Protein 1W4V (pdb70)

Foldseek 3Di:
DQALEDEQDDDVSCCVCPQVNQAKEKEWEAEPPDVQCVVAVVLLSVVSRVVNPNYGYYYYDCVNVVVVCVVVVPDDPGKIFIDDNRDTDDIDHGHDDNVRSNVVVVVNSD/DQALEDEQDDDVSCCVPPLVDPAKEKEWEDEPPDPQCVVAVVLLSVVRRVVNPNYGYYYYHCVNCVPVCVVVVPDDPGKIFIGDNRDGDDIDHTHDDNVRSVVVVVVRSD/DEEEQDDDVSCCVPPQVNQAKEKEWEDEPPDPQCVVAVVLLVVLCVVCVVNYYYYYYDCVVCVPVCVVVVPPDPGKIFIDDNRDTDDIDHTDDDSVVVNVVVVVSRD/DQQEDEQDADVSCVVPALPDPAKEKEWEAEPPDPQSVVAVVLLSVLSVVVVPNYGYYYYDCVVYVPVCVVVVPDDPGKIFTDDNNDGPDIDHGDDGNVRSNVVVVVRSD/DPQLEDEQDDDVSCCPCPLVPQAKEKEWEDAPVDVLCVVAVVLLSVVRRVVVPNYGYYYYDCVNVVVVCVVVPPPDPGKIFIDDNRDTPDIDHGHDDSVRSNVVVVVSSD/DQEDEDDDDVSCCPCALVPQAKEKEWEDEPPDDLCVVAVVLLCVLCVVVVSSYGYYYYHCVVCVPVCVVVVPDDPGKIFIDDNPDGPDIDHGHDDNVVSNVVVVVSSD

Sequence (654 aa):
HGSTTFNIQDGPDFQDRVVNSETPVVVDFHAQWCGPCKILGPRLEKMVAKQHGKVVMAKVDIDDHTDLAIEYEVSAVPTVLAMKNGDVVDKFVGIKDEDQLEAFLKKLIGHGSTTFNIQDGPDFQDRVVNSETPVVVDFHAQWCGPCKILGPRLEKMVAKQHGKVVMAKVDIDDHTDLAIEYEVSAVPTVLAMKNGDVVDKFVGIKDEDQLEAFLKKLIGTTFNIQDGPDFQDRVVNSETPVVVDFHAQWCGPCKILGPRLEKMVAKQHGKVVMAKVDIDDHTDLAIEYEVSAVPTVLAMKNGDVVDKFVGIKDEDQLEAFLKKLIGGSTTFNIQDGPDFQDRVVNSETPVVVDFHAQWCGPCKILGPRLEKMVAKQHGKVVMAKVDIDDHTDLAIEYEVSAVPTVLAMKNGDVVDKFVGIKDEDQLEAFLKKLIGHGSTTFNIQDGPDFQDRVVNSETPVVVDFHAQWCGPCKILGPRLEKMVAKQHGKVVMAKVDIDDHTDLAIEYEVSAVPTVLAMKNGDVVDKFVGIKDEDQLEAFLKKLIGSTTFNIQDGPDFQDRVVNSETPVVVDFHAQWCGPCKILGPRLEKMVAKQHGKVVMAKVDIDDHTDLAIEYEVSAVPTVLAMKNGDVVDKFVGIKDEDQLEAFLKKLIG

Nearest PDB structures (foldseek):
  1w89-assembly2_C  TM=1.006E+00  e=5.349E-22  Homo sapiens
  2i4a-assembly1_A  TM=9.696E-01  e=5.768E-13  Acetobacter aceti
  5hr3-assembly2_B  TM=9.336E-01  e=1.378E-11  Escherichia coli
  7ool-assembly2_B  TM=9.421E-01  e=1.688E-11  Candidatus Photodesmus anomalopis
  1fb6-assembly2_B  TM=9.420E-01  e=2.366E-11  Spinacia oleracea

Organism: Homo sapiens (NCBI:txid9606)

Solvent-accessible surface area: 29359 Å² total; per-residue (Å²): 165,84,61,28,24,18,79,5,126,66,30,103,23,5,98,74,40,2,37,96,19,168,40,15,1,0,0,3,0,42,1,95,12,0,9,34,8,79,9,0,8,79,25,0,48,135,26,0,44,124,47,161,28,118,0,20,0,0,36,0,20,0,18,104,24,28,94,8,0,82,110,40,104,2,74,38,14,3,2,0,4,1,1,68,113,23,59,58,3,44,101,20,72,21,18,61,12,87,97,83,0,76,41,26,6,96,66,5,48,36,204,84,62,29,22,19,85,7,126,70,33,104,27,7,91,94,38,3,42,91,20,175,39,16,1,0,0,4,0,33,4,108,21,2,14,33,12,97,7,0,11,76,28,0,45,136,33,0,44,134,62,166,29,134,0,20,0,0,38,0,21,0,12,108,11,22,77,8,0,84,102,23,68,2,60,38,17,4,3,0,4,0,1,66,120,22,60,50,2,47,95,19,77,21,11,52,17,90,110,73,0,78,45,18,8,98,68,8,48,33,101,46,28,76,6,119,71,28,101,24,6,90,90,89,2,39,98,20,174,42,14,1,0,0,4,0,43,5,115,10,1,8,35,13,80,6,0,15,81,19,0,62,97,8,0,54,104,13,162,43,120,0,23,0,0,39,0,45,0,31,102,7,27,81,8,0,101,109,35,146,3,70,35,12,4,4,0,1,0,1,74,121,19,92,61,84,41,108,16,96,24,16,51,14,42,118,77,0,49,62,12,0,119,152,8,39,108,140,82,30,26,30,94,10,137,60,33,103,25,0,86,98,87,2,28,118,15,171,22,16,1,0,0,2,0,35,3,117,13,1,28,56,9,146,82,0,4,81,74,0,61,97,7,0,44,127,25,155,35,113,0,22,0,0,43,0,23,0,20,108,23,16,117,10,0,94,103,22,73,4,54,39,14,4,3,0,1,0,0,74,120,20,52,32,2,30,101,22,80,19,82,65,70,78,113,86,0,80,56,19,0,70,69,5,41,26,198,78,68,28,36,17,84,7,119,66,34,102,21,7,92,90,65,2,34,98,16,143,18,20,1,0,0,3,0,37,3,91,11,1,33,52,10,161,87,0,8,70,66,0,52,147,20,0,44,146,56,162,36,139,0,21,0,0,26,0,19,0,19,106,22,22,94,10,0,77,114,37,99,3,74,30,11,0,3,0,2,0,0,86,121,24,63,53,5,40,99,18,70,20,83,65,87,109,121,84,0,49,40,24,1,114,57,6,45,34,148,27,42,29,72,7,119,72,30,101,21,6,91,91,88,1,33,89,20,181,37,24,2,0,0,3,0,44,4,106,24,2,13,34,13,104,8,0,9,82,22,0,51,107,5,0,52,95,21,167,29,124,0,20,0,0,43,0,34,0,13,105,9,27,80,8,0,89,109,34,148,2,50,39,15,4,4,0,3,0,1,86,109,9,97,60,80,37,111,18,81,21,10,51,17,47,116,76,0,62,62,23,0,135,148,7,34,106

GO terms:
  GO:0005739 mitochondrion (C, IDA)
  GO:0005739 mitochondrion (C, HTP)
  GO:0016671 oxidoreductase activity, acting on a sulfur group of donors, disulfide as acceptor (F, EXP)
  GO:0005759 mitochondrial matrix (C, TAS)
  GO:0000098 sulfur amino acid catabolic process (P, TAS)
  GO:0005515 protein binding (F, IPI)

Structure (mmCIF, N/CA/C/O backbone):
data_1W4V
#
_entry.id   1W4V
#
_cell.length_a   49.060
_cell.length_b   49.140
_cell.length_c   78.710
_cell.angle_alpha   87.75
_cell.angle_beta   82.77
_cell.angle_gamma   79.20
#
_symmetry.space_group_name_H-M   'P 1'
#
loop_
_entity.id
_entity.type
_entity.pdbx_description
1 polymer 'THIOREDOXIN, MITOCHONDRIAL'
2 water water
#
loop_
_atom_site.group_PDB
_atom_site.id
_atom_site.type_symbol
_atom_site.label_atom_id
_atom_site.label_alt_id
_atom_site.label_comp_id
_atom_site.label_asym_id
_atom_site.label_entity_id
_atom_site.label_seq_id
_atom_site.pdbx_PDB_ins_code
_atom_site.Cartn_x
_atom_site.Cartn_y
_atom_site.Cartn_z
_atom_site.occupancy
_atom_site.B_iso_or_equiv
_atom_site.auth_seq_id
_atom_site.auth_comp_id
_atom_site.auth_asym_id
_atom_site.auth_atom_id
_atom_site.pdbx_PDB_model_num
ATOM 1 N N . HIS A 1 10 ? 54.680 5.645 61.070 1.00 23.23 -2 HIS A N 1
ATOM 2 C CA . HIS A 1 10 ? 53.304 6.211 61.187 1.00 23.13 -2 HIS A CA 1
ATOM 3 C C . HIS A 1 10 ? 53.225 7.453 62.069 1.00 20.21 -2 HIS A C 1
ATOM 4 O O . HIS A 1 10 ? 52.133 7.819 62.505 1.00 16.90 -2 HIS A O 1
ATOM 11 N N . GLY A 1 11 ? 54.362 8.116 62.276 1.00 15.77 -1 GLY A N 1
ATOM 12 C CA . GLY A 1 11 ? 54.444 9.362 63.025 1.00 10.61 -1 GLY A CA 1
ATOM 13 C C . GLY A 1 11 ? 53.790 10.634 62.504 1.00 8.39 -1 GLY A C 1
ATOM 14 O O . GLY A 1 11 ? 53.492 11.554 63.268 1.00 9.18 -1 GLY A O 1
ATOM 15 N N . SER A 1 12 ? 53.626 10.757 61.191 1.00 7.25 0 SER A N 1
ATOM 16 C CA . SER A 1 12 ? 53.121 11.986 60.588 1.00 6.19 0 SER A CA 1
ATOM 17 C C . SER A 1 12 ? 51.592 12.040 60.572 1.00 10.32 0 SER A C 1
ATOM 18 O O . SER A 1 12 ? 50.961 11.054 60.194 1.00 10.22 0 SER A O 1
ATOM 21 N N . THR A 1 13 ? 51.010 13.207 60.832 1.00 7.92 1 THR A N 1
ATOM 22 C CA . THR A 1 13 ? 49.569 13.408 60.800 1.00 6.87 1 THR A CA 1
ATOM 23 C C . THR A 1 13 ? 49.143 13.659 59.355 1.00 5.88 1 THR A C 1
ATOM 24 O O . THR A 1 13 ? 47.947 13.681 59.108 1.00 7.58 1 THR A O 1
ATOM 28 N N . THR A 1 14 ? 50.090 13.850 58.449 1.00 6.21 2 THR A N 1
ATOM 29 C CA . THR A 1 14 ? 49.868 14.016 57.024 1.00 7.64 2 THR A CA 1
ATOM 30 C C . THR A 1 14 ? 50.714 13.037 56.207 1.00 8.36 2 THR A C 1
ATOM 31 O O . THR A 1 14 ? 51.895 12.786 56.513 1.00 9.40 2 THR A O 1
ATOM 35 N N . PHE A 1 15 ? 50.075 12.366 55.246 1.00 6.57 3 PHE A N 1
ATOM 36 C CA . PHE A 1 15 ? 50.687 11.190 54.621 1.00 8.53 3 PHE A CA 1
ATOM 37 C C . PHE A 1 15 ? 49.999 10.914 53.275 1.00 10.30 3 PHE A C 1
ATOM 38 O O . PHE A 1 15 ? 48.758 11.110 53.158 1.00 7.46 3 PHE A O 1
ATOM 46 N N . ASN A 1 16 ? 50.822 10.453 52.325 1.00 10.38 4 ASN A N 1
ATOM 47 C CA . ASN A 1 16 ? 50.332 9.793 51.112 1.00 7.66 4 ASN A CA 1
ATOM 48 C C . ASN A 1 16 ? 49.844 8.377 51.432 1.00 5.49 4 ASN A C 1
ATOM 49 O O . ASN A 1 16 ? 50.602 7.556 51.987 1.00 9.48 4 ASN A O 1
ATOM 54 N N . ILE A 1 17 ? 48.621 8.047 51.035 1.00 6.27 5 ILE A N 1
ATOM 55 C CA . ILE A 1 17 ? 48.098 6.686 50.996 1.00 7.61 5 ILE A CA 1
ATOM 56 C C . ILE A 1 17 ? 48.909 5.878 49.996 1.00 9.20 5 ILE A C 1
ATOM 57 O O . ILE A 1 17 ? 48.996 6.274 48.843 1.00 10.16 5 ILE A O 1
ATOM 62 N N . GLN A 1 18 ? 49.341 4.687 50.372 1.00 11.62 6 GLN A N 1
ATOM 63 C CA . GLN A 1 18 ? 50.227 3.843 49.564 1.00 12.76 6 GLN A CA 1
ATOM 64 C C . GLN A 1 18 ? 49.503 2.781 48.727 1.00 15.39 6 GLN A C 1
ATOM 65 O O . GLN A 1 18 ? 50.049 2.275 47.741 1.00 11.10 6 GLN A O 1
ATOM 71 N N . ASP A 1 19 ? 48.330 2.367 49.207 1.00 13.13 7 ASP A N 1
ATOM 72 C CA . ASP A 1 19 ? 47.541 1.246 48.682 1.00 14.05 7 ASP A CA 1
ATOM 73 C C . ASP A 1 19 ? 46.241 0.998 49.440 1.00 11.44 7 ASP A C 1
ATOM 74 O O . ASP A 1 19 ? 45.977 1.677 50.421 1.00 11.73 7 ASP A O 1
ATOM 79 N N . GLY A 1 20 ? 45.437 0.030 49.007 1.00 13.82 8 GLY A N 1
ATOM 80 C CA . GLY A 1 20 ? 44.178 -0.327 49.635 1.00 14.92 8 GLY A CA 1
ATOM 81 C C . GLY A 1 20 ? 44.259 -0.620 51.118 1.00 13.76 8 GLY A C 1
ATOM 82 O O . GLY A 1 20 ? 43.598 0.020 51.928 1.00 13.54 8 GLY A O 1
ATOM 83 N N . PRO A 1 21 ? 45.097 -1.563 51.518 1.00 13.34 9 PRO A N 1
ATOM 84 C CA . PRO A 1 21 ? 45.438 -1.747 52.929 1.00 12.94 9 PRO A CA 1
ATOM 85 C C . PRO A 1 21 ? 45.731 -0.554 53.844 1.00 10.38 9 PRO A C 1
ATOM 86 O O . PRO A 1 21 ? 45.316 -0.434 55.020 1.00 9.69 9 PRO A O 1
ATOM 90 N N . ASP A 1 22 ? 46.524 0.305 53.211 1.00 10.71 10 ASP A N 1
ATOM 91 C CA . ASP A 1 22 ? 46.954 1.510 53.881 1.00 11.54 10 ASP A CA 1
ATOM 92 C C . ASP A 1 22 ? 45.765 2.418 54.158 1.00 8.51 10 ASP A C 1
ATOM 93 O O . ASP A 1 22 ? 45.608 2.873 55.295 1.00 9.50 10 ASP A O 1
ATOM 98 N N . PHE A 1 23 ? 44.897 2.496 53.166 1.00 9.84 11 PHE A N 1
ATOM 99 C CA . PHE A 1 23 ? 43.675 3.261 53.299 1.00 11.19 11 PHE A CA 1
ATOM 100 C C . PHE A 1 23 ? 42.810 2.662 54.394 1.00 9.88 11 PHE A C 1
ATOM 101 O O . PHE A 1 23 ? 42.194 3.392 55.195 1.00 11.24 11 PHE A O 1
ATOM 109 N N . GLN A 1 24 ? 42.777 1.328 54.454 1.00 11.43 12 GLN A N 1
ATOM 110 C CA . GLN A 1 24 ? 41.799 0.745 55.359 1.00 10.74 12 GLN A CA 1
ATOM 111 C C . GLN A 1 24 ? 42.295 0.954 56.784 1.00 9.66 12 GLN A C 1
ATOM 112 O O . GLN A 1 24 ? 41.526 1.235 57.693 1.00 12.79 12 GLN A O 1
ATOM 118 N N . ASP A 1 25 ? 43.595 0.875 57.016 1.00 10.13 13 ASP A N 1
ATOM 119 C CA . ASP A 1 25 ? 44.243 1.047 58.299 1.00 12.54 13 ASP A CA 1
ATOM 120 C C . ASP A 1 25 ? 44.250 2.515 58.738 1.00 9.44 13 ASP A C 1
ATOM 121 O O . ASP A 1 25 ? 43.846 2.791 59.868 1.00 13.60 13 ASP A O 1
ATOM 126 N N . ARG A 1 26 ? 44.745 3.403 57.884 1.00 11.98 14 ARG A N 1
ATOM 127 C CA . ARG A 1 26 ? 45.042 4.780 58.266 1.00 12.82 14 ARG A CA 1
ATOM 128 C C . ARG A 1 26 ? 43.811 5.685 58.240 1.00 13.21 14 ARG A C 1
ATOM 129 O O . ARG A 1 26 ? 43.860 6.771 58.819 1.00 13.09 14 ARG A O 1
ATOM 137 N N . VAL A 1 27 ? 42.800 5.280 57.481 1.00 12.91 15 VAL A N 1
ATOM 138 C CA . VAL A 1 27 ? 41.615 6.079 57.238 1.00 13.09 15 VAL A CA 1
ATOM 139 C C . VAL A 1 27 ? 40.413 5.370 57.851 1.00 11.18 15 VAL A C 1
ATOM 140 O O . VAL A 1 27 ? 39.828 5.873 58.806 1.00 14.29 15 VAL A O 1
ATOM 144 N N . VAL A 1 28 ? 40.009 4.188 57.394 1.00 13.70 16 VAL A N 1
ATOM 145 C CA . VAL A 1 28 ? 38.718 3.620 57.723 1.00 10.93 16 VAL A CA 1
ATOM 146 C C . VAL A 1 28 ? 38.830 3.275 59.201 1.00 13.06 16 VAL A C 1
ATOM 147 O O . VAL A 1 28 ? 37.842 3.433 59.901 1.00 11.27 16 VAL A O 1
ATOM 151 N N . ASN A 1 29 ? 40.008 2.848 59.642 1.00 11.85 17 ASN A N 1
ATOM 152 C CA . ASN A 1 29 ? 40.207 2.296 60.980 1.00 14.34 17 ASN A CA 1
ATOM 153 C C . ASN A 1 29 ? 40.832 3.365 61.855 1.00 11.86 17 ASN A C 1
ATOM 154 O O . ASN A 1 29 ? 41.279 3.071 62.969 1.00 16.32 17 ASN A O 1
ATOM 159 N N . SER A 1 30 ? 40.852 4.625 61.438 1.00 15.14 18 SER A N 1
ATOM 160 C CA . SER A 1 30 ? 41.476 5.722 62.174 1.00 13.51 18 SER A CA 1
ATOM 161 C C . SER A 1 30 ? 40.691 5.971 63.459 1.00 15.39 18 SER A C 1
ATOM 162 O O . SER A 1 30 ? 39.457 5.926 63.400 1.00 12.71 18 SER A O 1
ATOM 165 N N . GLU A 1 31 ? 41.435 6.124 64.554 1.00 17.98 19 GLU A N 1
ATOM 166 C CA . GLU A 1 31 ? 40.827 6.576 65.800 1.00 17.32 19 GLU A CA 1
ATOM 167 C C . GLU A 1 31 ? 40.575 8.081 65.865 1.00 16.73 19 GLU A C 1
ATOM 168 O O . GLU A 1 31 ? 39.901 8.599 66.747 1.00 19.11 19 GLU A O 1
ATOM 174 N N . THR A 1 32 ? 41.134 8.868 64.959 1.00 11.95 20 THR A N 1
ATOM 175 C CA . THR A 1 32 ? 40.934 10.315 64.988 1.00 13.58 20 THR A CA 1
ATOM 176 C C . THR A 1 32 ? 40.125 10.648 63.738 1.00 10.41 20 THR A C 1
ATOM 177 O O . THR A 1 32 ? 40.090 9.856 62.794 1.00 9.51 20 THR A O 1
ATOM 181 N N . PRO A 1 33 ? 39.517 11.819 63.710 1.00 6.91 21 PRO A N 1
ATOM 182 C CA . PRO A 1 33 ? 38.914 12.265 62.449 1.00 8.90 21 PRO A CA 1
ATOM 183 C C . PRO A 1 33 ? 39.989 12.361 61.360 1.00 8.46 21 PRO A C 1
ATOM 184 O O . PRO A 1 33 ? 41.177 12.527 61.630 1.00 8.94 21 PRO A O 1
ATOM 188 N N . VAL A 1 34 ? 39.574 12.227 60.108 1.00 7.03 22 VAL A N 1
ATOM 189 C CA . VAL A 1 34 ? 40.484 12.205 58.984 1.00 8.22 22 VAL A CA 1
ATOM 190 C C . VAL A 1 34 ? 39.927 13.093 57.872 1.00 10.69 22 VAL A C 1
ATOM 191 O O . VAL A 1 34 ? 38.718 13.134 57.640 1.00 9.86 22 VAL A O 1
ATOM 195 N N . VAL A 1 35 ? 40.805 13.827 57.202 1.00 6.55 23 VAL A N 1
ATOM 196 C CA . VAL A 1 35 ? 40.450 14.544 55.991 1.00 9.75 23 VAL A CA 1
ATOM 197 C C . VAL A 1 35 ? 41.156 13.784 54.871 1.00 9.77 23 VAL A C 1
ATOM 198 O O . VAL A 1 35 ? 42.375 13.586 54.949 1.00 8.41 23 VAL A O 1
ATOM 202 N N . VAL A 1 36 ? 40.408 13.384 53.829 1.00 8.56 24 VAL A N 1
ATOM 203 C CA . VAL A 1 36 ? 40.940 12.649 52.673 1.00 8.88 24 VAL A CA 1
ATOM 204 C C . VAL A 1 36 ? 40.974 13.573 51.456 1.00 8.47 24 VAL A C 1
ATOM 205 O O . VAL A 1 36 ? 39.949 14.162 51.132 1.00 9.42 24 VAL A O 1
ATOM 209 N N . ASP A 1 37 ? 42.175 13.772 50.921 1.00 7.42 25 ASP A N 1
ATOM 210 C CA . ASP A 1 37 ? 42.411 14.706 49.841 1.00 8.21 25 ASP A CA 1
ATOM 211 C C . ASP A 1 37 ? 42.678 13.851 48.620 1.00 9.27 25 ASP A C 1
ATOM 212 O O . ASP A 1 37 ? 43.803 13.311 48.506 1.00 9.02 25 ASP A O 1
ATOM 217 N N . PHE A 1 38 ? 41.709 13.797 47.712 1.00 8.69 26 PHE A N 1
ATOM 218 C CA . PHE A 1 38 ? 41.825 13.140 46.404 1.00 8.76 26 PHE A CA 1
ATOM 219 C C . PHE A 1 38 ? 42.312 14.220 45.460 1.00 11.01 26 PHE A C 1
ATOM 220 O O . PHE A 1 38 ? 41.741 15.304 45.304 1.00 10.03 26 PHE A O 1
ATOM 228 N N . HIS A 1 39 ? 43.469 13.951 44.865 1.00 9.98 27 HIS A N 1
ATOM 229 C CA . HIS A 1 39 ? 44.196 14.909 44.039 1.00 9.88 27 HIS A CA 1
ATOM 230 C C . HIS A 1 39 ? 44.910 14.215 42.882 1.00 8.73 27 HIS A C 1
ATOM 231 O O . HIS A 1 39 ? 45.037 12.992 42.856 1.00 8.89 27 HIS A O 1
ATOM 238 N N . ALA A 1 40 ? 45.509 14.942 41.941 1.00 8.11 28 ALA A N 1
ATOM 239 C CA . ALA A 1 40 ? 46.419 14.405 40.923 1.00 8.17 28 ALA A CA 1
ATOM 240 C C . ALA A 1 40 ? 47.313 15.543 40.461 1.00 8.29 28 ALA A C 1
ATOM 241 O O . ALA A 1 40 ? 46.968 16.710 40.684 1.00 9.03 28 ALA A O 1
ATOM 243 N N . GLN A 1 41 ? 48.432 15.213 39.818 1.00 7.79 29 GLN A N 1
ATOM 244 C CA . GLN A 1 41 ? 49.480 16.127 39.412 1.00 9.05 29 GLN A CA 1
ATOM 245 C C . GLN A 1 41 ? 48.893 17.049 38.327 1.00 8.36 29 GLN A C 1
ATOM 246 O O . GLN A 1 41 ? 49.431 18.151 38.141 1.00 11.00 29 GLN A O 1
ATOM 252 N N . TRP A 1 42 ? 47.892 16.622 37.557 1.00 6.00 30 TRP A N 1
ATOM 253 C CA . TRP A 1 42 ? 47.322 17.424 36.486 1.00 8.67 30 TRP A CA 1
ATOM 254 C C . TRP A 1 42 ? 46.291 18.453 36.981 1.00 7.63 30 TRP A C 1
ATOM 255 O O . TRP A 1 42 ? 45.713 19.169 36.175 1.00 7.82 30 TRP A O 1
ATOM 266 N N . CYS A 1 43 ? 46.021 18.477 38.276 1.00 7.98 31 CYS A N 1
ATOM 267 C CA . CYS A 1 43 ? 44.936 19.264 38.893 1.00 8.78 31 CYS A CA 1
ATOM 268 C C . CYS A 1 43 ? 45.641 20.469 39.493 1.00 7.82 31 CYS A C 1
ATOM 269 O O . CYS A 1 43 ? 46.194 20.412 40.574 1.00 9.99 31 CYS A O 1
ATOM 272 N N . GLY A 1 44 ? 45.601 21.602 38.809 1.00 10.95 32 GLY A N 1
ATOM 273 C CA . GLY A 1 44 ? 46.145 22.852 39.315 1.00 7.54 32 GLY A CA 1
ATOM 274 C C . GLY A 1 44 ? 45.670 23.278 40.698 1.00 8.06 32 GLY A C 1
ATOM 275 O O . GLY A 1 44 ? 46.528 23.590 41.529 1.00 7.82 32 GLY A O 1
ATOM 276 N N . PRO A 1 45 ? 44.363 23.337 40.950 1.00 8.44 33 PRO A N 1
ATOM 277 C CA . PRO A 1 45 ? 43.825 23.742 42.253 1.00 9.66 33 PRO A CA 1
ATOM 278 C C . PRO A 1 45 ? 44.318 22.843 43.363 1.00 10.54 33 PRO A C 1
ATOM 279 O O . PRO A 1 45 ? 44.550 23.332 44.480 1.00 8.87 33 PRO A O 1
ATOM 283 N N . CYS A 1 46 ? 44.519 21.558 43.074 1.00 7.39 34 CYS A N 1
ATOM 284 C CA . CYS A 1 46 ? 45.130 20.656 44.023 1.00 9.96 34 CYS A CA 1
ATOM 285 C C . CYS A 1 46 ? 46.487 21.103 44.524 1.00 12.86 34 CYS A C 1
ATOM 286 O O . CYS A 1 46 ? 46.794 20.885 45.697 1.00 10.87 34 CYS A O 1
ATOM 289 N N . LYS A 1 47 ? 47.284 21.740 43.686 1.00 9.94 35 LYS A N 1
ATOM 290 C CA . LYS A 1 47 ? 48.630 22.200 44.017 1.00 12.91 35 LYS A CA 1
ATOM 291 C C . LYS A 1 47 ? 48.662 23.328 45.018 1.00 13.88 35 LYS A C 1
ATOM 292 O O . LYS A 1 47 ? 49.657 23.504 45.720 1.00 17.80 35 LYS A O 1
ATOM 298 N N . ILE A 1 48 ? 47.616 24.147 45.090 1.00 11.92 36 ILE A N 1
ATOM 299 C CA . ILE A 1 48 ? 47.418 25.118 46.148 1.00 14.51 36 ILE A CA 1
ATOM 300 C C . ILE A 1 48 ? 46.732 24.552 47.379 1.00 10.90 36 ILE A C 1
ATOM 301 O O . ILE A 1 48 ? 47.117 24.775 48.524 1.00 10.06 36 ILE A O 1
ATOM 306 N N . LEU A 1 49 ? 45.654 23.789 47.174 1.00 12.11 37 LEU A N 1
ATOM 307 C CA . LEU A 1 49 ? 44.854 23.304 48.278 1.00 12.13 37 LEU A CA 1
ATOM 308 C C . LEU A 1 49 ? 45.619 22.327 49.176 1.00 10.62 37 LEU A C 1
ATOM 309 O O . LEU A 1 49 ? 45.558 22.424 50.418 1.00 11.18 37 LEU A O 1
ATOM 314 N N . GLY A 1 50 ? 46.295 21.364 48.548 1.00 12.18 38 GLY A N 1
ATOM 315 C CA . GLY A 1 50 ? 47.004 20.314 49.255 1.00 12.33 38 GLY A CA 1
ATOM 316 C C . GLY A 1 50 ? 47.891 20.865 50.352 1.00 12.57 38 GLY A C 1
ATOM 317 O O . GLY A 1 50 ? 47.649 20.610 51.537 1.00 11.53 38 GLY A O 1
ATOM 318 N N . PRO A 1 51 ? 48.923 21.601 49.965 1.00 10.63 39 PRO A N 1
ATOM 319 C CA . PRO A 1 51 ? 49.848 22.171 50.947 1.00 12.75 39 PRO A CA 1
ATOM 320 C C . PRO A 1 51 ? 49.199 23.097 51.966 1.00 10.33 39 PRO A C 1
ATOM 321 O O . PRO A 1 51 ? 49.622 23.102 53.116 1.00 10.12 39 PRO A O 1
ATOM 325 N N . ARG A 1 52 ? 48.149 23.810 51.583 1.00 10.80 40 ARG A N 1
ATOM 326 C CA . ARG A 1 52 ? 47.430 24.682 52.491 1.00 9.92 40 ARG A CA 1
ATOM 327 C C . ARG A 1 52 ? 46.743 23.845 53.562 1.00 10.00 40 ARG A C 1
ATOM 328 O O . ARG A 1 52 ? 46.826 24.159 54.746 1.00 8.55 40 ARG A O 1
ATOM 336 N N . LEU A 1 53 ? 46.115 22.762 53.129 1.00 8.34 41 LEU A N 1
ATOM 337 C CA . LEU A 1 53 ? 45.410 21.916 54.090 1.00 9.46 41 LEU A CA 1
ATOM 338 C C . LEU A 1 53 ? 46.419 21.152 54.933 1.00 9.09 41 LEU A C 1
ATOM 339 O O . LEU A 1 53 ? 46.166 20.920 56.139 1.00 7.70 41 LEU A O 1
ATOM 344 N N . GLU A 1 54 ? 47.495 20.717 54.279 1.00 11.79 42 GLU A N 1
ATOM 345 C CA . GLU A 1 54 ? 48.537 19.970 54.985 1.00 12.40 42 GLU A CA 1
ATOM 346 C C . GLU A 1 54 ? 49.049 20.814 56.154 1.00 11.74 42 GLU A C 1
ATOM 347 O O . GLU A 1 54 ? 49.181 20.329 57.282 1.00 9.93 42 GLU A O 1
ATOM 353 N N . LYS A 1 55 ? 49.392 22.061 55.871 1.00 9.90 43 LYS A N 1
ATOM 354 C CA . LYS A 1 55 ? 49.929 22.919 56.916 1.00 9.86 43 LYS A CA 1
ATOM 355 C C . LYS A 1 55 ? 48.951 23.035 58.081 1.00 11.61 43 LYS A C 1
ATOM 356 O O . LYS A 1 55 ? 49.330 22.956 59.245 1.00 10.63 43 LYS A O 1
ATOM 362 N N . MET A 1 56 ? 47.676 23.262 57.795 1.00 10.94 44 MET A N 1
ATOM 363 C CA . MET A 1 56 ? 46.672 23.389 58.837 1.00 9.79 44 MET A CA 1
ATOM 364 C C . MET A 1 56 ? 46.362 22.126 59.648 1.00 10.40 44 MET A C 1
ATOM 365 O O . MET A 1 56 ? 46.236 22.177 60.884 1.00 9.22 44 MET A O 1
ATOM 370 N N . VAL A 1 57 ? 46.411 21.005 58.935 1.00 8.82 45 VAL A N 1
ATOM 371 C CA . VAL A 1 57 ? 46.336 19.746 59.663 1.00 9.81 45 VAL A CA 1
ATOM 372 C C . VAL A 1 57 ? 47.556 19.548 60.544 1.00 10.33 45 VAL A C 1
ATOM 373 O O . VAL A 1 57 ? 47.360 19.152 61.682 1.00 9.44 45 VAL A O 1
ATOM 377 N N . ALA A 1 58 ? 48.752 19.796 60.010 1.00 8.42 46 ALA A N 1
ATOM 378 C CA . ALA A 1 58 ? 49.960 19.607 60.803 1.00 9.99 46 ALA A CA 1
ATOM 379 C C . ALA A 1 58 ? 49.861 20.342 62.112 1.00 7.78 46 ALA A C 1
ATOM 380 O O . ALA A 1 58 ? 50.329 19.798 63.123 1.00 8.25 46 ALA A O 1
ATOM 382 N N . LYS A 1 59 ? 49.315 21.561 62.096 1.00 7.80 47 LYS A N 1
ATOM 383 C CA . LYS A 1 59 ? 49.259 22.364 63.306 1.00 8.33 47 LYS A CA 1
ATOM 384 C C . LYS A 1 59 ? 48.371 21.801 64.408 1.00 12.18 47 LYS A C 1
ATOM 385 O O . LYS A 1 59 ? 48.527 22.184 65.562 1.00 11.36 47 LYS A O 1
ATOM 391 N N . GLN A 1 60 ? 47.406 20.960 64.056 1.00 8.34 48 GLN A N 1
ATOM 392 C CA . GLN A 1 60 ? 46.572 20.241 65.012 1.00 10.02 48 GLN A CA 1
ATOM 393 C C . GLN A 1 60 ? 47.209 19.099 65.819 1.00 8.54 48 GLN A C 1
ATOM 394 O O . GLN A 1 60 ? 46.585 18.543 66.728 1.00 7.35 48 GLN A O 1
ATOM 400 N N . HIS A 1 61 ? 48.439 18.740 65.483 1.00 8.00 49 HIS A N 1
ATOM 401 C CA . HIS A 1 61 ? 49.248 17.782 66.228 1.00 8.07 49 HIS A CA 1
ATOM 402 C C . HIS A 1 61 ? 48.508 16.509 66.632 1.00 9.63 49 HIS A C 1
ATOM 403 O O . HIS A 1 61 ? 48.670 16.044 67.761 1.00 9.77 49 HIS A O 1
ATOM 410 N N . GLY A 1 62 ? 47.774 15.942 65.679 1.00 10.08 50 GLY A N 1
ATOM 411 C CA . GLY A 1 62 ? 47.163 14.640 65.897 1.00 10.24 50 GLY A CA 1
ATOM 412 C C . GLY A 1 62 ? 45.685 14.676 66.229 1.00 11.88 50 GLY A C 1
ATOM 413 O O . GLY A 1 62 ? 45.105 13.587 66.383 1.00 11.84 50 GLY A O 1
ATOM 414 N N . LYS A 1 63 ? 45.079 15.852 66.394 1.00 9.10 51 LYS A N 1
ATOM 415 C CA . LYS A 1 63 ? 43.632 15.894 66.578 1.00 9.90 51 LYS A CA 1
ATOM 416 C C . LYS A 1 63 ? 42.851 15.501 65.312 1.00 8.24 51 LYS A C 1
ATOM 417 O O . LYS A 1 63 ? 41.677 15.105 65.342 1.00 7.78 51 LYS A O 1
ATOM 423 N N . VAL A 1 64 ? 43.531 15.684 64.183 1.00 9.76 52 VAL A N 1
ATOM 424 C CA . VAL A 1 64 ? 43.028 15.213 62.888 1.00 10.60 52 VAL A CA 1
ATOM 425 C C . VAL A 1 64 ? 44.211 14.735 62.046 1.00 8.50 52 VAL A C 1
ATOM 426 O O . VAL A 1 64 ? 45.361 15.166 62.257 1.00 10.01 52 VAL A O 1
ATOM 430 N N . VAL A 1 65 ? 43.903 13.855 61.094 1.00 7.46 53 VAL A N 1
ATOM 431 C CA . VAL A 1 65 ? 44.960 13.423 60.161 1.00 9.37 53 VAL A CA 1
ATOM 432 C C . VAL A 1 65 ? 44.490 13.669 58.736 1.00 8.44 53 VAL A C 1
ATOM 433 O O . VAL A 1 65 ? 43.297 13.738 58.420 1.00 8.79 53 VAL A O 1
ATOM 437 N N . MET A 1 66 ? 45.443 13.762 57.831 1.00 6.78 54 MET A N 1
ATOM 438 C CA . MET A 1 66 ? 45.222 14.035 56.424 1.00 7.27 54 MET A CA 1
ATOM 439 C C . MET A 1 66 ? 45.832 12.898 55.613 1.00 10.01 54 MET A C 1
ATOM 440 O O . MET A 1 66 ? 47.064 12.679 55.584 1.00 7.79 54 MET A O 1
ATOM 445 N N . ALA A 1 67 ? 44.946 12.276 54.841 1.00 8.60 55 ALA A N 1
ATOM 446 C CA . ALA A 1 67 ? 45.341 11.128 54.047 1.00 8.44 55 ALA A CA 1
ATOM 447 C C . ALA A 1 67 ? 45.212 11.636 52.606 1.00 9.09 55 ALA A C 1
ATOM 448 O O . ALA A 1 67 ? 44.137 11.992 52.137 1.00 8.21 55 ALA A O 1
ATOM 450 N N . LYS A 1 68 ? 46.340 11.660 51.909 1.00 6.92 56 LYS A N 1
ATOM 451 C CA . LYS A 1 68 ? 46.366 12.080 50.523 1.00 8.21 56 LYS A CA 1
ATOM 452 C C . LYS A 1 68 ? 46.254 10.917 49.566 1.00 7.84 56 LYS A C 1
ATOM 453 O O . LYS A 1 68 ? 47.045 9.956 49.688 1.00 7.31 56 LYS A O 1
ATOM 459 N N . VAL A 1 69 ? 45.377 11.055 48.563 1.00 6.90 57 VAL A N 1
ATOM 460 C CA . VAL A 1 69 ? 45.166 9.932 47.675 1.00 8.78 57 VAL A CA 1
ATOM 461 C C . VAL A 1 69 ? 45.309 10.483 46.281 1.00 9.24 57 VAL A C 1
ATOM 462 O O . VAL A 1 69 ? 44.451 11.227 45.812 1.00 8.41 57 VAL A O 1
ATOM 466 N N . ASP A 1 70 ? 46.363 10.033 45.624 1.00 8.10 58 ASP A N 1
ATOM 467 C CA . ASP A 1 70 ? 46.631 10.355 44.235 1.00 7.85 58 ASP A CA 1
ATOM 468 C C . ASP A 1 70 ? 45.783 9.412 43.387 1.00 7.88 58 ASP A C 1
ATOM 469 O O . ASP A 1 70 ? 45.859 8.170 43.491 1.00 8.84 58 ASP A O 1
ATOM 474 N N . ILE A 1 71 ? 44.902 10.018 42.608 1.00 6.96 59 ILE A N 1
ATOM 475 C CA . ILE A 1 71 ? 43.850 9.248 41.961 1.00 10.36 59 ILE A CA 1
ATOM 476 C C . ILE A 1 71 ? 44.383 8.609 40.704 1.00 7.08 59 ILE A C 1
ATOM 477 O O . ILE A 1 71 ? 43.702 7.787 40.115 1.00 8.85 59 ILE A O 1
ATOM 482 N N . ASP A 1 72 ? 45.550 9.022 40.228 1.00 8.73 60 ASP A N 1
ATOM 483 C CA . ASP A 1 72 ? 46.230 8.327 39.183 1.00 7.29 60 ASP A CA 1
ATOM 484 C C . ASP A 1 72 ? 46.789 6.992 39.694 1.00 9.60 60 ASP A C 1
ATOM 485 O O . ASP A 1 72 ? 46.732 5.931 39.048 1.00 9.10 60 ASP A O 1
ATOM 490 N N . ASP A 1 73 ? 47.395 7.044 40.877 1.00 9.29 61 ASP A N 1
ATOM 491 C CA . ASP A 1 73 ? 48.071 5.889 41.433 1.00 10.46 61 ASP A CA 1
ATOM 492 C C . ASP A 1 73 ? 47.067 4.933 42.047 1.00 10.61 61 ASP A C 1
ATOM 493 O O . ASP A 1 73 ? 47.385 3.750 42.206 1.00 9.59 61 ASP A O 1
ATOM 498 N N . HIS A 1 74 ? 45.977 5.506 42.545 1.00 11.88 62 HIS A N 1
ATOM 499 C CA . HIS A 1 74 ? 44.953 4.766 43.250 1.00 9.96 62 HIS A CA 1
ATOM 500 C C . HIS A 1 74 ? 43.579 5.068 42.694 1.00 8.45 62 HIS A C 1
ATOM 501 O O . HIS A 1 74 ? 42.671 5.557 43.339 1.00 10.52 62 HIS A O 1
ATOM 508 N N . THR A 1 75 ? 43.423 4.756 41.411 1.00 8.22 63 THR A N 1
ATOM 509 C CA . THR A 1 75 ? 42.133 5.015 40.809 1.00 7.90 63 THR A CA 1
ATOM 510 C C . THR A 1 75 ? 40.995 4.229 41.402 1.00 9.22 63 THR A C 1
ATOM 511 O O . THR A 1 75 ? 39.870 4.702 41.407 1.00 8.65 63 THR A O 1
ATOM 515 N N . ASP A 1 76 ? 41.264 3.057 41.990 1.00 9.02 64 ASP A N 1
ATOM 516 C CA . ASP A 1 76 ? 40.269 2.252 42.691 1.00 10.65 64 ASP A CA 1
ATOM 517 C C . ASP A 1 76 ? 39.606 2.969 43.855 1.00 10.72 64 ASP A C 1
ATOM 518 O O . ASP A 1 76 ? 38.379 2.987 43.987 1.00 7.13 64 ASP A O 1
ATOM 523 N N . LEU A 1 77 ? 40.424 3.684 44.623 1.00 7.82 65 LEU A N 1
ATOM 524 C CA . LEU A 1 77 ? 39.908 4.450 45.756 1.00 10.59 65 LEU A CA 1
ATOM 525 C C . LEU A 1 77 ? 39.039 5.605 45.262 1.00 10.13 65 LEU A C 1
ATOM 526 O O . LEU A 1 77 ? 38.041 5.908 45.913 1.00 8.83 65 LEU A O 1
ATOM 531 N N . ALA A 1 78 ? 39.424 6.282 44.167 1.00 9.81 66 ALA A N 1
ATOM 532 C CA . ALA A 1 78 ? 38.567 7.280 43.543 1.00 9.28 66 ALA A CA 1
ATOM 533 C C . ALA A 1 78 ? 37.202 6.723 43.146 1.00 11.80 66 ALA A C 1
ATOM 534 O O . ALA A 1 78 ? 36.158 7.344 43.352 1.00 10.72 66 ALA A O 1
ATOM 536 N N . ILE A 1 79 ? 37.187 5.551 42.521 1.00 10.14 67 ILE A N 1
ATOM 537 C CA . ILE A 1 79 ? 35.931 4.949 42.115 1.00 9.76 67 ILE A CA 1
ATOM 538 C C . ILE A 1 79 ? 35.095 4.637 43.352 1.00 9.05 67 ILE A C 1
ATOM 539 O O . ILE A 1 79 ? 33.890 4.888 43.371 1.00 8.85 67 ILE A O 1
ATOM 544 N N . GLU A 1 80 ? 35.760 4.014 44.324 1.00 8.99 68 GLU A N 1
ATOM 545 C CA . GLU A 1 80 ? 35.034 3.587 45.525 1.00 10.53 68 GLU A CA 1
ATOM 546 C C . GLU A 1 80 ? 34.284 4.718 46.214 1.00 11.42 68 GLU A C 1
ATOM 547 O O . GLU A 1 80 ? 33.150 4.578 46.687 1.00 8.44 68 GLU A O 1
ATOM 553 N N . TYR A 1 81 ? 34.956 5.864 46.306 1.00 10.76 69 TYR A N 1
ATOM 554 C CA . TYR A 1 81 ? 34.412 7.023 47.025 1.00 11.18 69 TYR A CA 1
ATOM 555 C C . TYR A 1 81 ? 33.698 8.036 46.119 1.00 14.62 69 TYR A C 1
ATOM 556 O O . TYR A 1 81 ? 33.424 9.181 46.524 1.00 13.27 69 TYR A O 1
ATOM 565 N N . GLU A 1 82 ? 33.420 7.629 44.877 1.00 14.62 70 GLU A N 1
ATOM 566 C CA . GLU A 1 82 ? 32.579 8.322 43.888 1.00 13.66 70 GLU A CA 1
ATOM 567 C C . GLU A 1 82 ? 33.110 9.734 43.621 1.00 15.87 70 GLU A C 1
ATOM 568 O O . GLU A 1 82 ? 32.382 10.717 43.527 1.00 12.91 70 GLU A O 1
ATOM 574 N N . VAL A 1 83 ? 34.435 9.791 43.501 1.00 14.68 71 VAL A N 1
ATOM 575 C CA . VAL A 1 83 ? 35.007 11.080 43.137 1.00 12.26 71 VAL A CA 1
ATOM 576 C C . VAL A 1 83 ? 34.578 11.406 41.721 1.00 11.70 71 VAL A C 1
ATOM 577 O O . VAL A 1 83 ? 34.598 10.512 40.862 1.00 14.05 71 VAL A O 1
ATOM 581 N N . SER A 1 84 ? 34.228 12.655 41.427 1.00 11.29 72 SER A N 1
ATOM 582 C CA . SER A 1 84 ? 33.814 13.073 40.092 1.00 12.15 72 SER A CA 1
ATOM 583 C C . SER A 1 84 ? 34.658 14.242 39.594 1.00 11.42 72 SER A C 1
ATOM 584 O O . SER A 1 84 ? 34.566 14.561 38.421 1.00 12.08 72 SER A O 1
ATOM 587 N N . ALA A 1 85 ? 35.491 14.833 40.439 1.00 9.09 73 ALA A N 1
ATOM 588 C CA . ALA A 1 85 ? 36.419 15.885 40.032 1.00 7.89 73 ALA A CA 1
ATOM 589 C C . ALA A 1 85 ? 37.411 15.989 41.199 1.00 8.88 73 ALA A C 1
ATOM 590 O O . ALA A 1 85 ? 37.190 15.510 42.319 1.00 7.88 73 ALA A O 1
ATOM 592 N N . VAL A 1 86 ? 38.495 16.702 40.927 1.00 8.12 74 VAL A N 1
ATOM 593 C CA . VAL A 1 86 ? 39.535 16.964 41.912 1.00 8.82 74 VAL A CA 1
ATOM 594 C C . VAL A 1 86 ? 39.840 18.462 41.950 1.00 8.52 74 VAL A C 1
ATOM 595 O O . VAL A 1 86 ? 39.667 19.132 40.929 1.00 9.68 74 VAL A O 1
ATOM 599 N N . PRO A 1 87 ? 40.206 18.998 43.114 1.00 8.91 75 PRO A N 1
ATOM 600 C CA . PRO A 1 87 ? 40.298 18.244 44.366 1.00 11.49 75 PRO A CA 1
ATOM 601 C C . PRO A 1 87 ? 38.960 17.877 44.999 1.00 9.66 75 PRO A C 1
ATOM 602 O O . PRO A 1 87 ? 38.063 18.700 44.803 1.00 10.30 75 PRO A O 1
ATOM 606 N N . THR A 1 88 ? 38.835 16.701 45.607 1.00 10.40 76 THR A N 1
ATOM 607 C CA . THR A 1 88 ? 37.711 16.411 46.489 1.00 9.91 76 THR A CA 1
ATOM 608 C C . THR A 1 88 ? 38.319 16.086 47.835 1.00 8.57 76 THR A C 1
ATOM 609 O O . THR A 1 88 ? 39.233 15.255 47.950 1.00 8.09 76 THR A O 1
ATOM 613 N N . VAL A 1 89 ? 37.784 16.687 48.887 1.00 7.65 77 VAL A N 1
ATOM 614 C CA . VAL A 1 89 ? 38.157 16.433 50.261 1.00 7.07 77 VAL A CA 1
ATOM 615 C C . VAL A 1 89 ? 36.946 15.879 51.026 1.00 6.47 77 VAL A C 1
ATOM 616 O O . VAL A 1 89 ? 35.833 16.453 51.027 1.00 7.50 77 VAL A O 1
ATOM 620 N N . LEU A 1 90 ? 37.117 14.684 51.584 1.00 7.20 78 LEU A N 1
ATOM 621 C CA . LEU A 1 90 ? 36.132 14.062 52.456 1.00 8.21 78 LEU A CA 1
ATOM 622 C C . LEU A 1 90 ? 36.638 14.148 53.893 1.00 10.65 78 LEU A C 1
ATOM 623 O O . LEU A 1 90 ? 37.811 13.880 54.176 1.00 11.57 78 LEU A O 1
ATOM 628 N N . ALA A 1 91 ? 35.726 14.498 54.787 1.00 7.85 79 ALA A N 1
ATOM 629 C CA . ALA A 1 91 ? 35.907 14.320 56.221 1.00 7.36 79 ALA A CA 1
ATOM 630 C C . ALA A 1 91 ? 35.333 12.960 56.595 1.00 7.75 79 ALA A C 1
ATOM 631 O O . ALA A 1 91 ? 34.217 12.561 56.227 1.00 9.48 79 ALA A O 1
ATOM 633 N N . MET A 1 92 ? 36.113 12.187 57.347 1.00 10.03 80 MET A N 1
ATOM 634 C CA . MET A 1 92 ? 35.717 10.865 57.779 1.00 9.25 80 MET A CA 1
ATOM 635 C C . MET A 1 92 ? 35.881 10.682 59.283 1.00 10.09 80 MET A C 1
ATOM 636 O O . MET A 1 92 ? 36.863 11.100 59.880 1.00 8.80 80 MET A O 1
ATOM 641 N N . LYS A 1 93 ? 34.988 9.915 59.870 1.00 8.96 81 LYS A N 1
ATOM 642 C CA . LYS A 1 93 ? 35.068 9.557 61.282 1.00 10.73 81 LYS A CA 1
ATOM 643 C C . LYS A 1 93 ? 34.523 8.144 61.465 1.00 10.74 81 LYS A C 1
ATOM 644 O O . LYS A 1 93 ? 33.432 7.886 60.982 1.00 10.55 81 LYS A O 1
ATOM 650 N N . ASN A 1 94 ? 35.204 7.303 62.240 1.00 11.25 82 ASN A N 1
ATOM 651 C CA . ASN A 1 94 ? 34.663 5.981 62.550 1.00 12.52 82 ASN A CA 1
ATOM 652 C C . ASN A 1 94 ? 34.305 5.254 61.252 1.00 11.63 82 ASN A C 1
ATOM 653 O O . ASN A 1 94 ? 33.367 4.438 61.184 1.00 14.94 82 ASN A O 1
ATOM 658 N N . GLY A 1 95 ? 35.033 5.584 60.184 1.00 11.35 83 GLY A N 1
ATOM 659 C CA . GLY A 1 95 ? 34.901 4.828 58.954 1.00 12.42 83 GLY A CA 1
ATOM 660 C C . GLY A 1 95 ? 33.837 5.299 57.986 1.00 11.85 83 GLY A C 1
ATOM 661 O O . GLY A 1 95 ? 33.716 4.785 56.871 1.00 12.54 83 GLY A O 1
ATOM 662 N N . ASP A 1 96 ? 33.084 6.303 58.417 1.00 13.33 84 ASP A N 1
ATOM 663 C CA . ASP A 1 96 ? 32.020 6.904 57.631 1.00 14.65 84 ASP A CA 1
ATOM 664 C C . ASP A 1 96 ? 32.400 8.260 57.060 1.00 16.70 84 ASP A C 1
ATOM 665 O O . ASP A 1 96 ? 33.073 9.052 57.723 1.00 12.91 84 ASP A O 1
ATOM 670 N N . VAL A 1 97 ? 31.935 8.545 55.848 1.00 11.32 85 VAL A N 1
ATOM 671 C CA . VAL A 1 97 ? 32.036 9.907 55.345 1.00 13.71 85 VAL A CA 1
ATOM 672 C C . VAL A 1 97 ? 31.057 10.844 56.045 1.00 14.70 85 VAL A C 1
ATOM 673 O O . VAL A 1 97 ? 29.854 10.570 55.993 1.00 13.57 85 VAL A O 1
ATOM 677 N N . VAL A 1 98 ? 31.530 11.909 56.687 1.00 11.37 86 VAL A N 1
ATOM 678 C CA . VAL A 1 98 ? 30.712 12.866 57.435 1.00 9.96 86 VAL A CA 1
ATOM 679 C C . VAL A 1 98 ? 30.634 14.272 56.841 1.00 10.07 86 VAL A C 1
ATOM 680 O O . VAL A 1 98 ? 29.779 15.079 57.198 1.00 9.95 86 VAL A O 1
ATOM 684 N N . ASP A 1 99 ? 31.491 14.630 55.890 1.00 12.36 87 ASP A N 1
ATOM 685 C CA . ASP A 1 99 ? 31.381 15.921 55.240 1.00 10.84 87 ASP A CA 1
ATOM 686 C C . ASP A 1 99 ? 32.227 15.873 53.977 1.00 10.33 87 ASP A C 1
ATOM 687 O O . ASP A 1 99 ? 32.975 14.920 53.748 1.00 8.12 87 ASP A O 1
ATOM 692 N N . LYS A 1 100 ? 32.145 16.927 53.169 1.00 10.62 88 LYS A N 1
ATOM 693 C CA . LYS A 1 100 ? 32.762 16.835 51.833 1.00 10.10 88 LYS A CA 1
ATOM 694 C C . LYS A 1 100 ? 32.806 18.252 51.261 1.00 11.24 88 LYS A C 1
ATOM 695 O O . LYS A 1 100 ? 31.861 19.010 51.460 1.00 10.56 88 LYS A O 1
ATOM 701 N N . PHE A 1 101 ? 33.896 18.598 50.576 1.00 10.69 89 PHE A N 1
ATOM 702 C CA . PHE A 1 101 ? 33.917 19.744 49.683 1.00 11.69 89 PHE A CA 1
ATOM 703 C C . PHE A 1 101 ? 34.707 19.417 48.431 1.00 12.19 89 PHE A C 1
ATOM 704 O O . PHE A 1 101 ? 35.589 18.547 48.422 1.00 11.87 89 PHE A O 1
ATOM 712 N N . VAL A 1 102 ? 34.423 20.210 47.401 1.00 11.12 90 VAL A N 1
ATOM 713 C CA . VAL A 1 102 ? 35.158 20.035 46.151 1.00 13.97 90 VAL A CA 1
ATOM 714 C C . VAL A 1 102 ? 35.691 21.409 45.769 1.00 12.01 90 VAL A C 1
ATOM 715 O O . VAL A 1 102 ? 35.025 22.417 45.982 1.00 16.32 90 VAL A O 1
ATOM 719 N N . GLY A 1 103 ? 36.895 21.459 45.214 1.00 11.63 91 GLY A N 1
ATOM 720 C CA . GLY A 1 103 ? 37.529 22.692 44.796 1.00 11.13 91 GLY A CA 1
ATOM 721 C C . GLY A 1 103 ? 38.421 23.336 45.836 1.00 12.10 91 GLY A C 1
ATOM 722 O O . GLY A 1 103 ? 38.527 22.791 46.950 1.00 11.30 91 GLY A O 1
ATOM 723 N N . ILE A 1 104 ? 39.038 24.461 45.457 1.00 14.21 92 ILE A N 1
ATOM 724 C CA . ILE A 1 104 ? 39.840 25.255 46.382 1.00 14.59 92 ILE A CA 1
ATOM 725 C C . ILE A 1 104 ? 39.013 25.870 47.496 1.00 13.63 92 ILE A C 1
ATOM 726 O O . ILE A 1 104 ? 37.838 26.179 47.301 1.00 14.32 92 ILE A O 1
ATOM 731 N N . LYS A 1 105 ? 39.550 25.986 48.710 1.00 12.86 93 LYS A N 1
ATOM 732 C CA . LYS A 1 105 ? 39.048 26.733 49.859 1.00 10.01 93 LYS A CA 1
ATOM 733 C C . LYS A 1 105 ? 40.163 27.576 50.476 1.00 10.71 93 LYS A C 1
ATOM 734 O O . LYS A 1 105 ? 41.319 27.163 50.385 1.00 10.40 93 LYS A O 1
ATOM 740 N N . ASP A 1 106 ? 39.901 28.742 51.078 1.00 9.92 94 ASP A N 1
ATOM 741 C CA . ASP A 1 106 ? 40.932 29.585 51.662 1.00 9.44 94 ASP A CA 1
ATOM 742 C C . ASP A 1 106 ? 41.183 29.173 53.102 1.00 11.82 94 ASP A C 1
ATOM 743 O O . ASP A 1 106 ? 40.519 28.248 53.580 1.00 10.09 94 ASP A O 1
ATOM 748 N N . GLU A 1 107 ? 42.155 29.789 53.766 1.00 11.81 95 GLU A N 1
ATOM 749 C CA . GLU A 1 107 ? 42.478 29.404 55.139 1.00 13.80 95 GLU A CA 1
ATOM 750 C C . GLU A 1 107 ? 41.351 29.543 56.152 1.00 12.61 95 GLU A C 1
ATOM 751 O O . GLU A 1 107 ? 41.160 28.667 57.008 1.00 12.45 95 GLU A O 1
ATOM 757 N N . ASP A 1 108 ? 40.597 30.624 56.013 1.00 12.74 96 ASP A N 1
ATOM 758 C CA . ASP A 1 108 ? 39.430 30.802 56.873 1.00 11.71 96 ASP A CA 1
ATOM 759 C C . ASP A 1 108 ? 38.452 29.630 56.789 1.00 9.89 96 ASP A C 1
ATOM 760 O O . ASP A 1 108 ? 37.945 29.187 57.817 1.00 10.88 96 ASP A O 1
ATOM 765 N N . GLN A 1 109 ? 38.168 29.200 55.572 1.00 12.26 97 GLN A N 1
ATOM 766 C CA . GLN A 1 109 ? 37.188 28.184 55.202 1.00 12.46 97 GLN A CA 1
ATOM 767 C C . GLN A 1 109 ? 37.681 26.819 55.681 1.00 11.01 97 GLN A C 1
ATOM 768 O O . GLN A 1 109 ? 36.926 26.019 56.262 1.00 11.56 97 GLN A O 1
ATOM 774 N N . LEU A 1 110 ? 38.982 26.606 55.523 1.00 7.89 98 LEU A N 1
ATOM 775 C CA . LEU A 1 110 ? 39.524 25.333 55.958 1.00 11.24 98 LEU A CA 1
ATOM 776 C C . LEU A 1 110 ? 39.504 25.216 57.481 1.00 12.44 98 LEU A C 1
ATOM 777 O O . LEU A 1 110 ? 39.343 24.135 58.049 1.00 8.98 98 LEU A O 1
ATOM 782 N N . GLU A 1 111 ? 39.699 26.368 58.113 1.00 10.03 99 GLU A N 1
ATOM 783 C CA . GLU A 1 111 ? 39.859 26.401 59.567 1.00 11.47 99 GLU A CA 1
ATOM 784 C C . GLU A 1 111 ? 38.462 26.035 60.077 1.00 11.66 99 GLU A C 1
ATOM 785 O O . GLU A 1 111 ? 38.328 25.197 60.959 1.00 12.99 99 GLU A O 1
ATOM 791 N N . ALA A 1 112 ? 37.423 26.647 59.520 1.00 10.91 100 ALA A N 1
ATOM 792 C CA . ALA A 1 112 ? 36.051 26.331 59.909 1.00 11.43 100 ALA A CA 1
ATOM 793 C C . ALA A 1 112 ? 35.713 24.855 59.737 1.00 12.02 100 ALA A C 1
ATOM 794 O O . ALA A 1 112 ? 35.046 24.229 60.557 1.00 11.01 100 ALA A O 1
ATOM 796 N N . PHE A 1 113 ? 36.136 24.285 58.614 1.00 9.74 101 PHE A N 1
ATOM 797 C CA . PHE A 1 113 ? 35.918 22.902 58.203 1.00 10.90 101 PHE A CA 1
ATOM 798 C C . PHE A 1 113 ? 36.516 21.956 59.240 1.00 12.02 101 PHE A C 1
ATOM 799 O O . PHE A 1 113 ? 35.836 21.040 59.714 1.00 10.28 101 PHE A O 1
ATOM 807 N N . LEU A 1 114 ? 37.749 22.275 59.641 1.00 8.03 102 LEU A N 1
ATOM 808 C CA . LEU A 1 114 ? 38.470 21.468 60.594 1.00 9.95 102 LEU A CA 1
ATOM 809 C C . LEU A 1 114 ? 37.864 21.568 62.003 1.00 8.26 102 LEU A C 1
ATOM 810 O O . LEU A 1 114 ? 37.750 20.539 62.685 1.00 9.78 102 LEU A O 1
ATOM 815 N N . LYS A 1 115 ? 37.457 22.770 62.404 1.00 9.56 103 LYS A N 1
ATOM 816 C CA . LYS A 1 115 ? 36.911 22.936 63.762 1.00 9.78 103 LYS A CA 1
ATOM 817 C C . LYS A 1 115 ? 35.582 22.220 63.888 1.00 9.52 103 LYS A C 1
ATOM 818 O O . LYS A 1 115 ? 35.233 21.654 64.907 1.00 10.21 103 LYS A O 1
ATOM 824 N N . LYS A 1 116 ? 34.839 22.192 62.799 1.00 10.18 104 LYS A N 1
ATOM 825 C CA . LYS A 1 116 ? 33.568 21.490 62.754 1.00 11.49 104 LYS A CA 1
ATOM 826 C C . LYS A 1 116 ? 33.752 19.984 62.887 1.00 10.02 104 LYS A C 1
ATOM 827 O O . LYS A 1 116 ? 32.979 19.287 63.557 1.00 9.19 104 LYS A O 1
ATOM 833 N N . LEU A 1 117 ? 34.796 19.527 62.214 1.00 9.18 105 LEU A N 1
ATOM 834 C CA . LEU A 1 117 ? 35.127 18.101 62.300 1.00 9.44 105 LEU A CA 1
ATOM 835 C C . LEU A 1 117 ? 35.654 17.659 63.660 1.00 8.63 105 LEU A C 1
ATOM 836 O O . LEU A 1 117 ? 35.202 16.681 64.265 1.00 11.24 105 LEU A O 1
ATOM 841 N N . ILE A 1 118 ? 36.596 18.455 64.167 1.00 8.43 106 ILE A N 1
ATOM 842 C CA . ILE A 1 118 ? 37.327 18.137 65.381 1.00 10.57 106 ILE A CA 1
ATOM 843 C C . ILE A 1 118 ? 36.467 18.379 66.625 1.00 8.75 106 ILE A C 1
ATOM 844 O O . ILE A 1 118 ? 36.413 17.562 67.551 1.00 12.17 106 ILE A O 1
ATOM 849 N N . GLY A 1 119 ? 35.801 19.536 66.644 1.00 11.58 107 GLY A N 1
ATOM 850 C CA . GLY A 1 119 ? 34.904 19.849 67.740 1.00 11.50 107 GLY A CA 1
ATOM 851 C C . GLY A 1 119 ? 35.563 20.824 68.700 1.00 13.01 107 GLY A C 1
ATOM 852 O O . GLY A 1 119 ? 36.800 20.947 68.688 1.00 11.20 107 GLY A O 1
ATOM 854 N N . HIS B 1 10 ? 47.379 1.312 13.272 1.00 30.37 -2 HIS B N 1
ATOM 855 C CA . HIS B 1 10 ? 46.389 0.185 13.265 1.00 24.73 -2 HIS B CA 1
ATOM 856 C C . HIS B 1 10 ? 45.286 0.569 12.280 1.00 24.71 -2 HIS B C 1
ATOM 857 O O . HIS B 1 10 ? 45.218 1.704 11.783 1.00 25.87 -2 HIS B O 1
ATOM 864 N N . GLY B 1 11 ? 44.365 -0.340 11.959 1.00 17.73 -1 GLY B N 1
ATOM 865 C CA . GLY B 1 11 ? 43.267 -0.107 11.042 1.00 14.20 -1 GLY B CA 1
ATOM 866 C C . GLY B 1 11 ? 42.094 0.725 11.523 1.00 12.47 -1 GLY B C 1
ATOM 867 O O . GLY B 1 11 ? 41.336 1.253 10.717 1.00 11.54 -1 GLY B O 1
ATOM 868 N N . SER B 1 12 ? 41.961 0.839 12.839 1.00 9.13 0 SER B N 1
ATOM 869 C CA . SER B 1 12 ? 40.826 1.543 13.412 1.00 9.22 0 SER B CA 1
ATOM 870 C C . SER B 1 12 ? 41.028 3.050 13.494 1.00 8.80 0 SER B C 1
ATOM 871 O O . SER B 1 12 ? 42.092 3.513 13.901 1.00 8.36 0 SER B O 1
ATOM 874 N N . THR B 1 13 ? 39.959 3.801 13.246 1.00 9.16 1 THR B N 1
ATOM 875 C CA . THR B 1 13 ? 39.947 5.254 13.391 1.00 8.47 1 THR B CA 1
ATOM 876 C C . THR B 1 13 ? 39.690 5.673 14.825 1.00 9.98 1 THR B C 1
ATOM 877 O O . THR B 1 13 ? 39.699 6.862 15.091 1.00 10.06 1 THR B O 1
ATOM 881 N N . THR B 1 14 ? 39.379 4.725 15.695 1.00 7.13 2 THR B N 1
ATOM 882 C CA . THR B 1 14 ? 39.185 5.001 17.116 1.00 9.79 2 THR B CA 1
ATOM 883 C C . THR B 1 14 ? 39.989 3.977 17.913 1.00 8.85 2 THR B C 1
ATOM 884 O O . THR B 1 14 ? 40.039 2.793 17.577 1.00 8.52 2 THR B O 1
ATOM 888 N N . PHE B 1 15 ? 40.683 4.430 18.951 1.00 9.92 3 PHE B N 1
ATOM 889 C CA . PHE B 1 15 ? 41.650 3.630 19.680 1.00 8.31 3 PHE B CA 1
ATOM 890 C C . PHE B 1 15 ? 42.039 4.244 21.027 1.00 9.75 3 PHE B C 1
ATOM 891 O O . PHE B 1 15 ? 41.884 5.443 21.208 1.00 8.46 3 PHE B O 1
ATOM 899 N N . ASN B 1 16 ? 42.602 3.399 21.887 1.00 8.33 4 ASN B N 1
ATOM 900 C CA . ASN B 1 16 ? 43.185 3.824 23.144 1.00 10.24 4 ASN B CA 1
ATOM 901 C C . ASN B 1 16 ? 44.649 4.222 22.930 1.00 11.31 4 ASN B C 1
ATOM 902 O O . ASN B 1 16 ? 45.403 3.430 22.381 1.00 15.75 4 ASN B O 1
ATOM 907 N N . ILE B 1 17 ? 45.086 5.363 23.429 1.00 9.06 5 ILE B N 1
ATOM 908 C CA . ILE B 1 17 ? 46.513 5.677 23.527 1.00 8.19 5 ILE B CA 1
ATOM 909 C C . ILE B 1 17 ? 47.147 4.925 24.685 1.00 10.88 5 ILE B C 1
ATOM 910 O O . ILE B 1 17 ? 46.684 4.965 25.837 1.00 11.55 5 ILE B O 1
ATOM 915 N N . GLN B 1 18 ? 48.190 4.199 24.303 1.00 10.08 6 GLN B N 1
ATOM 916 C CA . GLN B 1 18 ? 48.822 3.267 25.203 1.00 11.90 6 GLN B CA 1
ATOM 917 C C . GLN B 1 18 ? 49.979 3.849 25.997 1.00 12.12 6 GLN B C 1
ATOM 918 O O . GLN B 1 18 ? 50.220 3.418 27.134 1.00 9.59 6 GLN B O 1
ATOM 924 N N . ASP B 1 19 ? 50.667 4.789 25.366 1.00 9.06 7 ASP B N 1
ATOM 925 C CA . ASP B 1 19 ? 51.868 5.303 26.020 1.00 10.70 7 ASP B CA 1
ATOM 926 C C . ASP B 1 19 ? 52.318 6.550 25.249 1.00 7.61 7 ASP B C 1
ATOM 927 O O . ASP B 1 19 ? 51.636 7.020 24.318 1.00 11.00 7 ASP B O 1
ATOM 932 N N . GLY B 1 20 ? 53.409 7.147 25.707 1.00 5.75 8 GLY B N 1
ATOM 933 C CA . GLY B 1 20 ? 53.922 8.354 25.064 1.00 9.45 8 GLY B CA 1
ATOM 934 C C . GLY B 1 20 ? 54.239 8.243 23.581 1.00 7.53 8 GLY B C 1
ATOM 935 O O . GLY B 1 20 ? 53.844 9.066 22.739 1.00 9.11 8 GLY B O 1
ATOM 936 N N . PRO B 1 21 ? 55.070 7.295 23.168 1.00 10.04 9 PRO B N 1
ATOM 937 C CA . PRO B 1 21 ? 55.322 7.084 21.741 1.00 6.67 9 PRO B CA 1
ATOM 938 C C . PRO B 1 21 ? 54.061 6.906 20.887 1.00 8.87 9 PRO B C 1
ATOM 939 O O . PRO B 1 21 ? 53.976 7.322 19.728 1.00 8.45 9 PRO B O 1
ATOM 943 N N . ASP B 1 22 ? 53.053 6.240 21.456 1.00 8.63 10 ASP B N 1
ATOM 944 C CA . ASP B 1 22 ? 51.827 5.935 20.721 1.00 8.71 10 ASP B CA 1
ATOM 945 C C . ASP B 1 22 ? 51.066 7.252 20.490 1.00 8.31 10 ASP B C 1
ATOM 946 O O . ASP B 1 22 ? 50.552 7.483 19.383 1.00 9.04 10 ASP B O 1
ATOM 951 N N . PHE B 1 23 ? 51.161 8.158 21.457 1.00 7.90 11 PHE B N 1
ATOM 952 C CA . PHE B 1 23 ? 50.636 9.513 21.273 1.00 8.95 11 PHE B CA 1
ATOM 953 C C . PHE B 1 23 ? 51.400 10.310 20.219 1.00 7.17 11 PHE B C 1
ATOM 954 O O . PHE B 1 23 ? 50.820 11.001 19.362 1.00 8.89 11 PHE B O 1
ATOM 962 N N . GLN B 1 24 ? 52.721 10.184 20.212 1.00 7.91 12 GLN B N 1
ATOM 963 C CA . GLN B 1 24 ? 53.498 10.850 19.181 1.00 8.97 12 GLN B CA 1
ATOM 964 C C . GLN B 1 24 ? 53.143 10.361 17.777 1.00 7.91 12 GLN B C 1
ATOM 965 O O . GLN B 1 24 ? 53.055 11.155 16.862 1.00 7.81 12 GLN B O 1
ATOM 971 N N . ASP B 1 25 ? 53.033 9.046 17.600 1.00 8.72 13 ASP B N 1
ATOM 972 C CA . ASP B 1 25 ? 52.775 8.385 16.334 1.00 9.51 13 ASP B CA 1
ATOM 973 C C . ASP B 1 25 ? 51.347 8.705 15.891 1.00 10.12 13 ASP B C 1
ATOM 974 O O . ASP B 1 25 ? 51.147 9.219 14.784 1.00 10.96 13 ASP B O 1
ATOM 979 N N . ARG B 1 26 ? 50.351 8.436 16.728 1.00 8.15 14 ARG B N 1
ATOM 980 C CA . ARG B 1 26 ? 48.952 8.416 16.293 1.00 9.40 14 ARG B CA 1
ATOM 981 C C . ARG B 1 26 ? 48.225 9.761 16.441 1.00 12.03 14 ARG B C 1
ATOM 982 O O . ARG B 1 26 ? 47.186 9.958 15.812 1.00 10.10 14 ARG B O 1
ATOM 990 N N . VAL B 1 27 ? 48.823 10.687 17.188 1.00 10.94 15 VAL B N 1
ATOM 991 C CA . VAL B 1 27 ? 48.260 12.022 17.355 1.00 10.06 15 VAL B CA 1
ATOM 992 C C . VAL B 1 27 ? 49.152 13.097 16.752 1.00 9.86 15 VAL B C 1
ATOM 993 O O . VAL B 1 27 ? 48.758 13.791 15.809 1.00 8.85 15 VAL B O 1
ATOM 997 N N . VAL B 1 28 ? 50.352 13.292 17.301 1.00 9.71 16 VAL B N 1
ATOM 998 C CA . VAL B 1 28 ? 51.205 14.386 16.878 1.00 9.32 16 VAL B CA 1
ATOM 999 C C . VAL B 1 28 ? 51.562 14.194 15.410 1.00 8.56 16 VAL B C 1
ATOM 1000 O O . VAL B 1 28 ? 51.546 15.191 14.721 1.00 7.44 16 VAL B O 1
ATOM 1004 N N . ASN B 1 29 ? 51.828 12.962 14.984 1.00 9.47 17 ASN B N 1
ATOM 1005 C CA . ASN B 1 29 ? 52.172 12.619 13.613 1.00 8.26 17 ASN B CA 1
ATOM 1006 C C . ASN B 1 29 ? 51.015 12.168 12.722 1.00 13.01 17 ASN B C 1
ATOM 1007 O O . ASN B 1 29 ? 51.220 11.652 11.622 1.00 11.08 17 ASN B O 1
ATOM 1012 N N . SER B 1 30 ? 49.777 12.355 13.166 1.00 11.92 18 SER B N 1
ATOM 1013 C CA . SER B 1 30 ? 48.626 11.983 12.361 1.00 13.98 18 SER B CA 1
ATOM 1014 C C . SER B 1 30 ? 48.550 12.861 11.132 1.00 14.38 18 SER B C 1
ATOM 1015 O O . SER B 1 30 ? 48.734 14.071 11.270 1.00 13.60 18 SER B O 1
ATOM 1018 N N . GLU B 1 31 ? 48.219 12.186 10.035 1.00 16.14 19 GLU B N 1
ATOM 1019 C CA . GLU B 1 31 ? 47.954 12.854 8.766 1.00 18.65 19 GLU B CA 1
ATOM 1020 C C . GLU B 1 31 ? 46.497 13.323 8.721 1.00 18.90 19 GLU B C 1
ATOM 1021 O O . GLU B 1 31 ? 46.105 14.036 7.806 1.00 20.63 19 GLU B O 1
ATOM 1027 N N . THR B 1 32 ? 45.597 12.885 9.596 1.00 14.55 20 THR B N 1
ATOM 1028 C CA . THR B 1 32 ? 44.230 13.397 9.601 1.00 13.37 20 THR B CA 1
ATOM 1029 C C . THR B 1 32 ? 44.073 14.217 10.867 1.00 9.66 20 THR B C 1
ATOM 1030 O O . THR B 1 32 ? 44.820 13.958 11.825 1.00 10.31 20 THR B O 1
ATOM 1034 N N . PRO B 1 33 ? 43.016 15.026 10.920 1.00 10.53 21 PRO B N 1
ATOM 1035 C CA . PRO B 1 33 ? 42.631 15.655 12.177 1.00 9.32 21 PRO B CA 1
ATOM 1036 C C . PRO B 1 33 ? 42.299 14.615 13.226 1.00 11.48 21 PRO B C 1
ATOM 1037 O O . PRO B 1 33 ? 41.904 13.506 12.863 1.00 11.61 21 PRO B O 1
ATOM 1041 N N . VAL B 1 34 ? 42.557 14.936 14.491 1.00 8.93 22 VAL B N 1
ATOM 1042 C CA . VAL B 1 34 ? 42.399 14.009 15.586 1.00 8.70 22 VAL B CA 1
ATOM 1043 C C . VAL B 1 34 ? 41.498 14.663 16.643 1.00 8.93 22 VAL B C 1
ATOM 1044 O O . VAL B 1 34 ? 41.592 15.873 16.898 1.00 8.98 22 VAL B O 1
ATOM 1048 N N . VAL B 1 35 ? 40.560 13.898 17.189 1.00 8.27 23 VAL B N 1
ATOM 1049 C CA . VAL B 1 35 ? 39.880 14.305 18.417 1.00 9.27 23 VAL B CA 1
ATOM 1050 C C . VAL B 1 35 ? 40.484 13.466 19.552 1.00 10.69 23 VAL B C 1
ATOM 1051 O O . VAL B 1 35 ? 40.554 12.227 19.489 1.00 8.74 23 VAL B O 1
ATOM 1055 N N . VAL B 1 36 ? 40.969 14.127 20.601 1.00 10.93 24 VAL B N 1
ATOM 1056 C CA . VAL B 1 36 ? 41.623 13.471 21.741 1.00 8.50 24 VAL B CA 1
ATOM 1057 C C . VAL B 1 36 ? 40.705 13.652 22.941 1.00 9.15 24 VAL B C 1
ATOM 1058 O O . VAL B 1 36 ? 40.345 14.786 23.337 1.00 8.54 24 VAL B O 1
ATOM 1062 N N . ASP B 1 37 ? 40.222 12.504 23.410 1.00 9.25 25 ASP B N 1
ATOM 1063 C CA . ASP B 1 37 ? 39.181 12.348 24.424 1.00 9.01 25 ASP B CA 1
ATOM 1064 C C . ASP B 1 37 ? 39.855 11.896 25.698 1.00 9.34 25 ASP B C 1
ATOM 1065 O O . ASP B 1 37 ? 40.237 10.729 25.891 1.00 8.47 25 ASP B O 1
ATOM 1070 N N . PHE B 1 38 ? 39.961 12.839 26.630 1.00 9.36 26 PHE B N 1
ATOM 1071 C CA . PHE B 1 38 ? 40.459 12.601 27.996 1.00 7.13 26 PHE B CA 1
ATOM 1072 C C . PHE B 1 38 ? 39.316 12.215 28.897 1.00 9.71 26 PHE B C 1
ATOM 1073 O O . PHE B 1 38 ? 38.386 12.996 29.078 1.00 9.32 26 PHE B O 1
ATOM 1081 N N . HIS B 1 39 ? 39.343 10.976 29.390 1.00 8.93 27 HIS B N 1
ATOM 1082 C CA . HIS B 1 39 ? 38.325 10.405 30.259 1.00 8.67 27 HIS B CA 1
ATOM 1083 C C . HIS B 1 39 ? 38.900 9.677 31.478 1.00 11.15 27 HIS B C 1
ATOM 1084 O O . HIS B 1 39 ? 40.113 9.517 31.621 1.00 10.48 27 HIS B O 1
ATOM 1091 N N . ALA B 1 40 ? 38.031 9.191 32.361 1.00 9.48 28 ALA B N 1
ATOM 1092 C CA . ALA B 1 40 ? 38.480 8.455 33.527 1.00 10.53 28 ALA B CA 1
ATOM 1093 C C . ALA B 1 40 ? 37.407 7.448 33.920 1.00 8.71 28 ALA B C 1
ATOM 1094 O O . ALA B 1 40 ? 36.214 7.653 33.667 1.00 9.28 28 ALA B O 1
ATOM 1096 N N . GLN B 1 41 ? 37.835 6.404 34.628 1.00 8.00 29 GLN B N 1
ATOM 1097 C CA . GLN B 1 41 ? 36.929 5.306 34.984 1.00 10.48 29 GLN B CA 1
ATOM 1098 C C . GLN B 1 41 ? 35.883 5.781 36.004 1.00 8.88 29 GLN B C 1
ATOM 1099 O O . GLN B 1 41 ? 34.759 5.269 36.065 1.00 7.96 29 GLN B O 1
ATOM 1105 N N . TRP B 1 42 ? 36.215 6.805 36.793 1.00 8.63 30 TRP B N 1
ATOM 1106 C CA . TRP B 1 42 ? 35.347 7.425 37.792 1.00 7.80 30 TRP B CA 1
ATOM 1107 C C . TRP B 1 42 ? 34.409 8.504 37.260 1.00 8.00 30 TRP B C 1
ATOM 1108 O O . TRP B 1 42 ? 33.567 9.026 37.959 1.00 7.85 30 TRP B O 1
ATOM 1119 N N . CYS B 1 43 ? 34.442 8.782 35.960 1.00 8.98 31 CYS B N 1
ATOM 1120 C CA . CYS B 1 43 ? 33.697 9.899 35.399 1.00 8.97 31 CYS B CA 1
ATOM 1121 C C . CYS B 1 43 ? 32.406 9.381 34.768 1.00 10.70 31 CYS B C 1
ATOM 1122 O O . CYS B 1 43 ? 32.383 8.735 33.723 1.00 9.12 31 CYS B O 1
ATOM 1125 N N . GLY B 1 44 ? 31.269 9.664 35.400 1.00 10.14 32 GLY B N 1
ATOM 1126 C CA . GLY B 1 44 ? 29.970 9.354 34.864 1.00 8.91 32 GLY B CA 1
ATOM 1127 C C . GLY B 1 44 ? 29.730 10.004 33.516 1.00 6.91 32 GLY B C 1
ATOM 1128 O O . GLY B 1 44 ? 29.337 9.267 32.612 1.00 8.72 32 GLY B O 1
ATOM 1129 N N . PRO B 1 45 ? 29.826 11.328 33.382 1.00 9.31 33 PRO B N 1
ATOM 1130 C CA . PRO B 1 45 ? 29.498 11.957 32.093 1.00 8.03 33 PRO B CA 1
ATOM 1131 C C . PRO B 1 45 ? 30.286 11.362 30.918 1.00 9.43 33 PRO B C 1
ATOM 1132 O O . PRO B 1 45 ? 29.789 11.363 29.765 1.00 9.27 33 PRO B O 1
ATOM 1136 N N . CYS B 1 46 ? 31.515 10.906 31.153 1.00 9.95 34 CYS B N 1
ATOM 1137 C CA . CYS B 1 46 ? 32.332 10.304 30.101 1.00 9.66 34 CYS B CA 1
ATOM 1138 C C . CYS B 1 46 ? 31.683 9.044 29.525 1.00 10.94 34 CYS B C 1
ATOM 1139 O O . CYS B 1 46 ? 31.883 8.732 28.350 1.00 11.61 34 CYS B O 1
ATOM 1142 N N . LYS B 1 47 ? 30.900 8.334 30.325 1.00 10.68 35 LYS B N 1
ATOM 1143 C CA . LYS B 1 47 ? 30.157 7.135 29.909 1.00 9.93 35 LYS B CA 1
ATOM 1144 C C . LYS B 1 47 ? 29.133 7.518 28.847 1.00 12.31 35 LYS B C 1
ATOM 1145 O O . LYS B 1 47 ? 28.682 6.672 28.052 1.00 12.31 35 LYS B O 1
ATOM 1151 N N . ILE B 1 48 ? 28.695 8.783 28.847 1.00 8.71 36 ILE B N 1
ATOM 1152 C CA . ILE B 1 48 ? 27.722 9.246 27.855 1.00 8.78 36 ILE B CA 1
ATOM 1153 C C . ILE B 1 48 ? 28.491 9.752 26.646 1.00 8.56 36 ILE B C 1
ATOM 1154 O O . ILE B 1 48 ? 28.194 9.376 25.516 1.00 8.76 36 ILE B O 1
ATOM 1159 N N . LEU B 1 49 ? 29.408 10.669 26.907 1.00 8.88 37 LEU B N 1
ATOM 1160 C CA . LEU B 1 49 ? 30.093 11.367 25.809 1.00 10.10 37 LEU B CA 1
ATOM 1161 C C . LEU B 1 49 ? 30.957 10.485 24.908 1.00 9.62 37 LEU B C 1
ATOM 1162 O O . LEU B 1 49 ? 30.898 10.582 23.655 1.00 9.19 37 LEU B O 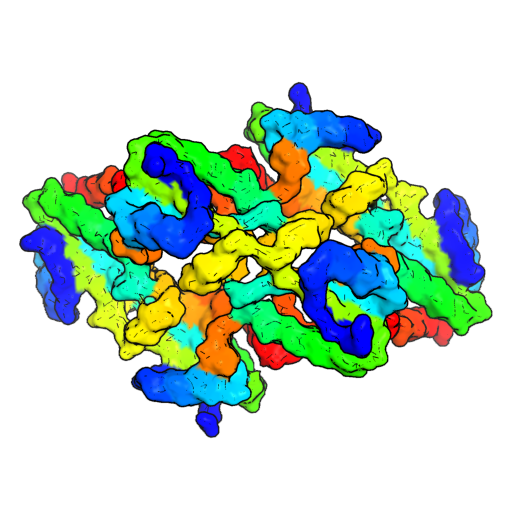1
ATOM 1167 N N . GLY B 1 50 ? 31.689 9.561 25.533 1.00 10.75 38 GLY B N 1
ATOM 1168 C CA . GLY B 1 50 ? 32.781 8.853 24.870 1.00 9.74 38 GLY B CA 1
ATOM 1169 C C . GLY B 1 50 ? 32.127 8.039 23.763 1.00 9.38 38 GLY B C 1
ATOM 1170 O O . GLY B 1 50 ? 32.534 8.108 22.611 1.00 8.18 38 GLY B O 1
ATOM 1171 N N . PRO B 1 51 ? 31.116 7.239 24.071 1.00 10.16 39 PRO B N 1
ATOM 1172 C CA . PRO B 1 51 ? 30.474 6.390 23.066 1.00 10.49 39 PRO B CA 1
ATOM 1173 C C . PRO B 1 51 ? 29.784 7.165 21.979 1.00 9.83 39 PRO B C 1
ATOM 1174 O O . PRO B 1 51 ? 29.820 6.723 20.824 1.00 9.84 39 PRO B O 1
ATOM 1178 N N . ARG B 1 52 ? 29.160 8.274 22.363 1.00 7.11 40 ARG B N 1
ATOM 1179 C CA . ARG B 1 52 ? 28.491 9.132 21.424 1.00 8.64 40 ARG B CA 1
ATOM 1180 C C . ARG B 1 52 ? 29.442 9.680 20.378 1.00 8.49 40 ARG B C 1
ATOM 1181 O O . ARG B 1 52 ? 29.145 9.603 19.180 1.00 9.81 40 ARG B O 1
ATOM 1189 N N . LEU B 1 53 ? 30.559 10.204 20.874 1.00 8.45 41 LEU B N 1
ATOM 1190 C CA . LEU B 1 53 ? 31.576 10.751 19.997 1.00 9.16 41 LEU B CA 1
ATOM 1191 C C . LEU B 1 53 ? 32.260 9.648 19.172 1.00 6.90 41 LEU B C 1
ATOM 1192 O O . LEU B 1 53 ? 32.515 9.877 17.971 1.00 8.48 41 LEU B O 1
ATOM 1197 N N . GLU B 1 54 ? 32.519 8.511 19.816 1.00 8.70 42 GLU B N 1
ATOM 1198 C CA . GLU B 1 54 ? 33.272 7.468 19.112 1.00 9.29 42 GLU B CA 1
ATOM 1199 C C . GLU B 1 54 ? 32.466 6.956 17.913 1.00 8.11 42 GLU B C 1
ATOM 1200 O O . GLU B 1 54 ? 33.006 6.776 16.800 1.00 8.13 42 GLU B O 1
ATOM 1206 N N . LYS B 1 55 ? 31.157 6.822 18.114 1.00 6.84 43 LYS B N 1
ATOM 1207 C CA . LYS B 1 55 ? 30.336 6.403 16.991 1.00 11.44 43 LYS B CA 1
ATOM 1208 C C . LYS B 1 55 ? 30.293 7.375 15.828 1.00 8.63 43 LYS B C 1
ATOM 1209 O O . LYS B 1 55 ? 30.358 7.051 14.641 1.00 7.07 43 LYS B O 1
ATOM 1215 N N . MET B 1 56 ? 30.148 8.635 16.223 1.00 10.69 44 MET B N 1
ATOM 1216 C CA . MET B 1 56 ? 30.149 9.651 15.166 1.00 8.99 44 MET B CA 1
ATOM 1217 C C . MET B 1 56 ? 31.471 9.711 14.423 1.00 10.19 44 MET B C 1
ATOM 1218 O O . MET B 1 56 ? 31.471 9.824 13.187 1.00 9.79 44 MET B O 1
ATOM 1223 N N . VAL B 1 57 ? 32.566 9.522 15.160 1.00 8.90 45 VAL B N 1
ATOM 1224 C CA . VAL B 1 57 ? 33.880 9.473 14.515 1.00 8.80 45 VAL B CA 1
ATOM 1225 C C . VAL B 1 57 ? 33.999 8.279 13.557 1.00 7.84 45 VAL B C 1
ATOM 1226 O O . VAL B 1 57 ? 34.444 8.415 12.418 1.00 7.18 45 VAL B O 1
ATOM 1230 N N . ALA B 1 58 ? 33.630 7.088 14.028 1.00 10.95 46 ALA B N 1
ATOM 1231 C CA . ALA B 1 58 ? 33.662 5.862 13.218 1.00 8.60 46 ALA B CA 1
ATOM 1232 C C . ALA B 1 58 ? 33.001 6.061 11.855 1.00 9.37 46 ALA B C 1
ATOM 1233 O O . ALA B 1 58 ? 33.451 5.571 10.795 1.00 10.96 46 ALA B O 1
ATOM 1235 N N . LYS B 1 59 ? 31.865 6.751 11.930 1.00 9.28 47 LYS B N 1
ATOM 1236 C CA . LYS B 1 59 ? 31.058 6.985 10.735 1.00 9.57 47 LYS B CA 1
ATOM 1237 C C . LYS B 1 59 ? 31.786 7.756 9.646 1.00 12.60 47 LYS B C 1
ATOM 1238 O O . LYS B 1 59 ? 31.348 7.775 8.488 1.00 11.99 47 LYS B O 1
ATOM 1244 N N . GLN B 1 60 ? 32.857 8.475 9.964 1.00 12.59 48 GLN B N 1
ATOM 1245 C CA . GLN B 1 60 ? 33.578 9.314 9.020 1.00 14.54 48 GLN B CA 1
ATOM 1246 C C . GLN B 1 60 ? 34.619 8.515 8.237 1.00 13.33 48 GLN B C 1
ATOM 1247 O O . GLN B 1 60 ? 35.283 9.095 7.389 1.00 12.64 48 GLN B O 1
ATOM 1253 N N . HIS B 1 61 ? 34.843 7.244 8.565 1.00 13.48 49 HIS B N 1
ATOM 1254 C CA . HIS B 1 61 ? 35.580 6.235 7.800 1.00 11.76 49 HIS B CA 1
ATOM 1255 C C . HIS B 1 61 ? 36.943 6.817 7.415 1.00 10.36 49 HIS B C 1
ATOM 1256 O O . HIS B 1 61 ? 37.462 6.586 6.325 1.00 14.37 49 HIS B O 1
ATOM 1263 N N . GLY B 1 62 ? 37.568 7.510 8.354 1.00 11.04 50 GLY B N 1
ATOM 1264 C CA . GLY B 1 62 ? 38.944 7.942 8.212 1.00 9.93 50 GLY B CA 1
ATOM 1265 C C . GLY B 1 62 ? 39.225 9.411 7.969 1.00 8.94 50 GLY B C 1
ATOM 1266 O O . GLY B 1 62 ? 40.401 9.786 7.858 1.00 10.10 50 GLY B O 1
ATOM 1267 N N . LYS B 1 63 ? 38.187 10.237 7.916 1.00 8.43 51 LYS B N 1
ATOM 1268 C CA . LYS B 1 63 ? 38.313 11.687 7.773 1.00 8.14 51 LYS B CA 1
ATOM 1269 C C . LYS B 1 63 ? 38.746 12.390 9.059 1.00 6.65 51 LYS B C 1
ATOM 1270 O O . LYS B 1 63 ? 39.306 13.500 9.023 1.00 10.84 51 LYS B O 1
ATOM 1276 N N . VAL B 1 64 ? 38.617 11.658 10.165 1.00 8.07 52 VAL B N 1
ATOM 1277 C CA . VAL B 1 64 ? 39.054 12.095 11.482 1.00 8.47 52 VAL B CA 1
ATOM 1278 C C . VAL B 1 64 ? 39.313 10.830 12.306 1.00 8.94 52 VAL B C 1
ATOM 1279 O O . VAL B 1 64 ? 38.774 9.751 12.069 1.00 8.90 52 VAL B O 1
ATOM 1283 N N . VAL B 1 65 ? 40.158 10.964 13.324 1.00 8.31 53 VAL B N 1
ATOM 1284 C CA . VAL B 1 65 ? 40.427 9.828 14.179 1.00 9.04 53 VAL B CA 1
ATOM 1285 C C . VAL B 1 65 ? 40.206 10.283 15.614 1.00 9.86 53 VAL B C 1
ATOM 1286 O O . VAL B 1 65 ? 40.253 11.469 15.917 1.00 8.91 53 VAL B O 1
ATOM 1290 N N . MET B 1 66 ? 39.974 9.313 16.489 1.00 6.02 54 MET B N 1
ATOM 1291 C CA . MET B 1 66 ? 39.695 9.600 17.893 1.00 7.01 54 MET B CA 1
ATOM 1292 C C . MET B 1 66 ? 40.713 8.836 18.727 1.00 8.02 54 MET B C 1
ATOM 1293 O O . MET B 1 66 ? 40.774 7.598 18.688 1.00 9.37 54 MET B O 1
ATOM 1298 N N . ALA B 1 67 ? 41.458 9.598 19.521 1.00 8.65 55 ALA B N 1
ATOM 1299 C CA . ALA B 1 67 ? 42.472 9.077 20.441 1.00 8.22 55 ALA B CA 1
ATOM 1300 C C . ALA B 1 67 ? 41.898 9.213 21.849 1.00 9.21 55 ALA B C 1
ATOM 1301 O O . ALA B 1 67 ? 41.743 10.309 22.373 1.00 10.09 55 ALA B O 1
ATOM 1303 N N . LYS B 1 68 ? 41.615 8.076 22.459 1.00 7.07 56 LYS B N 1
ATOM 1304 C CA . LYS B 1 68 ? 41.058 8.035 23.800 1.00 6.48 56 LYS B CA 1
ATOM 1305 C C . LYS B 1 68 ? 42.244 7.944 24.749 1.00 6.12 56 LYS B C 1
ATOM 1306 O O . LYS B 1 68 ? 43.172 7.109 24.584 1.00 7.18 56 LYS B O 1
ATOM 1312 N N . VAL B 1 69 ? 42.202 8.829 25.745 1.00 8.30 57 VAL B N 1
ATOM 1313 C CA . VAL B 1 69 ? 43.218 8.986 26.773 1.00 7.01 57 VAL B CA 1
ATOM 1314 C C . VAL B 1 69 ? 42.636 8.818 28.170 1.00 8.91 57 VAL B C 1
ATOM 1315 O O . VAL B 1 69 ? 41.921 9.692 28.599 1.00 9.49 57 VAL B O 1
ATOM 1319 N N . ASP B 1 70 ? 42.970 7.720 28.832 1.00 7.99 58 ASP B N 1
ATOM 1320 C CA . ASP B 1 70 ? 42.567 7.481 30.215 1.00 7.54 58 ASP B CA 1
ATOM 1321 C C . ASP B 1 70 ? 43.488 8.392 31.036 1.00 8.47 58 ASP B C 1
ATOM 1322 O O . ASP B 1 70 ? 44.699 8.201 30.994 1.00 9.36 58 ASP B O 1
ATOM 1327 N N . ILE B 1 71 ? 42.941 9.473 31.595 1.00 9.81 59 ILE B N 1
ATOM 1328 C CA . ILE B 1 71 ? 43.739 10.513 32.274 1.00 8.69 59 ILE B CA 1
ATOM 1329 C C . ILE B 1 71 ? 44.653 9.886 33.334 1.00 9.98 59 ILE B C 1
ATOM 1330 O O . ILE B 1 71 ? 45.773 10.355 33.621 1.00 9.72 59 ILE B O 1
ATOM 1335 N N . ASP B 1 72 ? 44.117 8.864 33.995 1.00 9.92 60 ASP B N 1
ATOM 1336 C CA . ASP B 1 72 ? 44.800 8.338 35.172 1.00 9.95 60 ASP B CA 1
ATOM 1337 C C . ASP B 1 72 ? 45.966 7.453 34.738 1.00 10.11 60 ASP B C 1
ATOM 1338 O O . ASP B 1 72 ? 46.829 7.159 35.570 1.00 9.24 60 ASP B O 1
ATOM 1343 N N . ASP B 1 73 ? 46.023 7.074 33.460 1.00 10.39 61 ASP B N 1
ATOM 1344 C CA . ASP B 1 73 ? 47.155 6.332 32.888 1.00 11.19 61 ASP B CA 1
ATOM 1345 C C . ASP B 1 73 ? 48.113 7.205 32.059 1.00 8.44 61 ASP B C 1
ATOM 1346 O O . ASP B 1 73 ? 49.089 6.726 31.484 1.00 9.28 61 ASP B O 1
ATOM 1351 N N . HIS B 1 74 ? 47.846 8.520 32.007 1.00 9.43 62 HIS B N 1
ATOM 1352 C CA . HIS B 1 74 ? 48.507 9.509 31.164 1.00 7.85 62 HIS B CA 1
ATOM 1353 C C . HIS B 1 74 ? 48.624 10.856 31.836 1.00 7.49 62 HIS B C 1
ATOM 1354 O O . HIS B 1 74 ? 48.353 11.878 31.220 1.00 8.55 62 HIS B O 1
ATOM 1361 N N . THR B 1 75 ? 49.091 10.833 33.086 1.00 8.63 63 THR B N 1
ATOM 1362 C CA . THR B 1 75 ? 49.332 12.063 33.792 1.00 7.19 63 THR B CA 1
ATOM 1363 C C . THR B 1 75 ? 50.061 13.089 32.980 1.00 6.90 63 THR B C 1
ATOM 1364 O O . THR B 1 75 ? 49.731 14.287 32.969 1.00 6.10 63 THR B O 1
ATOM 1368 N N . ASP B 1 76 ? 51.119 12.603 32.329 1.00 7.06 64 ASP B N 1
ATOM 1369 C CA . ASP B 1 76 ? 51.937 13.397 31.433 1.00 7.57 64 ASP B CA 1
ATOM 1370 C C . ASP B 1 76 ? 51.166 14.211 30.407 1.00 7.03 64 ASP B C 1
ATOM 1371 O O . ASP B 1 76 ? 51.440 15.399 30.227 1.00 5.77 64 ASP B O 1
ATOM 1376 N N . LEU B 1 77 ? 50.226 13.545 29.742 1.00 8.80 65 LEU B N 1
ATOM 1377 C CA . LEU B 1 77 ? 49.558 14.218 28.634 1.00 8.24 65 LEU B CA 1
ATOM 1378 C C . LEU B 1 77 ? 48.581 15.192 29.234 1.00 9.72 65 LEU B C 1
ATOM 1379 O O . LEU B 1 77 ? 48.331 16.214 28.623 1.00 10.00 65 LEU B O 1
ATOM 1384 N N . ALA B 1 78 ? 47.959 14.865 30.362 1.00 9.40 66 ALA B N 1
ATOM 1385 C CA . ALA B 1 78 ? 47.057 15.850 30.949 1.00 9.11 66 ALA B CA 1
ATOM 1386 C C . ALA B 1 78 ? 47.819 17.068 31.426 1.00 7.08 66 ALA B C 1
ATOM 1387 O O . ALA B 1 78 ? 47.299 18.184 31.416 1.00 7.61 66 ALA B O 1
ATOM 1389 N N . ILE B 1 79 ? 49.011 16.838 31.975 1.00 8.65 67 ILE B N 1
ATOM 1390 C CA . ILE B 1 79 ? 49.907 17.956 32.289 1.00 8.40 67 ILE B CA 1
ATOM 1391 C C . ILE B 1 79 ? 50.152 18.815 31.044 1.00 7.51 67 ILE B C 1
ATOM 1392 O O . ILE B 1 79 ? 50.082 20.045 31.042 1.00 8.18 67 ILE B O 1
ATOM 1397 N N . GLU B 1 80 ? 50.629 18.202 29.979 1.00 8.54 68 GLU B N 1
ATOM 1398 C CA . GLU B 1 80 ? 51.081 18.891 28.770 1.00 10.51 68 GLU B CA 1
ATOM 1399 C C . GLU B 1 80 ? 50.001 19.792 28.154 1.00 9.28 68 GLU B C 1
ATOM 1400 O O . GLU B 1 80 ? 50.262 20.926 27.705 1.00 8.21 68 GLU B O 1
ATOM 1406 N N . TYR B 1 81 ? 48.793 19.243 28.105 1.00 8.80 69 TYR B N 1
ATOM 1407 C CA . TYR B 1 81 ? 47.652 19.914 27.488 1.00 10.00 69 TYR B CA 1
ATOM 1408 C C . TYR B 1 81 ? 46.738 20.585 28.514 1.00 10.12 69 TYR B C 1
ATOM 1409 O O . TYR B 1 81 ? 45.707 21.156 28.149 1.00 11.43 69 TYR B O 1
ATOM 1418 N N . GLU B 1 82 ? 47.160 20.670 29.774 1.00 8.81 70 GLU B N 1
ATOM 1419 C CA . GLU B 1 82 ? 46.490 21.445 30.800 1.00 10.56 70 GLU B CA 1
ATOM 1420 C C . GLU B 1 82 ? 45.035 20.990 30.918 1.00 15.05 70 GLU B C 1
ATOM 1421 O O . GLU B 1 82 ? 44.121 21.837 30.955 1.00 10.75 70 GLU B O 1
ATOM 1427 N N . VAL B 1 83 ? 44.881 19.674 31.012 1.00 9.55 71 VAL B N 1
ATOM 1428 C CA . VAL B 1 83 ? 43.578 19.044 31.239 1.00 9.37 71 VAL B CA 1
ATOM 1429 C C . VAL B 1 83 ? 43.422 18.872 32.741 1.00 10.26 71 VAL B C 1
ATOM 1430 O O . VAL B 1 83 ? 44.183 18.143 33.378 1.00 11.20 71 VAL B O 1
ATOM 1434 N N . SER B 1 84 ? 42.428 19.567 33.289 1.00 8.79 72 SER B N 1
ATOM 1435 C CA . SER B 1 84 ? 42.163 19.566 34.733 1.00 10.79 72 SER B CA 1
ATOM 1436 C C . SER B 1 84 ? 40.836 18.957 35.141 1.00 10.39 72 SER B C 1
ATOM 1437 O O . SER B 1 84 ? 40.586 18.871 36.334 1.00 11.88 72 SER B O 1
ATOM 1440 N N . ALA B 1 85 ? 40.109 18.411 34.179 1.00 8.65 73 ALA B N 1
ATOM 1441 C CA . ALA B 1 85 ? 38.801 17.808 34.374 1.00 9.63 73 ALA B CA 1
ATOM 1442 C C . ALA B 1 85 ? 38.520 16.921 33.196 1.00 9.63 73 ALA B C 1
ATOM 1443 O O . ALA B 1 85 ? 39.093 17.148 32.140 1.00 10.33 73 ALA B O 1
ATOM 1445 N N . VAL B 1 86 ? 37.602 16.000 33.450 1.00 10.02 74 VAL B N 1
ATOM 1446 C CA . VAL B 1 86 ? 37.062 15.188 32.385 1.00 10.78 74 VAL B CA 1
ATOM 1447 C C . VAL B 1 86 ? 35.547 15.211 32.381 1.00 9.44 74 VAL B C 1
ATOM 1448 O O . VAL B 1 86 ? 34.933 15.476 33.399 1.00 9.32 74 VAL B O 1
ATOM 1452 N N . PRO B 1 87 ? 34.940 14.934 31.232 1.00 9.82 75 PRO B N 1
ATOM 1453 C CA . PRO B 1 87 ? 35.658 14.747 29.977 1.00 10.42 75 PRO B CA 1
ATOM 1454 C C . PRO B 1 87 ? 36.210 16.032 29.432 1.00 9.93 75 PRO B C 1
ATOM 1455 O O . PRO B 1 87 ? 35.595 17.056 29.631 1.00 10.87 75 PRO B O 1
ATOM 1459 N N . THR B 1 88 ? 37.350 15.999 28.758 1.00 9.97 76 THR B N 1
ATOM 1460 C CA . THR B 1 88 ? 37.828 17.130 27.998 1.00 10.60 76 THR B CA 1
ATOM 1461 C C . THR B 1 88 ? 38.183 16.508 26.645 1.00 10.62 76 THR B C 1
ATOM 1462 O O . THR B 1 88 ? 38.901 15.506 26.548 1.00 10.24 76 THR B O 1
ATOM 1466 N N . VAL B 1 89 ? 37.795 17.224 25.603 1.00 9.15 77 VAL B N 1
ATOM 1467 C CA . VAL B 1 89 ? 38.110 16.809 24.225 1.00 9.36 77 VAL B CA 1
ATOM 1468 C C . VAL B 1 89 ? 38.863 17.929 23.500 1.00 9.30 77 VAL B C 1
ATOM 1469 O O . VAL B 1 89 ? 38.387 19.057 23.426 1.00 9.39 77 VAL B O 1
ATOM 1473 N N . LEU B 1 90 ? 40.026 17.593 22.959 1.00 10.21 78 LEU B N 1
ATOM 1474 C CA . LEU B 1 90 ? 40.864 18.505 22.187 1.00 9.92 78 LEU B CA 1
ATOM 1475 C C . LEU B 1 90 ? 40.801 18.070 20.725 1.00 10.22 78 LEU B C 1
ATOM 1476 O O . LEU B 1 90 ? 41.013 16.888 20.442 1.00 11.81 78 LEU B O 1
ATOM 1481 N N . ALA B 1 91 ? 40.546 18.995 19.806 1.00 7.52 79 ALA B N 1
ATOM 1482 C CA . ALA B 1 91 ? 40.785 18.753 18.398 1.00 7.57 79 ALA B CA 1
ATOM 1483 C C . ALA B 1 91 ? 42.210 19.188 18.105 1.00 9.60 79 ALA B C 1
ATOM 1484 O O . ALA B 1 91 ? 42.652 20.265 18.543 1.00 6.51 79 ALA B O 1
ATOM 1486 N N . MET B 1 92 ? 42.897 18.327 17.358 1.00 9.77 80 MET B N 1
ATOM 1487 C CA . MET B 1 92 ? 44.305 18.548 17.081 1.00 9.97 80 MET B CA 1
ATOM 1488 C C . MET B 1 92 ? 44.613 18.332 15.603 1.00 11.42 80 MET B C 1
ATOM 1489 O O . MET B 1 92 ? 43.986 17.538 14.909 1.00 8.06 80 MET B O 1
ATOM 1494 N N . LYS B 1 93 ? 45.555 19.143 15.114 1.00 12.37 81 LYS B N 1
ATOM 1495 C CA . LYS B 1 93 ? 45.873 19.020 13.690 1.00 17.32 81 LYS B CA 1
ATOM 1496 C C . LYS B 1 93 ? 47.367 19.378 13.600 1.00 18.99 81 LYS B C 1
ATOM 1497 O O . LYS B 1 93 ? 47.874 20.281 14.282 1.00 18.29 81 LYS B O 1
ATOM 1503 N N . ASN B 1 94 ? 48.083 18.656 12.741 1.00 22.06 82 ASN B N 1
ATOM 1504 C CA . ASN B 1 94 ? 49.543 18.723 12.493 1.00 23.31 82 ASN B CA 1
ATOM 1505 C C . ASN B 1 94 ? 50.251 19.011 13.820 1.00 19.76 82 ASN B C 1
ATOM 1506 O O . ASN B 1 94 ? 51.054 19.932 13.950 1.00 21.07 82 ASN B O 1
ATOM 1511 N N . GLY B 1 95 ? 49.912 18.313 14.900 1.00 19.95 83 GLY B N 1
ATOM 1512 C CA . GLY B 1 95 ? 50.603 18.589 16.145 1.00 16.65 83 GLY B CA 1
ATOM 1513 C C . GLY B 1 95 ? 50.117 19.624 17.152 1.00 25.36 83 GLY B C 1
ATOM 1514 O O . GLY B 1 95 ? 50.726 19.702 18.233 1.00 26.85 83 GLY B O 1
ATOM 1515 N N . ASP B 1 96 ? 49.042 20.388 16.957 1.00 20.46 84 ASP B N 1
ATOM 1516 C CA . ASP B 1 96 ? 48.608 21.527 17.765 1.00 15.07 84 ASP B CA 1
ATOM 1517 C C . ASP B 1 96 ? 47.126 21.508 18.115 1.00 15.72 84 ASP B C 1
ATOM 1518 O O . ASP B 1 96 ? 46.336 21.010 17.317 1.00 13.25 84 ASP B O 1
ATOM 1523 N N . VAL B 1 97 ? 46.698 22.054 19.249 1.00 14.21 85 VAL B N 1
ATOM 1524 C CA . VAL B 1 97 ? 45.306 22.209 19.606 1.00 12.10 85 VAL B CA 1
ATOM 1525 C C . VAL B 1 97 ? 44.584 23.292 18.797 1.00 13.71 85 VAL B C 1
ATOM 1526 O O . VAL B 1 97 ? 44.988 24.446 18.876 1.00 11.65 85 VAL B O 1
ATOM 1530 N N . VAL B 1 98 ? 43.541 22.953 18.048 1.00 9.24 86 VAL B N 1
ATOM 1531 C CA . VAL B 1 98 ? 42.756 23.896 17.270 1.00 10.85 86 VAL B CA 1
ATOM 1532 C C . VAL B 1 98 ? 41.316 24.111 17.742 1.00 9.69 86 VAL B C 1
ATOM 1533 O O . VAL B 1 98 ? 40.657 25.069 17.340 1.00 11.53 86 VAL B O 1
ATOM 1537 N N . ASP B 1 99 ? 40.795 23.254 18.610 1.00 10.28 87 ASP B N 1
ATOM 1538 C CA . ASP B 1 99 ? 39.539 23.481 19.300 1.00 11.46 87 ASP B CA 1
ATOM 1539 C C . ASP B 1 99 ? 39.563 22.637 20.586 1.00 12.59 87 ASP B C 1
ATOM 1540 O O . ASP B 1 99 ? 40.414 21.755 20.742 1.00 9.99 87 ASP B O 1
ATOM 1545 N N . LYS B 1 100 ? 38.554 22.860 21.422 1.00 11.13 88 LYS B N 1
ATOM 1546 C CA . LYS B 1 100 ? 38.471 22.256 22.754 1.00 14.46 88 LYS B CA 1
ATOM 1547 C C . LYS B 1 100 ? 37.015 22.359 23.193 1.00 12.94 88 LYS B C 1
ATOM 1548 O O . LYS B 1 100 ? 36.384 23.390 22.942 1.00 13.07 88 LYS B O 1
ATOM 1554 N N . PHE B 1 101 ? 36.536 21.383 23.955 1.00 11.21 89 PHE B N 1
ATOM 1555 C CA . PHE B 1 101 ? 35.346 21.499 24.818 1.00 12.00 89 PHE B CA 1
ATOM 1556 C C . PHE B 1 101 ? 35.536 20.648 26.076 1.00 11.75 89 PHE B C 1
ATOM 1557 O O . PHE B 1 101 ? 36.332 19.699 26.078 1.00 9.60 89 PHE B O 1
ATOM 1565 N N . VAL B 1 102 ? 34.689 20.951 27.059 1.00 11.03 90 VAL B N 1
ATOM 1566 C CA . VAL B 1 102 ? 34.719 20.219 28.317 1.00 11.64 90 VAL B CA 1
ATOM 1567 C C . VAL B 1 102 ? 33.295 19.800 28.619 1.00 12.44 90 VAL B C 1
ATOM 1568 O O . VAL B 1 102 ? 32.362 20.527 28.330 1.00 12.69 90 VAL B O 1
ATOM 1572 N N . GLY B 1 103 ? 33.114 18.583 29.113 1.00 10.39 91 GLY B N 1
ATOM 1573 C CA . GLY B 1 103 ? 31.782 18.124 29.475 1.00 10.65 91 GLY B CA 1
ATOM 1574 C C . GLY B 1 103 ? 31.115 17.406 28.327 1.00 10.56 91 GLY B C 1
ATOM 1575 O O . GLY B 1 103 ? 31.694 17.292 27.233 1.00 12.06 91 GLY B O 1
ATOM 1576 N N . ILE B 1 104 ? 29.853 17.034 28.506 1.00 10.96 92 ILE B N 1
ATOM 1577 C CA . ILE B 1 104 ? 29.080 16.373 27.458 1.00 10.93 92 ILE B CA 1
ATOM 1578 C C . ILE B 1 104 ? 28.596 17.401 26.446 1.00 9.77 92 ILE B C 1
ATOM 1579 O O . ILE B 1 104 ? 28.235 18.568 26.723 1.00 10.00 92 ILE B O 1
ATOM 1584 N N . LYS B 1 105 ? 28.428 16.880 25.245 1.00 8.48 93 LYS B N 1
ATOM 1585 C CA . LYS B 1 105 ? 27.774 17.554 24.157 1.00 10.00 93 LYS B CA 1
ATOM 1586 C C . LYS B 1 105 ? 26.786 16.606 23.496 1.00 10.44 93 LYS B C 1
ATOM 1587 O O . LYS B 1 105 ? 27.015 15.405 23.411 1.00 9.14 93 LYS B O 1
ATOM 1593 N N . ASP B 1 106 ? 25.694 17.159 22.990 1.00 7.21 94 ASP B N 1
ATOM 1594 C CA . ASP B 1 106 ? 24.696 16.385 22.272 1.00 8.43 94 ASP B CA 1
ATOM 1595 C C . ASP B 1 106 ? 25.127 16.139 20.827 1.00 8.74 94 ASP B C 1
ATOM 1596 O O . ASP B 1 106 ? 26.209 16.562 20.371 1.00 8.29 94 ASP B O 1
ATOM 1601 N N . GLU B 1 107 ? 24.354 15.325 20.119 1.00 8.21 95 GLU B N 1
ATOM 1602 C CA . GLU B 1 107 ? 24.758 14.963 18.757 1.00 9.90 95 GLU B CA 1
ATOM 1603 C C . GLU B 1 107 ? 24.906 16.096 17.747 1.00 11.39 95 GLU B C 1
ATOM 1604 O O . GLU B 1 107 ? 25.837 16.106 16.944 1.00 12.22 95 GLU B O 1
ATOM 1610 N N . ASP B 1 108 ? 24.001 17.068 17.809 1.00 9.87 96 ASP B N 1
ATOM 1611 C CA . ASP B 1 108 ? 24.069 18.267 16.976 1.00 11.88 96 ASP B CA 1
ATOM 1612 C C . ASP B 1 108 ? 25.397 18.988 17.221 1.00 9.33 96 ASP B C 1
ATOM 1613 O O . ASP B 1 108 ? 26.047 19.464 16.269 1.00 9.63 96 ASP B O 1
ATOM 1618 N N . GLN B 1 109 ? 25.744 19.115 18.496 1.00 8.59 97 GLN B N 1
ATOM 1619 C CA . GLN B 1 109 ? 26.892 19.895 18.939 1.00 9.44 97 GLN B CA 1
ATOM 1620 C C . GLN B 1 109 ? 28.170 19.247 18.426 1.00 11.80 97 GLN B C 1
ATOM 1621 O O . GLN B 1 109 ? 29.107 19.914 17.941 1.00 8.63 97 GLN B O 1
ATOM 1627 N N . LEU B 1 110 ? 28.210 17.926 18.597 1.00 8.06 98 LEU B N 1
ATOM 1628 C CA . LEU B 1 110 ? 29.319 17.100 18.144 1.00 6.75 98 LEU B CA 1
ATOM 1629 C C . LEU B 1 110 ? 29.430 17.113 16.646 1.00 9.07 98 LEU B C 1
ATOM 1630 O O . LEU B 1 110 ? 30.564 17.182 16.156 1.00 10.07 98 LEU B O 1
ATOM 1635 N N . GLU B 1 111 ? 28.289 17.128 15.974 1.00 8.96 99 GLU B N 1
ATOM 1636 C CA . GLU B 1 111 ? 28.326 17.244 14.522 1.00 9.97 99 GLU B CA 1
ATOM 1637 C C . GLU B 1 111 ? 29.035 18.529 14.124 1.00 10.91 99 GLU B C 1
ATOM 1638 O O . GLU B 1 111 ? 29.858 18.529 13.216 1.00 10.13 99 GLU B O 1
ATOM 1644 N N . ALA B 1 112 ? 28.592 19.641 14.706 1.00 9.79 100 ALA B N 1
ATOM 1645 C CA . ALA B 1 112 ? 29.182 20.931 14.381 1.00 13.53 100 ALA B CA 1
ATOM 1646 C C . ALA B 1 112 ? 30.699 20.943 14.621 1.00 13.61 100 ALA B C 1
ATOM 1647 O O . ALA B 1 112 ? 31.452 21.566 13.842 1.00 9.28 100 ALA B O 1
ATOM 1649 N N . PHE B 1 113 ? 31.089 20.355 15.753 1.00 9.07 101 PHE B N 1
ATOM 1650 C CA . PHE B 1 113 ? 32.474 20.348 16.204 1.00 10.77 101 PHE B CA 1
ATOM 1651 C C . PHE B 1 113 ? 33.336 19.599 15.179 1.00 11.88 101 PHE B C 1
ATOM 1652 O O . PHE B 1 113 ? 34.384 20.088 14.744 1.00 10.73 101 PHE B O 1
ATOM 1660 N N . LEU B 1 114 ? 32.822 18.450 14.744 1.00 8.35 102 LEU B N 1
ATOM 1661 C CA . LEU B 1 114 ? 33.472 17.656 13.702 1.00 8.74 102 LEU B CA 1
ATOM 1662 C C . LEU B 1 114 ? 33.455 18.328 12.346 1.00 8.80 102 LEU B C 1
ATOM 1663 O O . LEU B 1 114 ? 34.460 18.291 11.635 1.00 8.74 102 LEU B O 1
ATOM 1668 N N . LYS B 1 115 ? 32.355 18.972 11.992 1.00 8.53 103 LYS B N 1
ATOM 1669 C CA . LYS B 1 115 ? 32.392 19.675 10.705 1.00 8.29 103 LYS B CA 1
ATOM 1670 C C . LYS B 1 115 ? 33.404 20.818 10.684 1.00 8.94 103 LYS B C 1
ATOM 1671 O O . LYS B 1 115 ? 34.036 21.119 9.656 1.00 10.36 103 LYS B O 1
ATOM 1677 N N . LYS B 1 116 ? 33.471 21.510 11.816 1.00 9.83 104 LYS B N 1
ATOM 1678 C CA . LYS B 1 116 ? 34.437 22.594 11.935 1.00 10.64 104 LYS B CA 1
ATOM 1679 C C . LYS B 1 116 ? 35.860 22.073 11.810 1.00 8.61 104 LYS B C 1
ATOM 1680 O O . LYS B 1 116 ? 36.683 22.731 11.185 1.00 10.04 104 LYS B O 1
ATOM 1686 N N . LEU B 1 117 ? 36.138 20.897 12.361 1.00 7.54 105 LEU B N 1
ATOM 1687 C CA . LEU B 1 117 ? 37.474 20.342 12.295 1.00 8.32 105 LEU B CA 1
ATOM 1688 C C . LEU B 1 117 ? 37.790 19.758 10.913 1.00 7.68 105 LEU B C 1
ATOM 1689 O O . LEU B 1 117 ? 38.848 20.014 10.344 1.00 6.65 105 LEU B O 1
ATOM 1694 N N . ILE B 1 118 ? 36.889 18.948 10.363 1.00 5.21 106 ILE B N 1
ATOM 1695 C CA . ILE B 1 118 ? 37.094 18.304 9.074 1.00 8.05 106 ILE B CA 1
ATOM 1696 C C . ILE B 1 118 ? 36.934 19.185 7.860 1.00 7.86 106 ILE B C 1
ATOM 1697 O O . ILE B 1 118 ? 37.682 19.103 6.868 1.00 5.64 106 ILE B O 1
ATOM 1702 N N . GLY B 1 119 ? 35.956 20.093 7.931 1.00 9.45 107 GLY B N 1
ATOM 1703 C CA . GLY B 1 119 ? 35.659 21.071 6.899 1.00 6.57 107 GLY B CA 1
ATOM 1704 C C . GLY B 1 119 ? 34.482 20.592 6.066 1.00 11.73 107 GLY B C 1
ATOM 1705 O O . GLY B 1 119 ? 34.173 19.393 6.052 1.00 14.77 107 GLY B O 1
ATOM 1707 N N . THR C 1 13 ? 45.113 37.231 -5.249 1.00 24.19 1 THR C N 1
ATOM 1708 C CA . THR C 1 13 ? 44.042 36.378 -4.612 1.00 22.32 1 THR C CA 1
ATOM 1709 C C . THR C 1 13 ? 44.139 36.315 -3.079 1.00 22.53 1 THR C C 1
ATOM 1710 O O . THR C 1 13 ? 43.120 36.182 -2.408 1.00 20.33 1 THR C O 1
ATOM 1714 N N . THR C 1 14 ? 45.344 36.371 -2.515 1.00 20.05 2 THR C N 1
ATOM 1715 C CA . THR C 1 14 ? 45.610 36.249 -1.081 1.00 17.23 2 THR C CA 1
ATOM 1716 C C . THR C 1 14 ? 46.904 36.992 -0.769 1.00 15.48 2 THR C C 1
ATOM 1717 O O . THR C 1 14 ? 47.953 36.950 -1.439 1.00 16.60 2 THR C O 1
ATOM 1721 N N . PHE C 1 15 ? 46.777 37.908 0.185 1.00 15.97 3 PHE C N 1
ATOM 1722 C CA . PHE C 1 15 ? 47.866 38.836 0.464 1.00 13.56 3 PHE C CA 1
ATOM 1723 C C . PHE C 1 15 ? 47.884 39.288 1.927 1.00 13.09 3 PHE C C 1
ATOM 1724 O O . PHE C 1 15 ? 46.839 39.143 2.567 1.00 12.40 3 PHE C O 1
ATOM 1732 N N . ASN C 1 16 ? 49.065 39.696 2.390 1.00 12.24 4 ASN C N 1
ATOM 1733 C CA . ASN C 1 16 ? 49.186 40.078 3.793 1.00 11.98 4 ASN C CA 1
ATOM 1734 C C . ASN C 1 16 ? 49.255 41.603 3.818 1.00 9.26 4 ASN C C 1
ATOM 1735 O O . ASN C 1 16 ? 50.139 42.173 3.174 1.00 12.91 4 ASN C O 1
ATOM 1740 N N . ILE C 1 17 ? 48.417 42.235 4.635 1.00 12.21 5 ILE C N 1
ATOM 1741 C CA . ILE C 1 17 ? 48.361 43.683 4.836 1.00 8.62 5 ILE C CA 1
ATOM 1742 C C . ILE C 1 17 ? 49.544 44.145 5.675 1.00 10.79 5 ILE C C 1
ATOM 1743 O O . ILE C 1 17 ? 49.802 43.593 6.741 1.00 9.75 5 ILE C O 1
ATOM 1748 N N . GLN C 1 18 ? 50.303 45.092 5.142 1.00 7.49 6 GLN C N 1
ATOM 1749 C CA . GLN C 1 18 ? 51.584 45.578 5.648 1.00 10.20 6 GLN C CA 1
ATOM 1750 C C . GLN C 1 18 ? 51.455 46.683 6.704 1.00 13.03 6 GLN C C 1
ATOM 1751 O O . GLN C 1 18 ? 52.144 46.690 7.746 1.00 12.24 6 GLN C O 1
ATOM 1757 N N . ASP C 1 19 ? 50.504 47.579 6.431 1.00 10.00 7 ASP C N 1
ATOM 1758 C CA . ASP C 1 19 ? 50.344 48.827 7.172 1.00 10.54 7 ASP C CA 1
ATOM 1759 C C . ASP C 1 19 ? 49.023 49.536 6.840 1.00 8.93 7 ASP C C 1
ATOM 1760 O O . ASP C 1 19 ? 48.208 49.066 6.041 1.00 7.67 7 ASP C O 1
ATOM 1765 N N . GLY C 1 20 ? 48.692 50.611 7.551 1.00 10.06 8 GLY C N 1
ATOM 1766 C CA . GLY C 1 20 ? 47.391 51.196 7.298 1.00 9.63 8 GLY C CA 1
ATOM 1767 C C . GLY C 1 20 ? 47.234 51.683 5.854 1.00 7.63 8 GLY C C 1
ATOM 1768 O O . GLY C 1 20 ? 46.127 51.595 5.342 1.00 7.46 8 GLY C O 1
ATOM 1769 N N . PRO C 1 21 ? 48.187 52.350 5.222 1.00 10.27 9 PRO C N 1
ATOM 1770 C CA . PRO C 1 21 ? 48.009 52.762 3.816 1.00 9.02 9 PRO C CA 1
ATOM 1771 C C . PRO C 1 21 ? 47.757 51.581 2.881 1.00 9.48 9 PRO C C 1
ATOM 1772 O O . PRO C 1 21 ? 47.026 51.718 1.905 1.00 8.61 9 PRO C O 1
ATOM 1776 N N . ASP C 1 22 ? 48.372 50.439 3.181 1.00 9.87 10 ASP C N 1
ATOM 1777 C CA . ASP C 1 22 ? 48.205 49.224 2.381 1.00 11.24 10 ASP C CA 1
ATOM 1778 C C . ASP C 1 22 ? 46.774 48.709 2.496 1.00 8.83 10 ASP C C 1
ATOM 1779 O O . ASP C 1 22 ? 46.196 48.366 1.479 1.00 9.46 10 ASP C O 1
ATOM 1784 N N . PHE C 1 23 ? 46.200 48.772 3.695 1.00 9.21 11 PHE C N 1
ATOM 1785 C CA . PHE C 1 23 ? 44.794 48.457 3.912 1.00 9.87 11 PHE C CA 1
ATOM 1786 C C . PHE C 1 23 ? 43.831 49.388 3.183 1.00 9.87 11 PHE C C 1
ATOM 1787 O O . PHE C 1 23 ? 42.855 48.995 2.527 1.00 9.32 11 PHE C O 1
ATOM 1795 N N . GLN C 1 24 ? 44.175 50.675 3.207 1.00 8.72 12 GLN C N 1
ATOM 1796 C CA . GLN C 1 24 ? 43.392 51.648 2.455 1.00 10.87 12 GLN C CA 1
ATOM 1797 C C . GLN C 1 24 ? 43.418 51.299 0.958 1.00 9.43 12 GLN C C 1
ATOM 1798 O O . GLN C 1 24 ? 42.411 51.352 0.251 1.00 11.05 12 GLN C O 1
ATOM 1804 N N . ASP C 1 25 ? 44.601 50.954 0.456 1.00 9.13 13 ASP C N 1
ATOM 1805 C CA . ASP C 1 25 ? 44.782 50.712 -0.978 1.00 11.11 13 ASP C CA 1
ATOM 1806 C C . ASP C 1 25 ? 44.104 49.444 -1.469 1.00 9.05 13 ASP C C 1
ATOM 1807 O O . ASP C 1 25 ? 43.283 49.417 -2.386 1.00 12.79 13 ASP C O 1
ATOM 1812 N N . ARG C 1 26 ? 44.491 48.332 -0.856 1.00 12.91 14 ARG C N 1
ATOM 1813 C CA . ARG C 1 26 ? 44.056 47.007 -1.280 1.00 11.64 14 ARG C CA 1
ATOM 1814 C C . ARG C 1 26 ? 42.780 46.385 -0.728 1.00 12.83 14 ARG C C 1
ATOM 1815 O O . ARG C 1 26 ? 42.308 45.368 -1.247 1.00 11.50 14 ARG C O 1
ATOM 1823 N N . VAL C 1 27 ? 42.242 46.957 0.345 1.00 13.03 15 VAL C N 1
ATOM 1824 C CA . VAL C 1 27 ? 40.946 46.565 0.900 1.00 10.49 15 VAL C CA 1
ATOM 1825 C C . VAL C 1 27 ? 39.887 47.648 0.675 1.00 10.43 15 VAL C C 1
ATOM 1826 O O . VAL C 1 27 ? 38.869 47.430 0.011 1.00 10.88 15 VAL C O 1
ATOM 1830 N N . VAL C 1 28 ? 40.106 48.855 1.190 1.00 13.58 16 VAL C N 1
ATOM 1831 C CA . VAL C 1 28 ? 39.074 49.893 1.226 1.00 10.38 16 VAL C CA 1
ATOM 1832 C C . VAL C 1 28 ? 38.740 50.183 -0.225 1.00 9.57 16 VAL C C 1
ATOM 1833 O O . VAL C 1 28 ? 37.573 50.222 -0.614 1.00 9.70 16 VAL C O 1
ATOM 1837 N N . ASN C 1 29 ? 39.820 50.328 -0.982 1.00 10.09 17 ASN C N 1
ATOM 1838 C CA . ASN C 1 29 ? 39.809 50.816 -2.371 1.00 14.12 17 ASN C CA 1
ATOM 1839 C C . ASN C 1 29 ? 39.759 49.611 -3.315 1.00 10.08 17 ASN C C 1
ATOM 1840 O O . ASN C 1 29 ? 39.764 49.754 -4.530 1.00 12.12 17 ASN C O 1
ATOM 1845 N N . SER C 1 30 ? 39.653 48.356 -2.882 1.00 12.18 18 SER C N 1
ATOM 1846 C CA . SER C 1 30 ? 39.578 47.193 -3.763 1.00 13.04 18 SER C CA 1
ATOM 1847 C C . SER C 1 30 ? 38.366 47.104 -4.698 1.00 13.89 18 SER C C 1
ATOM 1848 O O . SER C 1 30 ? 37.232 47.410 -4.324 1.00 16.77 18 SER C O 1
ATOM 1851 N N . GLU C 1 31 ? 38.623 46.742 -5.952 1.00 18.59 19 GLU C N 1
ATOM 1852 C CA . GLU C 1 31 ? 37.596 46.785 -6.991 1.00 16.54 19 GLU C CA 1
ATOM 1853 C C . GLU C 1 31 ? 36.818 45.485 -6.843 1.00 16.75 19 GLU C C 1
ATOM 1854 O O . GLU C 1 31 ? 35.705 45.419 -7.358 1.00 17.92 19 GLU C O 1
ATOM 1860 N N . THR C 1 32 ? 37.374 44.467 -6.190 1.00 10.99 20 THR C N 1
ATOM 1861 C CA . THR C 1 32 ? 36.791 43.128 -6.069 1.00 14.89 20 THR C CA 1
ATOM 1862 C C . THR C 1 32 ? 36.426 43.066 -4.592 1.00 11.60 20 THR C C 1
ATOM 1863 O O . THR C 1 32 ? 37.061 43.685 -3.742 1.00 14.70 20 THR C O 1
ATOM 1867 N N . PRO C 1 33 ? 35.367 42.329 -4.296 1.00 12.63 21 PRO C N 1
ATOM 1868 C CA . PRO C 1 33 ? 35.099 41.928 -2.909 1.00 11.75 21 PRO C CA 1
ATOM 1869 C C . PRO C 1 33 ? 36.340 41.429 -2.175 1.00 12.24 21 PRO C C 1
ATOM 1870 O O . PRO C 1 33 ? 37.135 40.694 -2.749 1.00 10.24 21 PRO C O 1
ATOM 1874 N N . VAL C 1 34 ? 36.507 41.809 -0.907 1.00 11.09 22 VAL C N 1
ATOM 1875 C CA . VAL C 1 34 ? 37.596 41.306 -0.082 1.00 10.49 22 VAL C CA 1
ATOM 1876 C C . VAL C 1 34 ? 37.065 40.522 1.112 1.00 11.04 22 VAL C C 1
ATOM 1877 O O . VAL C 1 34 ? 36.070 40.881 1.719 1.00 10.77 22 VAL C O 1
ATOM 1881 N N . VAL C 1 35 ? 37.722 39.437 1.509 1.00 11.63 23 VAL C N 1
ATOM 1882 C CA . VAL C 1 35 ? 37.544 38.886 2.834 1.00 9.29 23 VAL C CA 1
ATOM 1883 C C . VAL C 1 35 ? 38.791 39.212 3.632 1.00 14.06 23 VAL C C 1
ATOM 1884 O O . VAL C 1 35 ? 39.902 38.941 3.161 1.00 10.00 23 VAL C O 1
ATOM 1888 N N . VAL C 1 36 ? 38.557 39.761 4.829 1.00 9.76 24 VAL C N 1
ATOM 1889 C CA . VAL C 1 36 ? 39.674 40.222 5.634 1.00 9.76 24 VAL C CA 1
ATOM 1890 C C . VAL C 1 36 ? 39.825 39.256 6.807 1.00 9.36 24 VAL C C 1
ATOM 1891 O O . VAL C 1 36 ? 38.873 39.151 7.562 1.00 8.44 24 VAL C O 1
ATOM 1895 N N . ASP C 1 37 ? 40.916 38.499 6.871 1.00 11.27 25 ASP C N 1
ATOM 1896 C CA . ASP C 1 37 ? 41.147 37.400 7.795 1.00 11.53 25 ASP C CA 1
ATOM 1897 C C . ASP C 1 37 ? 42.085 37.914 8.895 1.00 8.75 25 ASP C C 1
ATOM 1898 O O . ASP C 1 37 ? 43.297 37.979 8.681 1.00 8.76 25 ASP C O 1
ATOM 1903 N N . PHE C 1 38 ? 41.550 38.184 10.081 1.00 9.19 26 PHE C N 1
ATOM 1904 C CA . PHE C 1 38 ? 42.332 38.546 11.262 1.00 12.04 26 PHE C CA 1
ATOM 1905 C C . PHE C 1 38 ? 42.854 37.312 12.021 1.00 11.03 26 PHE C C 1
ATOM 1906 O O . PHE C 1 38 ? 42.036 36.462 12.344 1.00 10.51 26 PHE C O 1
ATOM 1914 N N . HIS C 1 39 ? 44.168 37.139 12.129 1.00 10.81 27 HIS C N 1
ATOM 1915 C CA . HIS C 1 39 ? 44.799 35.904 12.592 1.00 11.57 27 HIS C CA 1
ATOM 1916 C C . HIS C 1 39 ? 45.992 36.302 13.466 1.00 10.84 27 HIS C C 1
ATOM 1917 O O . HIS C 1 39 ? 46.381 37.476 13.490 1.00 10.12 27 HIS C O 1
ATOM 1924 N N . ALA C 1 40 ? 46.563 35.314 14.143 1.00 11.63 28 ALA C N 1
ATOM 1925 C CA . ALA C 1 40 ? 47.764 35.478 14.949 1.00 15.01 28 ALA C CA 1
ATOM 1926 C C . ALA C 1 40 ? 48.486 34.147 15.036 1.00 11.25 28 ALA C C 1
ATOM 1927 O O . ALA C 1 40 ? 47.878 33.064 15.024 1.00 12.51 28 ALA C O 1
ATOM 1929 N N . GLN C 1 41 ? 49.804 34.238 15.169 1.00 12.20 29 GLN C N 1
ATOM 1930 C CA . GLN C 1 41 ? 50.577 33.037 15.483 1.00 10.52 29 GLN C CA 1
ATOM 1931 C C . GLN C 1 41 ? 50.074 32.159 16.631 1.00 11.15 29 GLN C C 1
ATOM 1932 O O . GLN C 1 41 ? 50.258 30.930 16.602 1.00 11.12 29 GLN C O 1
ATOM 1938 N N . TRP C 1 42 ? 49.508 32.762 17.673 1.00 8.30 30 TRP C N 1
ATOM 1939 C CA . TRP C 1 42 ? 49.048 32.177 18.915 1.00 9.35 30 TRP C CA 1
ATOM 1940 C C . TRP C 1 42 ? 47.654 31.582 18.801 1.00 8.87 30 TRP C C 1
ATOM 1941 O O . TRP C 1 42 ? 47.133 31.055 19.768 1.00 8.84 30 TRP C O 1
ATOM 1952 N N . CYS C 1 43 ? 46.992 31.791 17.670 1.00 10.06 31 CYS C N 1
ATOM 1953 C CA . CYS C 1 43 ? 45.595 31.434 17.500 1.00 7.40 31 CYS C CA 1
ATOM 1954 C C . CYS C 1 43 ? 45.509 29.994 16.960 1.00 8.55 31 CYS C C 1
ATOM 1955 O O . CYS C 1 43 ? 45.781 29.757 15.796 1.00 8.30 31 CYS C O 1
ATOM 1958 N N . GLY C 1 44 ? 45.091 29.053 17.781 1.00 8.06 32 GLY C N 1
ATOM 1959 C CA . GLY C 1 44 ? 44.933 27.670 17.373 1.00 9.19 32 GLY C CA 1
ATOM 1960 C C . GLY C 1 44 ? 43.942 27.433 16.256 1.00 5.95 32 GLY C C 1
ATOM 1961 O O . GLY C 1 44 ? 44.194 26.888 15.168 1.00 10.54 32 GLY C O 1
ATOM 1962 N N . PRO C 1 45 ? 42.737 27.949 16.483 1.00 7.78 33 PRO C N 1
ATOM 1963 C CA . PRO C 1 45 ? 41.696 27.901 15.457 1.00 8.09 33 PRO C CA 1
ATOM 1964 C C . PRO C 1 45 ? 42.086 28.393 14.062 1.00 7.64 33 PRO C C 1
ATOM 1965 O O . PRO C 1 45 ? 41.564 27.921 13.050 1.00 4.31 33 PRO C O 1
ATOM 1969 N N . CYS C 1 46 ? 42.920 29.437 14.059 1.00 9.46 34 CYS C N 1
ATOM 1970 C CA . CYS C 1 46 ? 43.413 30.018 12.804 1.00 8.54 34 CYS C CA 1
ATOM 1971 C C . CYS C 1 46 ? 44.189 28.997 11.979 1.00 8.73 34 CYS C C 1
ATOM 1972 O O . CYS C 1 46 ? 44.255 29.138 10.745 1.00 9.16 34 CYS C O 1
ATOM 1975 N N . LYS C 1 47 ? 44.758 27.987 12.625 1.00 7.53 35 LYS C N 1
ATOM 1976 C CA . LYS C 1 47 ? 45.545 26.964 11.944 1.00 9.16 35 LYS C CA 1
ATOM 1977 C C . LYS C 1 47 ? 44.617 26.150 11.047 1.00 8.96 35 LYS C C 1
ATOM 1978 O O . LYS C 1 47 ? 45.060 25.526 10.073 1.00 11.45 35 LYS C O 1
ATOM 1984 N N . ILE C 1 48 ? 43.347 26.060 11.442 1.00 7.12 36 ILE C N 1
ATOM 1985 C CA . ILE C 1 48 ? 42.319 25.464 10.601 1.00 8.36 36 ILE C CA 1
ATOM 1986 C C . ILE C 1 48 ? 41.718 26.457 9.651 1.00 5.78 36 ILE C C 1
ATOM 1987 O O . ILE C 1 48 ? 41.660 26.139 8.461 1.00 7.48 36 ILE C O 1
ATOM 1992 N N . LEU C 1 49 ? 41.286 27.622 10.128 1.00 8.47 37 LEU C N 1
ATOM 1993 C CA . LEU C 1 49 ? 40.515 28.506 9.273 1.00 8.48 37 LEU C CA 1
ATOM 1994 C C . LEU C 1 49 ? 41.317 29.102 8.143 1.00 6.91 37 LEU C C 1
ATOM 1995 O O . LEU C 1 49 ? 40.862 29.189 6.990 1.00 7.98 37 LEU C O 1
ATOM 2000 N N . GLY C 1 50 ? 42.523 29.589 8.449 1.00 9.03 38 GLY C N 1
ATOM 2001 C CA . GLY C 1 50 ? 43.415 30.229 7.496 1.00 10.63 38 GLY C CA 1
ATOM 2002 C C . GLY C 1 50 ? 43.606 29.441 6.207 1.00 7.96 38 GLY C C 1
ATOM 2003 O O . GLY C 1 50 ? 43.252 29.881 5.095 1.00 7.60 38 GLY C O 1
ATOM 2004 N N . PRO C 1 51 ? 44.085 28.200 6.288 1.00 8.30 39 PRO C N 1
ATOM 2005 C CA . PRO C 1 51 ? 44.110 27.352 5.090 1.00 7.81 39 PRO C CA 1
ATOM 2006 C C . PRO C 1 51 ? 42.782 27.081 4.418 1.00 9.75 39 PRO C C 1
ATOM 2007 O O . PRO C 1 51 ? 42.756 26.970 3.188 1.00 7.44 39 PRO C O 1
ATOM 2011 N N . ARG C 1 52 ? 41.727 26.810 5.182 1.00 8.01 40 ARG C N 1
ATOM 2012 C CA . ARG C 1 52 ? 40.416 26.577 4.594 1.00 7.19 40 ARG C CA 1
ATOM 2013 C C . ARG C 1 52 ? 39.912 27.807 3.852 1.00 8.40 40 ARG C C 1
ATOM 2014 O O . ARG C 1 52 ? 39.479 27.716 2.697 1.00 8.46 40 ARG C O 1
ATOM 2022 N N . LEU C 1 53 ? 40.179 28.995 4.385 1.00 7.25 41 LEU C N 1
ATOM 2023 C CA . LEU C 1 53 ? 39.820 30.210 3.650 1.00 11.25 41 LEU C CA 1
ATOM 2024 C C . LEU C 1 53 ? 40.626 30.358 2.363 1.00 12.00 41 LEU C C 1
ATOM 2025 O O . LEU C 1 53 ? 40.068 30.684 1.295 1.00 12.69 41 LEU C O 1
ATOM 2030 N N . GLU C 1 54 ? 41.912 30.007 2.424 1.00 11.06 42 GLU C N 1
ATOM 2031 C CA . GLU C 1 54 ? 42.690 30.129 1.189 1.00 17.94 42 GLU C CA 1
ATOM 2032 C C . GLU C 1 54 ? 42.173 29.152 0.124 1.00 13.56 42 GLU C C 1
ATOM 2033 O O . GLU C 1 54 ? 42.047 29.522 -1.051 1.00 12.84 42 GLU C O 1
ATOM 2039 N N . LYS C 1 55 ? 41.837 27.921 0.499 1.00 10.20 43 LYS C N 1
ATOM 2040 C CA . LYS C 1 55 ? 41.129 26.997 -0.362 1.00 10.24 43 LYS C CA 1
ATOM 2041 C C . LYS C 1 55 ? 39.822 27.525 -0.974 1.00 10.24 43 LYS C C 1
ATOM 2042 O O . LYS C 1 55 ? 39.580 27.418 -2.181 1.00 6.94 43 LYS C O 1
ATOM 2048 N N . MET C 1 56 ? 38.942 28.017 -0.116 1.00 7.98 44 MET C N 1
ATOM 2049 C CA . MET C 1 56 ? 37.622 28.381 -0.599 1.00 8.71 44 MET C CA 1
ATOM 2050 C C . MET C 1 56 ? 37.667 29.671 -1.440 1.00 5.33 44 MET C C 1
ATOM 2051 O O . MET C 1 56 ? 36.953 29.868 -2.447 1.00 9.60 44 MET C O 1
ATOM 2056 N N . VAL C 1 57 ? 38.623 30.536 -1.107 1.00 7.45 45 VAL C N 1
ATOM 2057 C CA . VAL C 1 57 ? 38.791 31.786 -1.839 1.00 9.22 45 VAL C CA 1
ATOM 2058 C C . VAL C 1 57 ? 39.319 31.459 -3.241 1.00 11.29 45 VAL C C 1
ATOM 2059 O O . VAL C 1 57 ? 38.830 31.954 -4.257 1.00 7.34 45 VAL C O 1
ATOM 2063 N N . ALA C 1 58 ? 40.269 30.525 -3.302 1.00 9.96 46 ALA C N 1
ATOM 2064 C CA . ALA C 1 58 ? 40.913 30.209 -4.572 1.00 12.26 46 ALA C CA 1
ATOM 2065 C C . ALA C 1 58 ? 39.899 29.599 -5.538 1.00 12.51 46 ALA C C 1
ATOM 2066 O O . ALA C 1 58 ? 39.961 29.835 -6.750 1.00 8.34 46 ALA C O 1
ATOM 2068 N N . LYS C 1 59 ? 38.920 28.889 -4.977 1.00 9.68 47 LYS C N 1
ATOM 2069 C CA . LYS C 1 59 ? 37.844 28.320 -5.785 1.00 13.43 47 LYS C CA 1
ATOM 2070 C C . LYS C 1 59 ? 37.031 29.361 -6.548 1.00 14.17 47 LYS C C 1
ATOM 2071 O O . LYS C 1 59 ? 36.293 29.003 -7.467 1.00 15.43 47 LYS C O 1
ATOM 2077 N N . GLN C 1 60 ? 37.088 30.632 -6.162 1.00 12.46 48 GLN C N 1
ATOM 2078 C CA . GLN C 1 60 ? 36.281 31.704 -6.730 1.00 12.89 48 GLN C CA 1
ATOM 2079 C C . GLN C 1 60 ? 36.939 32.409 -7.923 1.00 15.36 48 GLN C C 1
ATOM 2080 O O . GLN C 1 60 ? 36.371 33.335 -8.503 1.00 12.80 48 GLN C O 1
ATOM 2086 N N . HIS C 1 61 ? 38.143 31.951 -8.262 1.00 15.91 49 HIS C N 1
ATOM 2087 C CA . HIS C 1 61 ? 38.939 32.325 -9.433 1.00 14.59 49 HIS C CA 1
ATOM 2088 C C . HIS C 1 61 ? 38.985 33.831 -9.636 1.00 12.04 49 HIS C C 1
ATOM 2089 O O . HIS C 1 61 ? 38.701 34.353 -10.717 1.00 16.62 49 HIS C O 1
ATOM 2096 N N . GLY C 1 62 ? 39.351 34.484 -8.528 1.00 14.63 50 GLY C N 1
ATOM 2097 C CA . GLY C 1 62 ? 39.596 35.955 -8.205 1.00 12.62 50 GLY C CA 1
ATOM 2098 C C . GLY C 1 62 ? 38.402 36.868 -7.990 1.00 14.43 50 GLY C C 1
ATOM 2099 O O . GLY C 1 62 ? 38.533 38.079 -8.215 1.00 15.79 50 GLY C O 1
ATOM 2100 N N . LYS C 1 63 ? 37.225 36.249 -7.841 1.00 11.13 51 LYS C N 1
ATOM 2101 C CA . LYS C 1 63 ? 35.889 36.917 -7.775 1.00 11.86 51 LYS C CA 1
ATOM 2102 C C . LYS C 1 63 ? 35.798 37.610 -6.414 1.00 13.15 51 LYS C C 1
ATOM 2103 O O . LYS C 1 63 ? 35.012 38.529 -6.151 1.00 9.91 51 LYS C O 1
ATOM 2109 N N . VAL C 1 64 ? 36.693 37.050 -5.596 1.00 8.81 52 VAL C N 1
ATOM 2110 C CA . VAL C 1 64 ? 36.910 37.537 -4.231 1.00 14.07 52 VAL C CA 1
ATOM 2111 C C . VAL C 1 64 ? 38.411 37.397 -3.948 1.00 11.69 52 VAL C C 1
ATOM 2112 O O . VAL C 1 64 ? 39.102 36.455 -4.346 1.00 13.38 52 VAL C O 1
ATOM 2116 N N . VAL C 1 65 ? 38.941 38.372 -3.214 1.00 16.18 53 VAL C N 1
ATOM 2117 C CA . VAL C 1 65 ? 40.323 38.364 -2.740 1.00 13.67 53 VAL C CA 1
ATOM 2118 C C . VAL C 1 65 ? 40.325 38.333 -1.211 1.00 15.07 53 VAL C C 1
ATOM 2119 O O . VAL C 1 65 ? 39.336 38.681 -0.583 1.00 10.52 53 VAL C O 1
ATOM 2123 N N . MET C 1 66 ? 41.448 37.868 -0.674 1.00 11.49 54 MET C N 1
ATOM 2124 C CA . MET C 1 66 ? 41.570 37.739 0.777 1.00 14.07 54 MET C CA 1
ATOM 2125 C C . MET C 1 66 ? 42.759 38.524 1.303 1.00 11.47 54 MET C C 1
ATOM 2126 O O . MET C 1 66 ? 43.885 38.268 0.879 1.00 11.41 54 MET C O 1
ATOM 2131 N N . ALA C 1 67 ? 42.468 39.416 2.247 1.00 12.78 55 ALA C N 1
ATOM 2132 C CA . ALA C 1 67 ? 43.486 40.255 2.863 1.00 13.07 55 ALA C CA 1
ATOM 2133 C C . ALA C 1 67 ? 43.675 39.656 4.248 1.00 9.54 55 ALA C C 1
ATOM 2134 O O . ALA C 1 67 ? 42.784 39.695 5.081 1.00 14.39 55 ALA C O 1
ATOM 2136 N N . LYS C 1 68 ? 44.853 39.111 4.498 1.00 8.68 56 LYS C N 1
ATOM 2137 C CA . LYS C 1 68 ? 45.223 38.594 5.798 1.00 11.93 56 LYS C CA 1
ATOM 2138 C C . LYS C 1 68 ? 45.822 39.722 6.626 1.00 10.30 56 LYS C C 1
ATOM 2139 O O . LYS C 1 68 ? 46.640 40.526 6.192 1.00 9.52 56 LYS C O 1
ATOM 2145 N N . VAL C 1 69 ? 45.401 39.765 7.883 1.00 10.84 57 VAL C N 1
ATOM 2146 C CA . VAL C 1 69 ? 45.819 40.784 8.828 1.00 7.75 57 VAL C CA 1
ATOM 2147 C C . VAL C 1 69 ? 46.321 40.083 10.076 1.00 11.26 57 VAL C C 1
ATOM 2148 O O . VAL C 1 69 ? 45.485 39.572 10.805 1.00 8.34 57 VAL C O 1
ATOM 2152 N N . ASP C 1 70 ? 47.625 40.170 10.321 1.00 8.90 58 ASP C N 1
ATOM 2153 C CA . ASP C 1 70 ? 48.191 39.636 11.558 1.00 9.16 58 ASP C CA 1
ATOM 2154 C C . ASP C 1 70 ? 47.881 40.649 12.642 1.00 9.81 58 ASP C C 1
ATOM 2155 O O . ASP C 1 70 ? 48.384 41.790 12.604 1.00 9.66 58 ASP C O 1
ATOM 2160 N N . ILE C 1 71 ? 46.980 40.267 13.532 1.00 7.75 59 ILE C N 1
ATOM 2161 C CA . ILE C 1 71 ? 46.434 41.223 14.481 1.00 9.31 59 ILE C CA 1
ATOM 2162 C C . ILE C 1 71 ? 47.529 41.806 15.365 1.00 9.44 59 ILE C C 1
ATOM 2163 O O . ILE C 1 71 ? 47.368 42.907 15.881 1.00 9.25 59 ILE C O 1
ATOM 2168 N N . ASP C 1 72 ? 48.576 41.029 15.625 1.00 10.07 60 ASP C N 1
ATOM 2169 C CA . ASP C 1 72 ? 49.639 41.508 16.502 1.00 10.58 60 ASP C CA 1
ATOM 2170 C C . ASP C 1 72 ? 50.357 42.727 15.940 1.00 13.22 60 ASP C C 1
ATOM 2171 O O . ASP C 1 72 ? 51.060 43.430 16.662 1.00 11.64 60 ASP C O 1
ATOM 2176 N N . ASP C 1 73 ? 50.165 42.954 14.650 1.00 10.59 61 ASP C N 1
ATOM 2177 C CA . ASP C 1 73 ? 50.820 44.074 13.990 1.00 10.65 61 ASP C CA 1
ATOM 2178 C C . ASP C 1 73 ? 49.853 45.134 13.461 1.00 9.12 61 ASP C C 1
ATOM 2179 O O . ASP C 1 73 ? 50.296 45.991 12.720 1.00 5.85 61 ASP C O 1
ATOM 2184 N N . HIS C 1 74 ? 48.583 45.022 13.811 1.00 7.00 62 HIS C N 1
ATOM 2185 C CA . HIS C 1 74 ? 47.524 45.863 13.273 1.00 9.76 62 HIS C CA 1
ATOM 2186 C C . HIS C 1 74 ? 46.435 46.135 14.298 1.00 8.02 62 HIS C C 1
ATOM 2187 O O . HIS C 1 74 ? 45.243 45.988 14.052 1.00 7.66 62 HIS C O 1
ATOM 2194 N N . THR C 1 75 ? 46.862 46.605 15.467 1.00 8.94 63 THR C N 1
ATOM 2195 C CA . THR C 1 75 ? 45.972 47.008 16.541 1.00 8.65 63 THR C CA 1
ATOM 2196 C C . THR C 1 75 ? 44.959 48.020 16.031 1.00 9.97 63 THR C C 1
ATOM 2197 O O . THR C 1 75 ? 43.792 47.868 16.377 1.00 9.09 63 THR C O 1
ATOM 2201 N N . ASP C 1 76 ? 45.405 48.981 15.231 1.00 8.14 64 ASP C N 1
ATOM 2202 C CA . ASP C 1 76 ? 44.515 49.982 14.669 1.00 11.18 64 ASP C CA 1
ATOM 2203 C C . ASP C 1 76 ? 43.358 49.364 13.881 1.00 9.04 64 ASP C C 1
ATOM 2204 O O . ASP C 1 76 ? 42.208 49.749 14.118 1.00 7.78 64 ASP C O 1
ATOM 2209 N N . LEU C 1 77 ? 43.685 48.426 12.992 1.00 11.48 65 LEU C N 1
ATOM 2210 C CA . LEU C 1 77 ? 42.612 47.813 12.199 1.00 7.74 65 LEU C CA 1
ATOM 2211 C C . LEU C 1 77 ? 41.657 46.978 13.054 1.00 8.15 65 LEU C C 1
ATOM 2212 O O . LEU C 1 77 ? 40.453 46.956 12.834 1.00 7.58 65 LEU C O 1
ATOM 2217 N N . ALA C 1 78 ? 42.138 46.188 14.011 1.00 6.83 66 ALA C N 1
ATOM 2218 C CA . ALA C 1 78 ? 41.289 45.551 15.005 1.00 8.04 66 ALA C CA 1
ATOM 2219 C C . ALA C 1 78 ? 40.336 46.488 15.722 1.00 8.92 66 ALA C C 1
ATOM 2220 O O . ALA C 1 78 ? 39.137 46.221 15.868 1.00 7.19 66 ALA C O 1
ATOM 2222 N N . ILE C 1 79 ? 40.869 47.611 16.203 1.00 5.58 67 ILE C N 1
ATOM 2223 C CA . ILE C 1 79 ? 39.999 48.558 16.889 1.00 6.15 67 ILE C CA 1
ATOM 2224 C C . ILE C 1 79 ? 38.980 49.168 15.917 1.00 7.53 67 ILE C C 1
ATOM 2225 O O . ILE C 1 79 ? 37.837 49.412 16.304 1.00 8.19 67 ILE C O 1
ATOM 2230 N N . GLU C 1 80 ? 39.380 49.482 14.692 1.00 5.69 68 GLU C N 1
ATOM 2231 C CA . GLU C 1 80 ? 38.430 50.127 13.801 1.00 6.94 68 GLU C CA 1
ATOM 2232 C C . GLU C 1 80 ? 37.191 49.294 13.493 1.00 7.41 68 GLU C C 1
ATOM 2233 O O . GLU C 1 80 ? 36.065 49.773 13.523 1.00 7.04 68 GLU C O 1
ATOM 2239 N N . TYR C 1 81 ? 37.459 48.006 13.309 1.00 8.35 69 TYR C N 1
ATOM 2240 C CA . TYR C 1 81 ? 36.435 47.050 12.931 1.00 10.08 69 TYR C CA 1
ATOM 2241 C C . TYR C 1 81 ? 35.882 46.212 14.067 1.00 10.89 69 TYR C C 1
ATOM 2242 O O . TYR C 1 81 ? 35.293 45.166 13.758 1.00 13.30 69 TYR C O 1
ATOM 2251 N N . GLU C 1 82 ? 36.187 46.610 15.297 1.00 8.23 70 GLU C N 1
ATOM 2252 C CA . GLU C 1 82 ? 35.703 45.978 16.522 1.00 12.03 70 GLU C CA 1
ATOM 2253 C C . GLU C 1 82 ? 35.999 44.474 16.617 1.00 9.72 70 GLU C C 1
ATOM 2254 O O . GLU C 1 82 ? 35.149 43.616 16.919 1.00 9.98 70 GLU C O 1
ATOM 2260 N N . VAL C 1 83 ? 37.241 44.139 16.285 1.00 7.34 71 VAL C N 1
ATOM 2261 C CA . VAL C 1 83 ? 37.698 42.743 16.315 1.00 8.96 71 VAL C CA 1
ATOM 2262 C C . VAL C 1 83 ? 38.103 42.534 17.767 1.00 11.09 71 VAL C C 1
ATOM 2263 O O . VAL C 1 83 ? 38.978 43.266 18.230 1.00 11.50 71 VAL C O 1
ATOM 2267 N N . SER C 1 84 ? 37.511 41.555 18.447 1.00 11.39 72 SER C N 1
ATOM 2268 C CA . SER C 1 84 ? 37.807 41.301 19.842 1.00 10.83 72 SER C CA 1
ATOM 2269 C C . SER C 1 84 ? 38.370 39.898 20.072 1.00 10.46 72 SER C C 1
ATOM 2270 O O . SER C 1 84 ? 38.710 39.572 21.205 1.00 11.92 72 SER C O 1
ATOM 2273 N N . ALA C 1 85 ? 38.467 39.089 19.024 1.00 14.49 73 ALA C N 1
ATOM 2274 C CA . ALA C 1 85 ? 38.919 37.693 19.017 1.00 13.48 73 ALA C CA 1
ATOM 2275 C C . ALA C 1 85 ? 39.453 37.250 17.657 1.00 10.30 73 ALA C C 1
ATOM 2276 O O . ALA C 1 85 ? 39.068 37.842 16.639 1.00 11.85 73 ALA C O 1
ATOM 2278 N N . VAL C 1 86 ? 40.318 36.237 17.595 1.00 12.69 74 VAL C N 1
ATOM 2279 C CA . VAL C 1 86 ? 40.762 35.664 16.321 1.00 9.42 74 VAL C CA 1
ATOM 2280 C C . VAL C 1 86 ? 40.434 34.166 16.373 1.00 11.88 74 VAL C C 1
ATOM 2281 O O . VAL C 1 86 ? 40.487 33.551 17.453 1.00 10.85 74 VAL C O 1
ATOM 2285 N N . PRO C 1 87 ? 40.105 33.618 15.206 1.00 9.46 75 PRO C N 1
ATOM 2286 C CA . PRO C 1 87 ? 39.947 34.384 13.962 1.00 8.66 75 PRO C CA 1
ATOM 2287 C C . PRO C 1 87 ? 38.675 35.230 13.905 1.00 9.78 75 PRO C C 1
ATOM 2288 O O . PRO C 1 87 ? 37.679 34.932 14.568 1.00 7.38 75 PRO C O 1
ATOM 2292 N N . THR C 1 88 ? 38.740 36.334 13.157 1.00 8.89 76 THR C N 1
ATOM 2293 C CA . THR C 1 88 ? 37.573 37.102 12.752 1.00 8.51 76 THR C CA 1
ATOM 2294 C C . THR C 1 88 ? 37.738 37.399 11.265 1.00 8.61 76 THR C C 1
ATOM 2295 O O . THR C 1 88 ? 38.827 37.619 10.737 1.00 9.55 76 THR C O 1
ATOM 2299 N N . VAL C 1 89 ? 36.632 37.277 10.554 1.00 8.65 77 VAL C N 1
ATOM 2300 C CA . VAL C 1 89 ? 36.602 37.409 9.107 1.00 7.46 77 VAL C CA 1
ATOM 2301 C C . VAL C 1 89 ? 35.556 38.478 8.801 1.00 10.88 77 VAL C C 1
ATOM 2302 O O . VAL C 1 89 ? 34.390 38.307 9.161 1.00 10.04 77 VAL C O 1
ATOM 2306 N N . LEU C 1 90 ? 36.006 39.498 8.074 1.00 9.53 78 LEU C N 1
ATOM 2307 C CA . LEU C 1 90 ? 35.144 40.553 7.542 1.00 10.77 78 LEU C CA 1
ATOM 2308 C C . LEU C 1 90 ? 34.954 40.403 6.041 1.00 12.78 78 LEU C C 1
ATOM 2309 O O . LEU C 1 90 ? 35.916 40.065 5.366 1.00 13.13 78 LEU C O 1
ATOM 2314 N N . ALA C 1 91 ? 33.723 40.543 5.568 1.00 10.73 79 ALA C N 1
ATOM 2315 C CA . ALA C 1 91 ? 33.459 40.630 4.143 1.00 12.41 79 ALA C CA 1
ATOM 2316 C C . ALA C 1 91 ? 33.310 42.125 3.826 1.00 10.47 79 ALA C C 1
ATOM 2317 O O . ALA C 1 91 ? 32.535 42.803 4.473 1.00 11.48 79 ALA C O 1
ATOM 2319 N N . MET C 1 92 ? 34.097 42.646 2.898 1.00 10.73 80 MET C N 1
ATOM 2320 C CA . MET C 1 92 ? 34.064 44.046 2.469 1.00 12.11 80 MET C CA 1
ATOM 2321 C C . MET C 1 92 ? 33.833 44.243 0.982 1.00 12.66 80 MET C C 1
ATOM 2322 O O . MET C 1 92 ? 34.387 43.566 0.118 1.00 13.86 80 MET C O 1
ATOM 2327 N N . LYS C 1 93 ? 32.959 45.184 0.650 1.00 13.49 81 LYS C N 1
ATOM 2328 C CA . LYS C 1 93 ? 32.749 45.471 -0.760 1.00 13.74 81 LYS C CA 1
ATOM 2329 C C . LYS C 1 93 ? 32.617 46.997 -0.809 1.00 14.13 81 LYS C C 1
ATOM 2330 O O . LYS C 1 93 ? 32.077 47.611 0.101 1.00 9.48 81 LYS C O 1
ATOM 2336 N N . ASN C 1 94 ? 33.209 47.590 -1.840 1.00 14.59 82 ASN C N 1
ATOM 2337 C CA . ASN C 1 94 ? 33.216 49.028 -2.083 1.00 17.11 82 ASN C CA 1
ATOM 2338 C C . ASN C 1 94 ? 33.529 49.770 -0.789 1.00 18.67 82 ASN C C 1
ATOM 2339 O O . ASN C 1 94 ? 32.931 50.820 -0.573 1.00 16.96 82 ASN C O 1
ATOM 2344 N N . GLY C 1 95 ? 34.395 49.163 0.016 1.00 12.95 83 GLY C N 1
ATOM 2345 C CA . GLY C 1 95 ? 34.986 49.712 1.228 1.00 16.42 83 GLY C CA 1
ATOM 2346 C C . GLY C 1 95 ? 34.140 49.761 2.490 1.00 15.86 83 GLY C C 1
ATOM 2347 O O . GLY C 1 95 ? 34.689 50.084 3.545 1.00 21.62 83 GLY C O 1
ATOM 2348 N N . ASP C 1 96 ? 32.897 49.294 2.422 1.00 15.91 84 ASP C N 1
ATOM 2349 C CA . ASP C 1 96 ? 32.184 48.911 3.641 1.00 15.58 84 ASP C CA 1
ATOM 2350 C C . ASP C 1 96 ? 32.218 47.428 4.021 1.00 15.75 84 ASP C C 1
ATOM 2351 O O . ASP C 1 96 ? 32.178 46.528 3.183 1.00 12.62 84 ASP C O 1
ATOM 2356 N N . VAL C 1 97 ? 32.135 47.200 5.326 1.00 17.08 85 VAL C N 1
ATOM 2357 C CA . VAL C 1 97 ? 31.901 45.871 5.873 1.00 18.50 85 VAL C CA 1
ATOM 2358 C C . VAL C 1 97 ? 30.437 45.512 5.652 1.00 17.98 85 VAL C C 1
ATOM 2359 O O . VAL C 1 97 ? 29.566 46.178 6.221 1.00 15.29 85 VAL C O 1
ATOM 2363 N N . VAL C 1 98 ? 30.180 44.448 4.891 1.00 13.64 86 VAL C N 1
ATOM 2364 C CA . VAL C 1 98 ? 28.817 43.952 4.700 1.00 14.06 86 VAL C CA 1
ATOM 2365 C C . VAL C 1 98 ? 28.438 42.589 5.279 1.00 16.44 86 VAL C C 1
ATOM 2366 O O . VAL C 1 98 ? 27.277 42.155 5.269 1.00 13.98 86 VAL C O 1
ATOM 2370 N N . ASP C 1 99 ? 29.428 41.862 5.806 1.00 17.85 87 ASP C N 1
ATOM 2371 C CA . ASP C 1 99 ? 29.195 40.573 6.457 1.00 16.92 87 ASP C CA 1
ATOM 2372 C C . ASP C 1 99 ? 30.444 40.315 7.302 1.00 17.93 87 ASP C C 1
ATOM 2373 O O . ASP C 1 99 ? 31.486 40.955 7.140 1.00 14.75 87 ASP C O 1
ATOM 2378 N N . LYS C 1 100 ? 30.265 39.377 8.223 1.00 13.65 88 LYS C N 1
ATOM 2379 C CA . LYS C 1 100 ? 31.328 39.004 9.145 1.00 15.35 88 LYS C CA 1
ATOM 2380 C C . LYS C 1 100 ? 30.979 37.714 9.879 1.00 14.24 88 LYS C C 1
ATOM 2381 O O . LYS C 1 100 ? 29.831 37.267 9.997 1.00 14.93 88 LYS C O 1
ATOM 2387 N N . PHE C 1 101 ? 32.042 37.044 10.316 1.00 12.28 89 PHE C N 1
ATOM 2388 C CA . PHE C 1 101 ? 31.878 35.923 11.236 1.00 12.66 89 PHE C CA 1
ATOM 2389 C C . PHE C 1 101 ? 33.096 35.739 12.124 1.00 10.25 89 PHE C C 1
ATOM 2390 O O . PHE C 1 101 ? 34.162 36.140 11.670 1.00 12.23 89 PHE C O 1
ATOM 2398 N N . VAL C 1 102 ? 32.876 35.102 13.268 1.00 11.97 90 VAL C N 1
ATOM 2399 C CA . VAL C 1 102 ? 33.920 34.853 14.246 1.00 13.98 90 VAL C CA 1
ATOM 2400 C C . VAL C 1 102 ? 33.999 33.346 14.401 1.00 15.49 90 VAL C C 1
ATOM 2401 O O . VAL C 1 102 ? 32.987 32.647 14.236 1.00 12.78 90 VAL C O 1
ATOM 2405 N N . GLY C 1 103 ? 35.222 32.872 14.621 1.00 11.99 91 GLY C N 1
ATOM 2406 C CA . GLY C 1 103 ? 35.421 31.437 14.754 1.00 12.13 91 GLY C CA 1
ATOM 2407 C C . GLY C 1 103 ? 35.535 30.680 13.441 1.00 11.69 91 GLY C C 1
ATOM 2408 O O . GLY C 1 103 ? 35.810 31.189 12.350 1.00 12.61 91 GLY C O 1
ATOM 2409 N N . ILE C 1 104 ? 35.301 29.377 13.526 1.00 13.70 92 ILE C N 1
ATOM 2410 C CA . ILE C 1 104 ? 35.500 28.479 12.384 1.00 11.22 92 ILE C CA 1
ATOM 2411 C C . ILE C 1 104 ? 34.177 28.293 11.645 1.00 12.72 92 ILE C C 1
ATOM 2412 O O . ILE C 1 104 ? 33.153 28.108 12.315 1.00 15.67 92 ILE C O 1
ATOM 2417 N N . LYS C 1 105 ? 34.216 28.287 10.308 1.00 12.30 93 LYS C N 1
ATOM 2418 C CA . LYS C 1 105 ? 33.130 27.759 9.499 1.00 11.09 93 LYS C CA 1
ATOM 2419 C C . LYS C 1 105 ? 33.704 26.603 8.670 1.00 12.13 93 LYS C C 1
ATOM 2420 O O . LYS C 1 105 ? 34.900 26.519 8.339 1.00 7.76 93 LYS C O 1
ATOM 2426 N N . ASP C 1 106 ? 32.825 25.659 8.311 1.00 10.58 94 ASP C N 1
ATOM 2427 C CA . ASP C 1 106 ? 33.137 24.580 7.403 1.00 6.37 94 ASP C CA 1
ATOM 2428 C C . ASP C 1 106 ? 33.103 25.041 5.944 1.00 8.78 94 ASP C C 1
ATOM 2429 O O . ASP C 1 106 ? 32.736 26.180 5.653 1.00 5.88 94 ASP C O 1
ATOM 2434 N N . GLU C 1 107 ? 33.577 24.186 5.043 1.00 8.94 95 GLU C N 1
ATOM 2435 C CA . GLU C 1 107 ? 33.605 24.503 3.613 1.00 8.78 95 GLU C CA 1
ATOM 2436 C C . GLU C 1 107 ? 32.248 24.944 3.071 1.00 9.22 95 GLU C C 1
ATOM 2437 O O . GLU C 1 107 ? 32.122 25.980 2.405 1.00 7.75 95 GLU C O 1
ATOM 2443 N N . ASP C 1 108 ? 31.187 24.200 3.377 1.00 9.77 96 ASP C N 1
ATOM 2444 C CA . ASP C 1 108 ? 29.899 24.628 2.823 1.00 11.50 96 ASP C CA 1
ATOM 2445 C C . ASP C 1 108 ? 29.478 26.032 3.265 1.00 11.31 96 ASP C C 1
ATOM 2446 O O . ASP C 1 108 ? 28.885 26.815 2.515 1.00 10.22 96 ASP C O 1
ATOM 2451 N N . GLN C 1 109 ? 29.774 26.362 4.522 1.00 9.56 97 GLN C N 1
ATOM 2452 C CA . GLN C 1 109 ? 29.359 27.604 5.157 1.00 9.84 97 GLN C CA 1
ATOM 2453 C C . GLN C 1 109 ? 30.234 28.684 4.530 1.00 11.27 97 GLN C C 1
ATOM 2454 O O . GLN C 1 109 ? 29.748 29.759 4.187 1.00 11.85 97 GLN C O 1
ATOM 2460 N N . LEU C 1 110 ? 31.504 28.407 4.257 1.00 9.24 98 LEU C N 1
ATOM 2461 C CA . LEU C 1 110 ? 32.369 29.435 3.683 1.00 9.99 98 LEU C CA 1
ATOM 2462 C C . LEU C 1 110 ? 31.972 29.733 2.243 1.00 11.68 98 LEU C C 1
ATOM 2463 O O . LEU C 1 110 ? 31.981 30.891 1.816 1.00 8.92 98 LEU C O 1
ATOM 2468 N N . GLU C 1 111 ? 31.600 28.679 1.528 1.00 8.56 99 GLU C N 1
ATOM 2469 C CA . GLU C 1 111 ? 31.196 28.812 0.140 1.00 10.27 99 GLU C CA 1
ATOM 2470 C C . GLU C 1 111 ? 29.959 29.703 0.056 1.00 7.62 99 GLU C C 1
ATOM 2471 O O . GLU C 1 111 ? 29.822 30.604 -0.768 1.00 11.25 99 GLU C O 1
ATOM 2477 N N . ALA C 1 112 ? 28.993 29.524 0.947 1.00 9.32 100 ALA C N 1
ATOM 2478 C CA . ALA C 1 112 ? 27.767 30.297 1.016 1.00 8.15 100 ALA C CA 1
ATOM 2479 C C . ALA C 1 112 ? 28.072 31.752 1.309 1.00 9.93 100 ALA C C 1
ATOM 2480 O O . ALA C 1 112 ? 27.512 32.633 0.660 1.00 10.86 100 ALA C O 1
ATOM 2482 N N . PH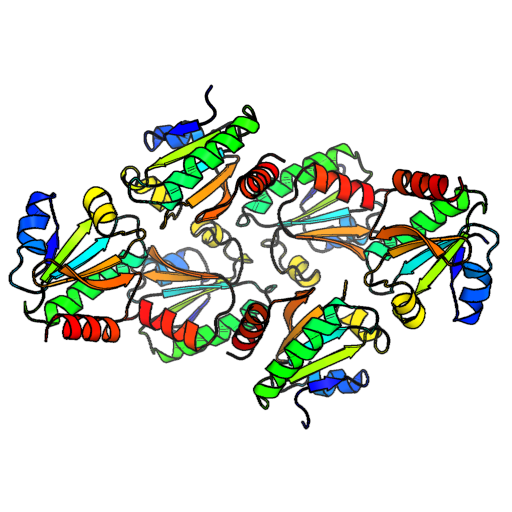E C 1 113 ? 28.962 32.000 2.263 1.00 9.18 101 PHE C N 1
ATOM 2483 C CA . PHE C 1 113 ? 29.438 33.311 2.650 1.00 8.68 101 PHE C CA 1
ATOM 2484 C C . PHE C 1 113 ? 30.085 34.073 1.490 1.00 12.14 101 PHE C C 1
ATOM 2485 O O . PHE C 1 113 ? 29.724 35.218 1.189 1.00 11.21 101 PHE C O 1
ATOM 2493 N N . LEU C 1 114 ? 30.982 33.361 0.811 1.00 8.25 102 LEU C N 1
ATOM 2494 C CA . LEU C 1 114 ? 31.630 33.984 -0.336 1.00 10.60 102 LEU C CA 1
ATOM 2495 C C . LEU C 1 114 ? 30.688 34.318 -1.485 1.00 9.79 102 LEU C C 1
ATOM 2496 O O . LEU C 1 114 ? 30.801 35.353 -2.166 1.00 8.73 102 LEU C O 1
ATOM 2501 N N . LYS C 1 115 ? 29.762 33.399 -1.743 1.00 9.07 103 LYS C N 1
ATOM 2502 C CA . LYS C 1 115 ? 28.763 33.665 -2.768 1.00 14.42 103 LYS C CA 1
ATOM 2503 C C . LYS C 1 115 ? 27.910 34.876 -2.412 1.00 12.93 103 LYS C C 1
ATOM 2504 O O . LYS C 1 115 ? 27.538 35.658 -3.289 1.00 11.29 103 LYS C O 1
ATOM 2510 N N . LYS C 1 116 ? 27.538 35.045 -1.145 1.00 10.90 104 LYS C N 1
ATOM 2511 C CA . LYS C 1 116 ? 26.642 36.120 -0.739 1.00 12.11 104 LYS C CA 1
ATOM 2512 C C . LYS C 1 116 ? 27.408 37.426 -0.960 1.00 13.06 104 LYS C C 1
ATOM 2513 O O . LYS C 1 116 ? 26.896 38.403 -1.502 1.00 11.29 104 LYS C O 1
ATOM 2519 N N . LEU C 1 117 ? 28.682 37.444 -0.587 1.00 11.13 105 LEU C N 1
ATOM 2520 C CA . LEU C 1 117 ? 29.542 38.593 -0.832 1.00 13.56 105 LEU C CA 1
ATOM 2521 C C . LEU C 1 117 ? 29.698 38.962 -2.304 1.00 11.75 105 LEU C C 1
ATOM 2522 O O . LEU C 1 117 ? 29.640 40.160 -2.616 1.00 9.78 105 LEU C O 1
ATOM 2527 N N . ILE C 1 118 ? 29.951 37.939 -3.120 1.00 11.54 106 ILE C N 1
ATOM 2528 C CA . ILE C 1 118 ? 30.013 38.112 -4.582 1.00 13.93 106 ILE C CA 1
ATOM 2529 C C . ILE C 1 118 ? 28.799 38.698 -5.330 1.00 15.38 106 ILE C C 1
ATOM 2530 O O . ILE C 1 118 ? 28.809 39.698 -6.051 1.00 11.02 106 ILE C O 1
ATOM 2535 N N . GLY C 1 119 ? 27.596 38.106 -5.240 1.00 18.19 107 GLY C N 1
ATOM 2536 C CA . GLY C 1 119 ? 26.795 37.953 -6.488 1.00 17.68 107 GLY C CA 1
ATOM 2537 C C . GLY C 1 119 ? 25.361 38.158 -6.037 1.00 21.28 107 GLY C C 1
ATOM 2538 O O . GLY C 1 119 ? 24.533 38.379 -6.930 1.00 22.62 107 GLY C O 1
ATOM 2540 N N . GLY D 1 11 ? 58.236 45.344 45.142 1.00 13.19 -1 GLY D N 1
ATOM 2541 C CA . GLY D 1 11 ? 58.551 46.795 44.941 1.00 16.75 -1 GLY D CA 1
ATOM 2542 C C . GLY D 1 11 ? 57.419 47.659 44.390 1.00 18.42 -1 GLY D C 1
ATOM 2543 O O . GLY D 1 11 ? 57.202 48.762 44.930 1.00 16.76 -1 GLY D O 1
ATOM 2544 N N . SER D 1 12 ? 56.792 47.217 43.299 1.00 10.05 0 SER D N 1
ATOM 2545 C CA . SER D 1 12 ? 55.418 47.564 42.925 1.00 7.75 0 SER D CA 1
ATOM 2546 C C . SER D 1 12 ? 54.763 46.217 42.688 1.00 5.94 0 SER D C 1
ATOM 2547 O O . SER D 1 12 ? 55.397 45.228 42.305 1.00 6.44 0 SER D O 1
ATOM 2550 N N . THR D 1 13 ? 53.474 46.132 43.000 1.00 3.10 1 THR D N 1
ATOM 2551 C CA . THR D 1 13 ? 52.759 44.881 42.808 1.00 2.00 1 THR D CA 1
ATOM 2552 C C . THR D 1 13 ? 52.272 44.560 41.402 1.00 2.45 1 THR D C 1
ATOM 2553 O O . THR D 1 13 ? 51.715 43.488 41.153 1.00 4.71 1 THR D O 1
ATOM 2557 N N . THR D 1 14 ? 52.409 45.537 40.512 1.00 5.19 2 THR D N 1
ATOM 2558 C CA . THR D 1 14 ? 52.125 45.293 39.109 1.00 2.11 2 THR D CA 1
ATOM 2559 C C . THR D 1 14 ? 53.312 45.685 38.245 1.00 3.30 2 THR D C 1
ATOM 2560 O O . THR D 1 14 ? 53.951 46.725 38.459 1.00 3.32 2 THR D O 1
ATOM 2564 N N . PHE D 1 15 ? 53.557 44.819 37.270 1.00 2.00 3 PHE D N 1
ATOM 2565 C CA . PHE D 1 15 ? 54.593 45.114 36.297 1.00 2.26 3 PHE D CA 1
ATOM 2566 C C . PHE D 1 15 ? 54.246 44.537 34.944 1.00 2.00 3 PHE D C 1
ATOM 2567 O O . PHE D 1 15 ? 53.455 43.615 34.854 1.00 4.03 3 PHE D O 1
ATOM 2575 N N . ASN D 1 16 ? 54.990 44.972 33.940 1.00 2.00 4 ASN D N 1
ATOM 2576 C CA . ASN D 1 16 ? 54.767 44.467 32.594 1.00 2.00 4 ASN D CA 1
ATOM 2577 C C . ASN D 1 16 ? 55.946 43.581 32.251 1.00 2.00 4 ASN D C 1
ATOM 2578 O O . ASN D 1 16 ? 57.102 44.030 32.360 1.00 2.93 4 ASN D O 1
ATOM 2583 N N . ILE D 1 17 ? 55.568 42.407 31.741 1.00 3.82 5 ILE D N 1
ATOM 2584 C CA . ILE D 1 17 ? 56.598 41.446 31.350 1.00 2.00 5 ILE D CA 1
ATOM 2585 C C . ILE D 1 17 ? 57.386 41.842 30.106 1.00 2.00 5 ILE D C 1
ATOM 2586 O O . ILE D 1 17 ? 56.784 42.171 29.078 1.00 2.00 5 ILE D O 1
ATOM 2591 N N . GLN D 1 18 ? 58.717 41.817 30.170 1.00 2.00 6 GLN D N 1
ATOM 2592 C CA . GLN D 1 18 ? 59.574 42.360 29.111 1.00 6.26 6 GLN D CA 1
ATOM 2593 C C . GLN D 1 18 ? 59.877 41.340 28.016 1.00 5.35 6 GLN D C 1
ATOM 2594 O O . GLN D 1 18 ? 60.018 41.690 26.832 1.00 2.68 6 GLN D O 1
ATOM 2600 N N . ASP D 1 19 ? 59.963 40.074 28.418 1.00 2.00 7 ASP D N 1
ATOM 2601 C CA . ASP D 1 19 ? 60.442 39.012 27.546 1.00 5.14 7 ASP D CA 1
ATOM 2602 C C . ASP D 1 19 ? 60.504 37.654 28.241 1.00 6.42 7 ASP D C 1
ATOM 2603 O O . ASP D 1 19 ? 60.078 37.569 29.384 1.00 4.35 7 ASP D O 1
ATOM 2608 N N . GLY D 1 20 ? 60.993 36.619 27.561 1.00 5.39 8 GLY D N 1
ATOM 2609 C CA . GLY D 1 20 ? 61.087 35.310 28.183 1.00 6.63 8 GLY D CA 1
ATOM 2610 C C . GLY D 1 20 ? 61.792 35.285 29.526 1.00 2.46 8 GLY D C 1
ATOM 2611 O O . GLY D 1 20 ? 61.201 34.889 30.532 1.00 5.41 8 GLY D O 1
ATOM 2612 N N . PRO D 1 21 ? 63.079 35.622 29.543 1.00 8.09 9 PRO D N 1
ATOM 2613 C CA . PRO D 1 21 ? 63.863 35.727 30.779 1.00 3.87 9 PRO D CA 1
ATOM 2614 C C . PRO D 1 21 ? 63.148 36.483 31.901 1.00 5.75 9 PRO D C 1
ATOM 2615 O O . PRO D 1 21 ? 63.147 36.098 33.074 1.00 2.00 9 PRO D O 1
ATOM 2619 N N . ASP D 1 22 ? 62.514 37.613 31.587 1.00 2.00 10 ASP D N 1
ATOM 2620 C CA . ASP D 1 22 ? 61.897 38.435 32.631 1.00 3.31 10 ASP D CA 1
ATOM 2621 C C . ASP D 1 22 ? 60.734 37.674 33.274 1.00 2.00 10 ASP D C 1
ATOM 2622 O O . ASP D 1 22 ? 60.557 37.727 34.489 1.00 3.12 10 ASP D O 1
ATOM 2627 N N . PHE D 1 23 ? 59.953 36.959 32.465 1.00 4.03 11 PHE D N 1
ATOM 2628 C CA . PHE D 1 23 ? 58.929 36.031 32.947 1.00 2.00 11 PHE D CA 1
ATOM 2629 C C . PHE D 1 23 ? 59.450 34.912 33.839 1.00 5.44 11 PHE D C 1
ATOM 2630 O O . PHE D 1 23 ? 58.850 34.564 34.854 1.00 2.00 11 PHE D O 1
ATOM 2638 N N . GLN D 1 24 ? 60.549 34.347 33.348 1.00 4.32 12 GLN D N 1
ATOM 2639 C CA . GLN D 1 24 ? 61.158 33.279 34.142 1.00 5.27 12 GLN D CA 1
ATOM 2640 C C . GLN D 1 24 ? 61.469 33.793 35.547 1.00 6.07 12 GLN D C 1
ATOM 2641 O O . GLN D 1 24 ? 61.237 33.122 36.561 1.00 12.36 12 GLN D O 1
ATOM 2647 N N . ASP D 1 25 ? 62.044 34.994 35.637 1.00 6.72 13 ASP D N 1
ATOM 2648 C CA . ASP D 1 25 ? 62.462 35.646 36.877 1.00 4.90 13 ASP D CA 1
ATOM 2649 C C . ASP D 1 25 ? 61.331 36.113 37.793 1.00 3.64 13 ASP D C 1
ATOM 2650 O O . ASP D 1 25 ? 61.266 35.741 38.973 1.00 3.80 13 ASP D O 1
ATOM 2655 N N . ARG D 1 26 ? 60.483 36.948 37.197 1.00 4.23 14 ARG D N 1
ATOM 2656 C CA . ARG D 1 26 ? 59.404 37.604 37.915 1.00 3.82 14 ARG D CA 1
ATOM 2657 C C . ARG D 1 26 ? 58.106 36.830 38.107 1.00 6.26 14 ARG D C 1
ATOM 2658 O O . ARG D 1 26 ? 57.345 37.264 38.972 1.00 8.02 14 ARG D O 1
ATOM 2666 N N . VAL D 1 27 ? 57.832 35.754 37.368 1.00 3.33 15 VAL D N 1
ATOM 2667 C CA . VAL D 1 27 ? 56.625 34.967 37.561 1.00 4.52 15 VAL D CA 1
ATOM 2668 C C . VAL D 1 27 ? 56.922 33.546 38.038 1.00 6.50 15 VAL D C 1
ATOM 2669 O O . VAL D 1 27 ? 56.392 33.095 39.051 1.00 6.73 15 VAL D O 1
ATOM 2673 N N . VAL D 1 28 ? 57.721 32.781 37.292 1.00 5.55 16 VAL D N 1
ATOM 2674 C CA . VAL D 1 28 ? 57.814 31.352 37.621 1.00 5.16 16 VAL D CA 1
ATOM 2675 C C . VAL D 1 28 ? 58.645 31.132 38.894 1.00 5.11 16 VAL D C 1
ATOM 2676 O O . VAL D 1 28 ? 58.295 30.260 39.695 1.00 5.92 16 VAL D O 1
ATOM 2680 N N . ASN D 1 29 ? 59.681 31.948 39.080 1.00 4.06 17 ASN D N 1
ATOM 2681 C CA . ASN D 1 29 ? 60.485 32.083 40.294 1.00 5.91 17 ASN D CA 1
ATOM 2682 C C . ASN D 1 29 ? 60.094 33.109 41.350 1.00 6.80 17 ASN D C 1
ATOM 2683 O O . ASN D 1 29 ? 60.861 33.443 42.252 1.00 4.23 17 ASN D O 1
ATOM 2688 N N . SER D 1 30 ? 58.847 33.558 41.276 1.00 5.08 18 SER D N 1
ATOM 2689 C CA . SER D 1 30 ? 58.386 34.515 42.266 1.00 8.21 18 SER D CA 1
ATOM 2690 C C . SER D 1 30 ? 58.176 33.820 43.606 1.00 10.17 18 SER D C 1
ATOM 2691 O O . SER D 1 30 ? 57.747 32.670 43.675 1.00 8.38 18 SER D O 1
ATOM 2694 N N . GLU D 1 31 ? 58.548 34.558 44.646 1.00 8.32 19 GLU D N 1
ATOM 2695 C CA . GLU D 1 31 ? 58.348 34.179 46.043 1.00 10.23 19 GLU D CA 1
ATOM 2696 C C . GLU D 1 31 ? 56.876 34.290 46.440 1.00 8.94 19 GLU D C 1
ATOM 2697 O O . GLU D 1 31 ? 56.387 33.745 47.436 1.00 10.62 19 GLU D O 1
ATOM 2703 N N . THR D 1 32 ? 56.173 35.134 45.690 1.00 5.94 20 THR D N 1
ATOM 2704 C CA . THR D 1 32 ? 54.799 35.487 45.950 1.00 6.10 20 THR D CA 1
ATOM 2705 C C . THR D 1 32 ? 53.993 34.784 44.859 1.00 8.99 20 THR D C 1
ATOM 2706 O O . THR D 1 32 ? 54.393 34.792 43.701 1.00 6.06 20 THR D O 1
ATOM 2710 N N . PRO D 1 33 ? 52.771 34.343 45.141 1.00 9.24 21 PRO D N 1
ATOM 2711 C CA . PRO D 1 33 ? 51.798 34.048 44.084 1.00 7.96 21 PRO D CA 1
ATOM 2712 C C . PRO D 1 33 ? 51.679 35.211 43.103 1.00 7.13 21 PRO D C 1
ATOM 2713 O O . PRO D 1 33 ? 51.822 36.365 43.506 1.00 5.70 21 PRO D O 1
ATOM 2717 N N . VAL D 1 34 ? 51.344 34.837 41.871 1.00 4.00 22 VAL D N 1
ATOM 2718 C CA . VAL D 1 34 ? 51.203 35.761 40.755 1.00 5.81 22 VAL D CA 1
ATOM 2719 C C . VAL D 1 34 ? 49.864 35.661 40.042 1.00 5.70 22 VAL D C 1
ATOM 2720 O O . VAL D 1 34 ? 49.297 34.588 39.914 1.00 7.04 22 VAL D O 1
ATOM 2724 N N . VAL D 1 35 ? 49.287 36.764 39.594 1.00 5.59 23 VAL D N 1
ATOM 2725 C CA . VAL D 1 35 ? 48.219 36.742 38.609 1.00 5.82 23 VAL D CA 1
ATOM 2726 C C . VAL D 1 35 ? 48.842 37.263 37.316 1.00 5.54 23 VAL D C 1
ATOM 2727 O O . VAL D 1 35 ? 49.342 38.379 37.306 1.00 4.92 23 VAL D O 1
ATOM 2731 N N . VAL D 1 36 ? 48.724 36.511 36.233 1.00 5.28 24 VAL D N 1
ATOM 2732 C CA . VAL D 1 36 ? 49.315 36.877 34.948 1.00 4.55 24 VAL D CA 1
ATOM 2733 C C . VAL D 1 36 ? 48.169 37.303 34.055 1.00 3.51 24 VAL D C 1
ATOM 2734 O O . VAL D 1 36 ? 47.171 36.615 33.849 1.00 3.21 24 VAL D O 1
ATOM 2738 N N . ASP D 1 37 ? 48.205 38.555 33.621 1.00 4.12 25 ASP D N 1
ATOM 2739 C CA . ASP D 1 37 ? 47.139 39.133 32.836 1.00 4.16 25 ASP D CA 1
ATOM 2740 C C . ASP D 1 37 ? 47.554 39.234 31.367 1.00 2.33 25 ASP D C 1
ATOM 2741 O O . ASP D 1 37 ? 48.326 40.118 30.997 1.00 3.81 25 ASP D O 1
ATOM 2746 N N . PHE D 1 38 ? 47.036 38.316 30.564 1.00 2.22 26 PHE D N 1
ATOM 2747 C CA . PHE D 1 38 ? 47.207 38.364 29.127 1.00 3.62 26 PHE D CA 1
ATOM 2748 C C . PHE D 1 38 ? 46.223 39.315 28.493 1.00 3.61 26 PHE D C 1
ATOM 2749 O O . PHE D 1 38 ? 45.002 39.152 28.525 1.00 3.27 26 PHE D O 1
ATOM 2757 N N . HIS D 1 39 ? 46.780 40.372 27.905 1.00 2.00 27 HIS D N 1
ATOM 2758 C CA . HIS D 1 39 ? 45.944 41.428 27.378 1.00 2.00 27 HIS D CA 1
ATOM 2759 C C . HIS D 1 39 ? 46.449 41.900 26.013 1.00 2.00 27 HIS D C 1
ATOM 2760 O O . HIS D 1 39 ? 47.467 41.446 25.489 1.00 2.00 27 HIS D O 1
ATOM 2767 N N . ALA D 1 40 ? 45.682 42.808 25.437 1.00 2.00 28 ALA D N 1
ATOM 2768 C CA . ALA D 1 40 ? 46.020 43.374 24.144 1.00 2.19 28 ALA D CA 1
ATOM 2769 C C . ALA D 1 40 ? 45.407 44.750 23.938 1.00 2.00 28 ALA D C 1
ATOM 2770 O O . ALA D 1 40 ? 44.321 45.059 24.434 1.00 2.20 28 ALA D O 1
ATOM 2772 N N . GLN D 1 41 ? 46.033 45.536 23.071 1.00 2.00 29 GLN D N 1
ATOM 2773 C CA . GLN D 1 41 ? 45.658 46.942 22.911 1.00 2.00 29 GLN D CA 1
ATOM 2774 C C . GLN D 1 41 ? 44.243 47.029 22.333 1.00 2.00 29 GLN D C 1
ATOM 2775 O O . GLN D 1 41 ? 43.572 48.058 22.463 1.00 2.00 29 GLN D O 1
ATOM 2781 N N . TRP D 1 42 ? 43.906 46.038 21.507 1.00 2.00 30 TRP D N 1
ATOM 2782 C CA . TRP D 1 42 ? 42.645 45.979 20.776 1.00 2.00 30 TRP D CA 1
ATOM 2783 C C . TRP D 1 42 ? 41.516 45.343 21.563 1.00 2.00 30 TRP D C 1
ATOM 2784 O O . TRP D 1 42 ? 40.407 45.247 21.043 1.00 2.00 30 TRP D O 1
ATOM 2795 N N . CYS D 1 43 ? 41.816 44.929 22.788 1.00 3.02 31 CYS D N 1
ATOM 2796 C CA . CYS D 1 43 ? 40.884 44.180 23.627 1.00 3.24 31 CYS D CA 1
ATOM 2797 C C . CYS D 1 43 ? 40.098 45.114 24.551 1.00 5.60 31 CYS D C 1
ATOM 2798 O O . CYS D 1 43 ? 40.614 45.641 25.537 1.00 2.83 31 CYS D O 1
ATOM 2801 N N . GLY D 1 44 ? 38.812 45.305 24.282 1.00 6.74 32 GLY D N 1
ATOM 2802 C CA . GLY D 1 44 ? 38.010 46.213 25.087 1.00 5.82 32 GLY D CA 1
ATOM 2803 C C . GLY D 1 44 ? 37.878 45.812 26.540 1.00 6.29 32 GLY D C 1
ATOM 2804 O O . GLY D 1 44 ? 38.133 46.593 27.459 1.00 6.31 32 GLY D O 1
ATOM 2805 N N . PRO D 1 45 ? 37.468 44.563 26.747 1.00 6.32 33 PRO D N 1
ATOM 2806 C CA . PRO D 1 45 ? 37.335 44.039 28.116 1.00 3.49 33 PRO D CA 1
ATOM 2807 C C . PRO D 1 45 ? 38.635 44.026 28.914 1.00 5.88 33 PRO D C 1
ATOM 2808 O O . PRO D 1 45 ? 38.653 44.187 30.145 1.00 4.18 33 PRO D O 1
ATOM 2812 N N . CYS D 1 46 ? 39.787 43.877 28.255 1.00 2.86 34 CYS D N 1
ATOM 2813 C CA . CYS D 1 46 ? 41.076 44.069 28.914 1.00 6.40 34 CYS D CA 1
ATOM 2814 C C . CYS D 1 46 ? 41.243 45.431 29.599 1.00 3.22 34 CYS D C 1
ATOM 2815 O O . CYS D 1 46 ? 41.866 45.577 30.649 1.00 8.18 34 CYS D O 1
ATOM 2818 N N . LYS D 1 47 ? 40.692 46.496 29.036 1.00 4.94 35 LYS D N 1
ATOM 2819 C CA . LYS D 1 47 ? 40.878 47.867 29.494 1.00 4.87 35 LYS D CA 1
ATOM 2820 C C . LYS D 1 47 ? 40.082 48.138 30.772 1.00 6.89 35 LYS D C 1
ATOM 2821 O O . LYS D 1 47 ? 40.325 49.054 31.555 1.00 2.00 35 LYS D O 1
ATOM 2827 N N . ILE D 1 48 ? 39.077 47.290 30.968 1.00 4.93 36 ILE D N 1
ATOM 2828 C CA . ILE D 1 48 ? 38.375 47.440 32.240 1.00 7.13 36 ILE D CA 1
ATOM 2829 C C . ILE D 1 48 ? 39.142 46.592 33.269 1.00 4.88 36 ILE D C 1
ATOM 2830 O O . ILE D 1 48 ? 39.396 46.982 34.420 1.00 6.68 36 ILE D O 1
ATOM 2835 N N . LEU D 1 49 ? 39.459 45.349 32.916 1.00 7.96 37 LEU D N 1
ATOM 2836 C CA . LEU D 1 49 ? 39.951 44.351 33.862 1.00 6.09 37 LEU D CA 1
ATOM 2837 C C . LEU D 1 49 ? 41.278 44.763 34.482 1.00 7.98 37 LEU D C 1
ATOM 2838 O O . LEU D 1 49 ? 41.565 44.691 35.689 1.00 9.12 37 LEU D O 1
ATOM 2843 N N . GLY D 1 50 ? 42.177 45.119 33.572 1.00 2.95 38 GLY D N 1
ATOM 2844 C CA . GLY D 1 50 ? 43.502 45.563 33.953 1.00 5.65 38 GLY D CA 1
ATOM 2845 C C . GLY D 1 50 ? 43.644 46.455 35.163 1.00 7.05 38 GLY D C 1
ATOM 2846 O O . GLY D 1 50 ? 44.189 46.069 36.193 1.00 3.43 38 GLY D O 1
ATOM 2847 N N . PRO D 1 51 ? 43.054 47.649 35.115 1.00 4.89 39 PRO D N 1
ATOM 2848 C CA . PRO D 1 51 ? 43.070 48.476 36.324 1.00 4.72 39 PRO D CA 1
ATOM 2849 C C . PRO D 1 51 ? 42.345 47.851 37.531 1.00 6.23 39 PRO D C 1
ATOM 2850 O O . PRO D 1 51 ? 42.739 48.015 38.690 1.00 6.25 39 PRO D O 1
ATOM 2854 N N . ARG D 1 52 ? 41.210 47.197 37.297 1.00 4.45 40 ARG D N 1
ATOM 2855 C CA . ARG D 1 52 ? 40.392 46.630 38.364 1.00 7.77 40 ARG D CA 1
ATOM 2856 C C . ARG D 1 52 ? 41.232 45.591 39.102 1.00 3.78 40 ARG D C 1
ATOM 2857 O O . ARG D 1 52 ? 41.314 45.549 40.336 1.00 2.68 40 ARG D O 1
ATOM 2865 N N . LEU D 1 53 ? 41.880 44.705 38.354 1.00 5.12 41 LEU D N 1
ATOM 2866 C CA . LEU D 1 53 ? 42.667 43.645 38.991 1.00 2.69 41 LEU D CA 1
ATOM 2867 C C . LEU D 1 53 ? 43.903 44.330 39.591 1.00 2.54 41 LEU D C 1
ATOM 2868 O O . LEU D 1 53 ? 44.386 43.925 40.651 1.00 3.93 41 LEU D O 1
ATOM 2873 N N . GLU D 1 54 ? 44.366 45.410 38.971 1.00 4.10 42 GLU D N 1
ATOM 2874 C CA . GLU D 1 54 ? 45.526 46.086 39.539 1.00 3.68 42 GLU D CA 1
ATOM 2875 C C . GLU D 1 54 ? 45.148 46.574 40.924 1.00 3.41 42 GLU D C 1
ATOM 2876 O O . GLU D 1 54 ? 45.960 46.476 41.823 1.00 2.09 42 GLU D O 1
ATOM 2882 N N . LYS D 1 55 ? 43.987 47.211 41.046 1.00 5.10 43 LYS D N 1
ATOM 2883 C CA . LYS D 1 55 ? 43.468 47.687 42.306 1.00 2.00 43 LYS D CA 1
ATOM 2884 C C . LYS D 1 55 ? 43.358 46.590 43.347 1.00 4.37 43 LYS D C 1
ATOM 2885 O O . LYS D 1 55 ? 43.790 46.704 44.493 1.00 2.00 43 LYS D O 1
ATOM 2891 N N . MET D 1 56 ? 42.722 45.497 42.938 1.00 3.14 44 MET D N 1
ATOM 2892 C CA . MET D 1 56 ? 42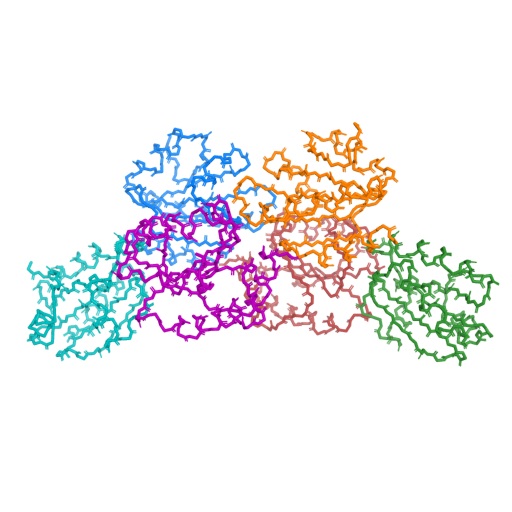.507 44.440 43.927 1.00 2.00 44 MET D CA 1
ATOM 2893 C C . MET D 1 56 ? 43.852 43.849 44.345 1.00 2.00 44 MET D C 1
ATOM 2894 O O . MET D 1 56 ? 43.962 43.519 45.535 1.00 2.00 44 MET D O 1
ATOM 2899 N N . VAL D 1 57 ? 44.799 43.805 43.401 1.00 2.00 45 VAL D N 1
ATOM 2900 C CA . VAL D 1 57 ? 46.116 43.298 43.786 1.00 2.00 45 VAL D CA 1
ATOM 2901 C C . VAL D 1 57 ? 46.797 44.187 44.833 1.00 2.00 45 VAL D C 1
ATOM 2902 O O . VAL D 1 57 ? 47.457 43.734 45.775 1.00 3.19 45 VAL D O 1
ATOM 2906 N N . ALA D 1 58 ? 46.674 45.480 44.555 1.00 4.28 46 ALA D N 1
ATOM 2907 C CA . ALA D 1 58 ? 47.234 46.537 45.404 1.00 3.15 46 ALA D CA 1
ATOM 2908 C C . ALA D 1 58 ? 46.693 46.434 46.819 1.00 5.61 46 ALA D C 1
ATOM 2909 O O . ALA D 1 58 ? 47.444 46.530 47.788 1.00 8.83 46 ALA D O 1
ATOM 2911 N N . LYS D 1 59 ? 45.397 46.167 46.953 1.00 7.18 47 LYS D N 1
ATOM 2912 C CA . LYS D 1 59 ? 44.815 45.896 48.266 1.00 5.66 47 LYS D CA 1
ATOM 2913 C C . LYS D 1 59 ? 45.418 44.742 49.046 1.00 5.53 47 LYS D C 1
ATOM 2914 O O . LYS D 1 59 ? 45.226 44.696 50.261 1.00 8.26 47 LYS D O 1
ATOM 2920 N N . GLN D 1 60 ? 46.056 43.770 48.404 1.00 7.54 48 GLN D N 1
ATOM 2921 C CA . GLN D 1 60 ? 46.782 42.737 49.135 1.00 5.95 48 GLN D CA 1
ATOM 2922 C C . GLN D 1 60 ? 48.191 43.106 49.616 1.00 5.60 48 GLN D C 1
ATOM 2923 O O . GLN D 1 60 ? 48.938 42.292 50.155 1.00 8.02 48 GLN D O 1
ATOM 2929 N N . HIS D 1 61 ? 48.649 44.334 49.425 1.00 7.49 49 HIS D N 1
ATOM 2930 C CA . HIS D 1 61 ? 49.956 44.883 49.786 1.00 8.56 49 HIS D CA 1
ATOM 2931 C C . HIS D 1 61 ? 51.135 43.917 49.832 1.00 8.30 49 HIS D C 1
ATOM 2932 O O . HIS D 1 61 ? 51.861 43.804 50.827 1.00 5.15 49 HIS D O 1
ATOM 2939 N N . GLY D 1 62 ? 51.275 43.276 48.676 1.00 4.36 50 GLY D N 1
ATOM 2940 C CA . GLY D 1 62 ? 52.457 42.475 48.415 1.00 3.30 50 GLY D CA 1
ATOM 2941 C C . GLY D 1 62 ? 52.299 40.982 48.557 1.00 3.57 50 GLY D C 1
ATOM 2942 O O . GLY D 1 62 ? 53.247 40.247 48.277 1.00 3.20 50 GLY D O 1
ATOM 2943 N N . LYS D 1 63 ? 51.134 40.565 49.046 1.00 2.45 51 LYS D N 1
ATOM 2944 C CA . LYS D 1 63 ? 50.907 39.114 49.132 1.00 3.48 51 LYS D CA 1
ATOM 2945 C C . LYS D 1 63 ? 50.626 38.393 47.814 1.00 3.72 51 LYS D C 1
ATOM 2946 O O . LYS D 1 63 ? 50.719 37.172 47.698 1.00 4.05 51 LYS D O 1
ATOM 2952 N N . VAL D 1 64 ? 50.454 39.184 46.762 1.00 5.46 52 VAL D N 1
ATOM 2953 C CA . VAL D 1 64 ? 50.279 38.736 45.378 1.00 6.36 52 VAL D CA 1
ATOM 2954 C C . VAL D 1 64 ? 50.813 39.838 44.480 1.00 3.21 52 VAL D C 1
ATOM 2955 O O . VAL D 1 64 ? 50.780 41.031 44.809 1.00 2.23 52 VAL D O 1
ATOM 2959 N N . VAL D 1 65 ? 51.296 39.462 43.292 1.00 3.68 53 VAL D N 1
ATOM 2960 C CA . VAL D 1 65 ? 51.737 40.402 42.271 1.00 3.44 53 VAL D CA 1
ATOM 2961 C C . VAL D 1 65 ? 51.061 40.044 40.948 1.00 4.49 53 VAL D C 1
ATOM 2962 O O . VAL D 1 65 ? 50.633 38.909 40.736 1.00 2.00 53 VAL D O 1
ATOM 2966 N N . MET D 1 66 ? 50.889 41.058 40.110 1.00 3.21 54 MET D N 1
ATOM 2967 C CA . MET D 1 66 ? 50.337 40.948 38.764 1.00 2.65 54 MET D CA 1
ATOM 2968 C C . MET D 1 66 ? 51.355 41.231 37.658 1.00 4.99 54 MET D C 1
ATOM 2969 O O . MET D 1 66 ? 52.026 42.268 37.675 1.00 3.33 54 MET D O 1
ATOM 2974 N N . ALA D 1 67 ? 51.452 40.276 36.736 1.00 3.59 55 ALA D N 1
ATOM 2975 C CA . ALA D 1 67 ? 52.413 40.350 35.658 1.00 2.00 55 ALA D CA 1
ATOM 2976 C C . ALA D 1 67 ? 51.563 40.505 34.408 1.00 2.41 55 ALA D C 1
ATOM 2977 O O . ALA D 1 67 ? 50.821 39.593 34.028 1.00 2.36 55 ALA D O 1
ATOM 2979 N N . LYS D 1 68 ? 51.678 41.644 33.738 1.00 2.28 56 LYS D N 1
ATOM 2980 C CA . LYS D 1 68 ? 50.950 41.896 32.501 1.00 2.00 56 LYS D CA 1
ATOM 2981 C C . LYS D 1 68 ? 51.818 41.417 31.348 1.00 2.00 56 LYS D C 1
ATOM 2982 O O . LYS D 1 68 ? 52.994 41.739 31.266 1.00 2.00 56 LYS D O 1
ATOM 2988 N N . VAL D 1 69 ? 51.211 40.719 30.400 1.00 2.93 57 VAL D N 1
ATOM 2989 C CA . VAL D 1 69 ? 51.799 40.150 29.219 1.00 3.31 57 VAL D CA 1
ATOM 2990 C C . VAL D 1 69 ? 50.973 40.638 28.046 1.00 3.07 57 VAL D C 1
ATOM 2991 O O . VAL D 1 69 ? 49.827 40.244 27.865 1.00 5.92 57 VAL D O 1
ATOM 2995 N N . ASP D 1 70 ? 51.529 41.480 27.194 1.00 2.00 58 ASP D N 1
ATOM 2996 C CA . ASP D 1 70 ? 50.870 41.894 25.948 1.00 3.05 58 ASP D CA 1
ATOM 2997 C C . ASP D 1 70 ? 51.024 40.745 24.963 1.00 4.25 58 ASP D C 1
ATOM 2998 O O . ASP D 1 70 ? 52.143 40.330 24.637 1.00 2.00 58 ASP D O 1
ATOM 3003 N N . ILE D 1 71 ? 49.881 40.197 24.549 1.00 2.00 59 ILE D N 1
ATOM 3004 C CA . ILE D 1 71 ? 49.927 38.940 23.816 1.00 2.00 59 ILE D CA 1
ATOM 3005 C C . ILE D 1 71 ? 50.579 39.157 22.455 1.00 2.00 59 ILE D C 1
ATOM 3006 O O . ILE D 1 71 ? 51.176 38.255 21.845 1.00 2.00 59 ILE D O 1
ATOM 3011 N N . ASP D 1 72 ? 50.455 40.412 22.035 1.00 2.00 60 ASP D N 1
ATOM 3012 C CA . ASP D 1 72 ? 50.908 40.755 20.691 1.00 2.50 60 ASP D CA 1
ATOM 3013 C C . ASP D 1 72 ? 52.433 40.745 20.654 1.00 2.00 60 ASP D C 1
ATOM 3014 O O . ASP D 1 72 ? 53.032 40.571 19.602 1.00 3.99 60 ASP D O 1
ATOM 3019 N N . ASP D 1 73 ? 53.114 40.926 21.784 1.00 3.49 61 ASP D N 1
ATOM 3020 C CA . ASP D 1 73 ? 54.568 41.136 21.816 1.00 4.70 61 ASP D CA 1
ATOM 3021 C C . ASP D 1 73 ? 55.194 39.822 22.293 1.00 7.92 61 ASP D C 1
ATOM 3022 O O . ASP D 1 73 ? 56.411 39.653 22.240 1.00 4.69 61 ASP D O 1
ATOM 3027 N N . HIS D 1 74 ? 54.412 38.882 22.820 1.00 5.30 62 HIS D N 1
ATOM 3028 C CA . HIS D 1 74 ? 54.883 37.656 23.443 1.00 4.82 62 HIS D CA 1
ATOM 3029 C C . HIS D 1 74 ? 54.165 36.369 23.028 1.00 6.93 62 HIS D C 1
ATOM 3030 O O . HIS D 1 74 ? 53.546 35.672 23.842 1.00 2.00 62 HIS D O 1
ATOM 3037 N N . THR D 1 75 ? 54.291 36.109 21.733 1.00 2.00 63 THR D N 1
ATOM 3038 C CA . THR D 1 75 ? 53.765 34.894 21.131 1.00 5.39 63 THR D CA 1
ATOM 3039 C C . THR D 1 75 ? 54.167 33.575 21.770 1.00 3.30 63 THR D C 1
ATOM 3040 O O . THR D 1 75 ? 53.274 32.768 22.012 1.00 2.53 63 THR D O 1
ATOM 3044 N N . ASP D 1 76 ? 55.442 33.450 22.142 1.00 3.38 64 ASP D N 1
ATOM 3045 C CA . ASP D 1 76 ? 55.946 32.223 22.740 1.00 2.78 64 ASP D CA 1
ATOM 3046 C C . ASP D 1 76 ? 55.344 31.960 24.122 1.00 4.87 64 ASP D C 1
ATOM 3047 O O . ASP D 1 76 ? 54.913 30.853 24.434 1.00 2.00 64 ASP D O 1
ATOM 3052 N N . LEU D 1 77 ? 55.193 32.989 24.954 1.00 2.00 65 LEU D N 1
ATOM 3053 C CA . LEU D 1 77 ? 54.590 32.771 26.266 1.00 5.88 65 LEU D CA 1
ATOM 3054 C C . LEU D 1 77 ? 53.109 32.425 26.066 1.00 7.06 65 LEU D C 1
ATOM 3055 O O . LEU D 1 77 ? 52.497 31.612 26.768 1.00 2.00 65 LEU D O 1
ATOM 3060 N N . ALA D 1 78 ? 52.500 33.066 25.075 1.00 2.79 66 ALA D N 1
ATOM 3061 C CA . ALA D 1 78 ? 51.095 32.772 24.813 1.00 3.26 66 ALA D CA 1
ATOM 3062 C C . ALA D 1 78 ? 50.968 31.298 24.496 1.00 3.11 66 ALA D C 1
ATOM 3063 O O . ALA D 1 78 ? 50.101 30.622 25.055 1.00 3.65 66 ALA D O 1
ATOM 3065 N N . ILE D 1 79 ? 51.816 30.875 23.560 1.00 2.22 67 ILE D N 1
ATOM 3066 C CA . ILE D 1 79 ? 51.703 29.465 23.181 1.00 3.13 67 ILE D CA 1
ATOM 3067 C C . ILE D 1 79 ? 51.993 28.541 24.356 1.00 3.98 67 ILE D C 1
ATOM 3068 O O . ILE D 1 79 ? 51.308 27.545 24.638 1.00 3.65 67 ILE D O 1
ATOM 3073 N N . GLU D 1 80 ? 53.019 28.899 25.125 1.00 5.46 68 GLU D N 1
ATOM 3074 C CA . GLU D 1 80 ? 53.495 27.961 26.147 1.00 4.54 68 GLU D CA 1
ATOM 3075 C C . GLU D 1 80 ? 52.362 27.780 27.151 1.00 5.46 68 GLU D C 1
ATOM 3076 O O . GLU D 1 80 ? 52.153 26.691 27.685 1.00 2.00 68 GLU D O 1
ATOM 3082 N N . TYR D 1 81 ? 51.636 28.857 27.432 1.00 2.00 69 TYR D N 1
ATOM 3083 C CA . TYR D 1 81 ? 50.544 28.840 28.410 1.00 5.44 69 TYR D CA 1
ATOM 3084 C C . TYR D 1 81 ? 49.155 28.609 27.800 1.00 5.98 69 TYR D C 1
ATOM 3085 O O . TYR D 1 81 ? 48.151 28.632 28.530 1.00 4.96 69 TYR D O 1
ATOM 3094 N N . GLU D 1 82 ? 49.100 28.358 26.490 1.00 3.67 70 GLU D N 1
ATOM 3095 C CA . GLU D 1 82 ? 47.905 27.971 25.749 1.00 3.94 70 GLU D CA 1
ATOM 3096 C C . GLU D 1 82 ? 46.810 29.038 25.896 1.00 9.75 70 GLU D C 1
ATOM 3097 O O . GLU D 1 82 ? 45.640 28.773 26.185 1.00 8.34 70 GLU D O 1
ATOM 3103 N N . VAL D 1 83 ? 47.244 30.275 25.688 1.00 2.76 71 VAL D N 1
ATOM 3104 C CA . VAL D 1 83 ? 46.369 31.434 25.698 1.00 5.42 71 VAL D CA 1
ATOM 3105 C C . VAL D 1 83 ? 45.959 31.700 24.261 1.00 3.65 71 VAL D C 1
ATOM 3106 O O . VAL D 1 83 ? 46.923 31.882 23.524 1.00 10.10 71 VAL D O 1
ATOM 3110 N N . SER D 1 84 ? 44.682 31.667 23.893 1.00 2.92 72 SER D N 1
ATOM 3111 C CA . SER D 1 84 ? 44.135 31.854 22.553 1.00 10.00 72 SER D CA 1
ATOM 3112 C C . SER D 1 84 ? 43.155 33.031 22.463 1.00 10.55 72 SER D C 1
ATOM 3113 O O . SER D 1 84 ? 42.564 33.303 21.409 1.00 4.49 72 SER D O 1
ATOM 3116 N N . ALA D 1 85 ? 42.908 33.645 23.617 1.00 5.62 73 ALA D N 1
ATOM 3117 C CA . ALA D 1 85 ? 41.845 34.646 23.711 1.00 6.68 73 ALA D CA 1
ATOM 3118 C C . ALA D 1 85 ? 42.262 35.605 24.815 1.00 6.93 73 ALA D C 1
ATOM 3119 O O . ALA D 1 85 ? 42.973 35.219 25.748 1.00 6.50 73 ALA D O 1
ATOM 3121 N N . VAL D 1 86 ? 41.863 36.866 24.674 1.00 3.16 74 VAL D N 1
ATOM 3122 C CA . VAL D 1 86 ? 42.065 37.857 25.719 1.00 4.62 74 VAL D CA 1
ATOM 3123 C C . VAL D 1 86 ? 40.768 38.506 26.180 1.00 6.06 74 VAL D C 1
ATOM 3124 O O . VAL D 1 86 ? 39.829 38.604 25.402 1.00 2.62 74 VAL D O 1
ATOM 3128 N N . PRO D 1 87 ? 40.631 38.924 27.435 1.00 4.45 75 PRO D N 1
ATOM 3129 C CA . PRO D 1 87 ? 41.646 38.714 28.472 1.00 10.61 75 PRO D CA 1
ATOM 3130 C C . PRO D 1 87 ? 41.615 37.258 28.911 1.00 4.09 75 PRO D C 1
ATOM 3131 O O . PRO D 1 87 ? 40.579 36.587 28.912 1.00 6.18 75 PRO D O 1
ATOM 3135 N N . THR D 1 88 ? 42.794 36.795 29.307 1.00 4.45 76 THR D N 1
ATOM 3136 C CA . THR D 1 88 ? 43.048 35.550 30.026 1.00 2.00 76 THR D CA 1
ATOM 3137 C C . THR D 1 88 ? 43.930 35.853 31.235 1.00 4.50 76 THR D C 1
ATOM 3138 O O . THR D 1 88 ? 44.989 36.487 31.090 1.00 3.25 76 THR D O 1
ATOM 3142 N N . VAL D 1 89 ? 43.388 35.596 32.418 1.00 2.00 77 VAL D N 1
ATOM 3143 C CA . VAL D 1 89 ? 44.201 35.675 33.634 1.00 3.70 77 VAL D CA 1
ATOM 3144 C C . VAL D 1 89 ? 44.528 34.279 34.238 1.00 2.00 77 VAL D C 1
ATOM 3145 O O . VAL D 1 89 ? 43.710 33.338 34.398 1.00 2.59 77 VAL D O 1
ATOM 3149 N N . LEU D 1 90 ? 45.822 34.119 34.512 1.00 2.00 78 LEU D N 1
ATOM 3150 C CA . LEU D 1 90 ? 46.322 32.883 35.106 1.00 2.00 78 LEU D CA 1
ATOM 3151 C C . LEU D 1 90 ? 46.672 33.177 36.568 1.00 2.00 78 LEU D C 1
ATOM 3152 O O . LEU D 1 90 ? 47.300 34.191 36.864 1.00 4.50 78 LEU D O 1
ATOM 3157 N N . ALA D 1 91 ? 46.297 32.309 37.506 1.00 3.12 79 ALA D N 1
ATOM 3158 C CA . ALA D 1 91 ? 46.806 32.357 38.862 1.00 3.37 79 ALA D CA 1
ATOM 3159 C C . ALA D 1 91 ? 47.995 31.410 38.872 1.00 5.40 79 ALA D C 1
ATOM 3160 O O . ALA D 1 91 ? 47.806 30.248 38.492 1.00 4.53 79 ALA D O 1
ATOM 3162 N N . MET D 1 92 ? 49.177 31.905 39.242 1.00 3.26 80 MET D N 1
ATOM 3163 C CA . MET D 1 92 ? 50.284 30.940 39.288 1.00 8.34 80 MET D CA 1
ATOM 3164 C C . MET D 1 92 ? 50.999 30.963 40.643 1.00 7.61 80 MET D C 1
ATOM 3165 O O . MET D 1 92 ? 51.038 31.936 41.397 1.00 4.12 80 MET D O 1
ATOM 3170 N N . LYS D 1 93 ? 51.482 29.780 41.001 1.00 7.07 81 LYS D N 1
ATOM 3171 C CA . LYS D 1 93 ? 52.155 29.791 42.297 1.00 8.82 81 LYS D CA 1
ATOM 3172 C C . LYS D 1 93 ? 53.233 28.726 42.103 1.00 9.56 81 LYS D C 1
ATOM 3173 O O . LYS D 1 93 ? 52.829 27.600 41.807 1.00 8.19 81 LYS D O 1
ATOM 3179 N N . ASN D 1 94 ? 54.503 29.047 42.348 1.00 14.34 82 ASN D N 1
ATOM 3180 C CA . ASN D 1 94 ? 55.622 28.093 42.339 1.00 10.74 82 ASN D CA 1
ATOM 3181 C C . ASN D 1 94 ? 55.853 27.639 40.892 1.00 15.79 82 ASN D C 1
ATOM 3182 O O . ASN D 1 94 ? 56.153 26.473 40.571 1.00 7.51 82 ASN D O 1
ATOM 3187 N N . GLY D 1 95 ? 55.613 28.659 40.070 1.00 12.09 83 GLY D N 1
ATOM 3188 C CA . GLY D 1 95 ? 55.608 28.683 38.601 1.00 16.96 83 GLY D CA 1
ATOM 3189 C C . GLY D 1 95 ? 54.573 27.810 37.903 1.00 13.32 83 GLY D C 1
ATOM 3190 O O . GLY D 1 95 ? 54.647 27.583 36.701 1.00 18.71 83 GLY D O 1
ATOM 3191 N N . ASP D 1 96 ? 53.609 27.242 38.639 1.00 15.13 84 ASP D N 1
ATOM 3192 C CA . ASP D 1 96 ? 52.504 26.488 38.056 1.00 12.90 84 ASP D CA 1
ATOM 3193 C C . ASP D 1 96 ? 51.206 27.300 37.965 1.00 12.27 84 ASP D C 1
ATOM 3194 O O . ASP D 1 96 ? 50.837 28.028 38.883 1.00 6.79 84 ASP D O 1
ATOM 3199 N N . VAL D 1 97 ? 50.417 27.034 36.929 1.00 8.12 85 VAL D N 1
ATOM 3200 C CA . VAL D 1 97 ? 49.048 27.536 36.837 1.00 5.08 85 VAL D CA 1
ATOM 3201 C C . VAL D 1 97 ? 48.145 26.706 37.744 1.00 9.34 85 VAL D C 1
ATOM 3202 O O . VAL D 1 97 ? 48.005 25.485 37.593 1.00 4.63 85 VAL D O 1
ATOM 3206 N N . VAL D 1 98 ? 47.482 27.377 38.683 1.00 4.58 86 VAL D N 1
ATOM 3207 C CA . VAL D 1 98 ? 46.635 26.680 39.639 1.00 5.55 86 VAL D CA 1
ATOM 3208 C C . VAL D 1 98 ? 45.169 27.070 39.528 1.00 10.85 86 VAL D C 1
ATOM 3209 O O . VAL D 1 98 ? 44.329 26.369 40.122 1.00 4.48 86 VAL D O 1
ATOM 3213 N N . ASP D 1 99 ? 44.972 28.159 38.793 1.00 3.74 87 ASP D N 1
ATOM 3214 C CA . ASP D 1 99 ? 43.621 28.577 38.452 1.00 11.75 87 ASP D CA 1
ATOM 3215 C C . ASP D 1 99 ? 43.729 29.490 37.210 1.00 3.44 87 ASP D C 1
ATOM 3216 O O . ASP D 1 99 ? 44.806 29.922 36.771 1.00 6.20 87 ASP D O 1
ATOM 3221 N N . LYS D 1 100 ? 42.581 29.815 36.619 1.00 7.01 88 LYS D N 1
ATOM 3222 C CA . LYS D 1 100 ? 42.493 30.535 35.339 1.00 4.59 88 LYS D CA 1
ATOM 3223 C C . LYS D 1 100 ? 41.107 31.164 35.192 1.00 7.80 88 LYS D C 1
ATOM 3224 O O . LYS D 1 100 ? 40.135 30.587 35.690 1.00 10.25 88 LYS D O 1
ATOM 3230 N N . PHE D 1 101 ? 40.955 32.366 34.637 1.00 8.97 89 PHE D N 1
ATOM 3231 C CA . PHE D 1 101 ? 39.701 32.889 34.101 1.00 8.08 89 PHE D CA 1
ATOM 3232 C C . PHE D 1 101 ? 39.926 33.549 32.744 1.00 14.81 89 PHE D C 1
ATOM 3233 O O . PHE D 1 101 ? 41.072 33.950 32.481 1.00 7.02 89 PHE D O 1
ATOM 3241 N N . VAL D 1 102 ? 38.812 33.666 32.027 1.00 9.04 90 VAL D N 1
ATOM 3242 C CA . VAL D 1 102 ? 38.716 34.363 30.743 1.00 11.62 90 VAL D CA 1
ATOM 3243 C C . VAL D 1 102 ? 37.661 35.465 30.810 1.00 11.25 90 VAL D C 1
ATOM 3244 O O . VAL D 1 102 ? 36.714 35.400 31.605 1.00 14.16 90 VAL D O 1
ATOM 3248 N N . GLY D 1 103 ? 37.881 36.575 30.117 1.00 9.59 91 GLY D N 1
ATOM 3249 C CA . GLY D 1 103 ? 36.937 37.673 30.130 1.00 8.58 91 GLY D CA 1
ATOM 3250 C C . GLY D 1 103 ? 36.833 38.482 31.404 1.00 10.19 91 GLY D C 1
ATOM 3251 O O . GLY D 1 103 ? 37.706 38.433 32.267 1.00 14.91 91 GLY D O 1
ATOM 3252 N N . ILE D 1 104 ? 35.748 39.236 31.571 1.00 13.03 92 ILE D N 1
ATOM 3253 C CA . ILE D 1 104 ? 35.581 40.195 32.656 1.00 11.97 92 ILE D CA 1
ATOM 3254 C C . ILE D 1 104 ? 35.047 39.570 33.946 1.00 13.47 92 ILE D C 1
ATOM 3255 O O . ILE D 1 104 ? 34.377 38.545 33.866 1.00 16.19 92 ILE D O 1
ATOM 3260 N N . LYS D 1 105 ? 35.354 40.186 35.089 1.00 12.50 93 LYS D N 1
ATOM 3261 C CA . LYS D 1 105 ? 35.042 39.863 36.473 1.00 8.43 93 LYS D CA 1
ATOM 3262 C C . LYS D 1 105 ? 34.928 41.167 37.253 1.00 10.71 93 LYS D C 1
ATOM 3263 O O . LYS D 1 105 ? 35.690 42.095 36.978 1.00 11.56 93 LYS D O 1
ATOM 3269 N N . ASP D 1 106 ? 34.077 41.311 38.267 1.00 5.85 94 ASP D N 1
ATOM 3270 C CA . ASP D 1 106 ? 34.055 42.513 39.094 1.00 6.28 94 ASP D CA 1
ATOM 3271 C C . ASP D 1 106 ? 34.934 42.493 40.350 1.00 10.76 94 ASP D C 1
ATOM 3272 O O . ASP D 1 106 ? 35.650 41.507 40.594 1.00 5.45 94 ASP D O 1
ATOM 3277 N N . GLU D 1 107 ? 34.966 43.595 41.099 1.00 7.56 95 GLU D N 1
ATOM 3278 C CA . GLU D 1 107 ? 35.910 43.780 42.210 1.00 10.49 95 GLU D CA 1
ATOM 3279 C C . GLU D 1 107 ? 35.793 42.668 43.252 1.00 7.74 95 GLU D C 1
ATOM 3280 O O . GLU D 1 107 ? 36.763 42.182 43.847 1.00 9.38 95 GLU D O 1
ATOM 3286 N N . ASP D 1 108 ? 34.567 42.237 43.542 1.00 8.97 96 ASP D N 1
ATOM 3287 C CA . ASP D 1 108 ? 34.256 41.168 44.492 1.00 7.97 96 ASP D CA 1
ATOM 3288 C C . ASP D 1 108 ? 34.769 39.793 44.054 1.00 7.17 96 ASP D C 1
ATOM 3289 O O . ASP D 1 108 ? 35.301 39.007 44.850 1.00 2.00 96 ASP D O 1
ATOM 3294 N N . GLN D 1 109 ? 34.562 39.538 42.763 1.00 3.38 97 GLN D N 1
ATOM 3295 C CA . GLN D 1 109 ? 34.941 38.268 42.142 1.00 4.39 97 GLN D CA 1
ATOM 3296 C C . GLN D 1 109 ? 36.461 38.171 42.059 1.00 7.63 97 GLN D C 1
ATOM 3297 O O . GLN D 1 109 ? 37.008 37.109 42.369 1.00 6.50 97 GLN D O 1
ATOM 3303 N N . LEU D 1 110 ? 37.110 39.257 41.635 1.00 6.12 98 LEU D N 1
ATOM 3304 C CA . LEU D 1 110 ? 38.571 39.267 41.680 1.00 7.52 98 LEU D CA 1
ATOM 3305 C C . LEU D 1 110 ? 39.103 39.137 43.108 1.00 4.85 98 LEU D C 1
ATOM 3306 O O . LEU D 1 110 ? 40.106 38.445 43.265 1.00 6.89 98 LEU D O 1
ATOM 3311 N N . GLU D 1 111 ? 38.519 39.813 44.095 1.00 5.66 99 GLU D N 1
ATOM 3312 C CA . GLU D 1 111 ? 38.906 39.546 45.481 1.00 4.70 99 GLU D CA 1
ATOM 3313 C C . GLU D 1 111 ? 38.842 38.083 45.897 1.00 7.03 99 GLU D C 1
ATOM 3314 O O . GLU D 1 111 ? 39.735 37.551 46.572 1.00 5.08 99 GLU D O 1
ATOM 3320 N N . ALA D 1 112 ? 37.712 37.469 45.565 1.00 3.63 100 ALA D N 1
ATOM 3321 C CA . ALA D 1 112 ? 37.580 36.041 45.827 1.00 5.15 100 ALA D CA 1
ATOM 3322 C C . ALA D 1 112 ? 38.558 35.073 45.155 1.00 6.64 100 ALA D C 1
ATOM 3323 O O . ALA D 1 112 ? 39.003 34.050 45.686 1.00 3.65 100 ALA D O 1
ATOM 3325 N N . PHE D 1 113 ? 38.895 35.412 43.916 1.00 3.43 101 PHE D N 1
ATOM 3326 C CA . PHE D 1 113 ? 39.875 34.696 43.111 1.00 6.33 101 PHE D CA 1
ATOM 3327 C C . PHE D 1 113 ? 41.229 34.885 43.790 1.00 5.57 101 PHE D C 1
ATOM 3328 O O . PHE D 1 113 ? 41.970 33.913 43.959 1.00 2.24 101 PHE D O 1
ATOM 3336 N N . LEU D 1 114 ? 41.533 36.106 44.218 1.00 3.82 102 LEU D N 1
ATOM 3337 C CA . LEU D 1 114 ? 42.756 36.336 44.979 1.00 5.23 102 LEU D CA 1
ATOM 3338 C C . LEU D 1 114 ? 42.791 35.588 46.305 1.00 4.46 102 LEU D C 1
ATOM 3339 O O . LEU D 1 114 ? 43.852 35.132 46.738 1.00 5.32 102 LEU D O 1
ATOM 3344 N N . LYS D 1 115 ? 41.661 35.506 47.000 1.00 2.72 103 LYS D N 1
ATOM 3345 C CA . LYS D 1 115 ? 41.637 34.971 48.349 1.00 4.59 103 LYS D CA 1
ATOM 3346 C C . LYS D 1 115 ? 41.894 33.485 48.172 1.00 2.00 103 LYS D C 1
ATOM 3347 O O . LYS D 1 115 ? 42.608 32.913 48.992 1.00 2.47 103 LYS D O 1
ATOM 3353 N N . LYS D 1 116 ? 41.296 32.892 47.144 1.00 2.00 104 LYS D N 1
ATOM 3354 C CA . LYS D 1 116 ? 41.532 31.475 46.875 1.00 2.82 104 LYS D CA 1
ATOM 3355 C C . LYS D 1 116 ? 43.010 31.222 46.609 1.00 2.00 104 LYS D C 1
ATOM 3356 O O . LYS D 1 116 ? 43.512 30.133 46.901 1.00 2.00 104 LYS D O 1
ATOM 3362 N N . LEU D 1 117 ? 43.664 32.196 45.990 1.00 2.00 105 LEU D N 1
ATOM 3363 C CA . LEU D 1 117 ? 45.059 31.994 45.627 1.00 2.00 105 LEU D CA 1
ATOM 3364 C C . LEU D 1 117 ? 46.040 32.271 46.751 1.00 2.00 105 LEU D C 1
ATOM 3365 O O . LEU D 1 117 ? 46.967 31.502 46.951 1.00 2.00 105 LEU D O 1
ATOM 3370 N N . ILE D 1 118 ? 45.866 33.388 47.455 1.00 2.00 106 ILE D N 1
ATOM 3371 C CA . ILE D 1 118 ? 46.671 33.708 48.628 1.00 2.00 106 ILE D CA 1
ATOM 3372 C C . ILE D 1 118 ? 46.410 32.855 49.858 1.00 2.00 106 ILE D C 1
ATOM 3373 O O . ILE D 1 118 ? 47.300 32.526 50.628 1.00 2.14 106 ILE D O 1
ATOM 3378 N N . GLY D 1 119 ? 45.158 32.471 50.045 1.00 2.00 107 GLY D N 1
ATOM 3379 C CA . GLY D 1 119 ? 44.645 31.815 51.230 1.00 2.00 107 GLY D CA 1
ATOM 3380 C C . GLY D 1 119 ? 44.081 32.660 52.351 1.00 6.01 107 GLY D C 1
ATOM 3381 O O . GLY D 1 119 ? 43.417 32.152 53.263 1.00 2.00 107 GLY D O 1
ATOM 3383 N N . HIS E 1 10 ? 6.136 1.286 31.429 1.00 31.61 -2 HIS E N 1
ATOM 3384 C CA . HIS E 1 10 ? 5.814 1.738 30.033 1.00 25.71 -2 HIS E CA 1
ATOM 3385 C C . HIS E 1 10 ? 4.466 2.428 29.787 1.00 29.18 -2 HIS E C 1
ATOM 3386 O O . HIS E 1 10 ? 3.862 1.939 28.803 1.00 31.10 -2 HIS E O 1
ATOM 3393 N N . GLY E 1 11 ? 3.982 3.380 30.592 1.00 19.33 -1 GLY E N 1
ATOM 3394 C CA . GLY E 1 11 ? 2.779 4.224 30.428 1.00 17.49 -1 GLY E CA 1
ATOM 3395 C C . GLY E 1 11 ? 3.029 5.741 30.471 1.00 10.92 -1 GLY E C 1
ATOM 3396 O O . GLY E 1 11 ? 3.220 6.442 29.467 1.00 7.60 -1 GLY E O 1
ATOM 3397 N N . SER E 1 12 ? 3.094 6.399 31.632 1.00 6.81 0 SER E N 1
ATOM 3398 C CA . SER E 1 12 ? 3.502 7.789 31.788 1.00 7.48 0 SER E CA 1
ATOM 3399 C C . SER E 1 12 ? 5.028 7.858 31.716 1.00 6.70 0 SER E C 1
ATOM 3400 O O . SER E 1 12 ? 5.676 6.954 32.259 1.00 6.67 0 SER E O 1
ATOM 3403 N N . THR E 1 13 ? 5.576 8.892 31.085 1.00 5.39 1 THR E N 1
ATOM 3404 C CA . THR E 1 13 ? 7.023 9.104 31.166 1.00 4.72 1 THR E CA 1
ATOM 3405 C C . THR E 1 13 ? 7.514 9.809 32.433 1.00 5.29 1 THR E C 1
ATOM 3406 O O . THR E 1 13 ? 8.714 9.868 32.682 1.00 6.71 1 THR E O 1
ATOM 3410 N N . THR E 1 14 ? 6.573 10.308 33.222 1.00 6.15 2 THR E N 1
ATOM 3411 C CA . THR E 1 14 ? 6.785 10.875 34.545 1.00 7.68 2 THR E CA 1
ATOM 3412 C C . THR E 1 14 ? 5.987 10.156 35.618 1.00 6.75 2 THR E C 1
ATOM 3413 O O . THR E 1 14 ? 4.793 9.924 35.460 1.00 6.45 2 THR E O 1
ATOM 3417 N N . PHE E 1 15 ? 6.672 9.799 36.693 1.00 5.35 3 PHE E N 1
ATOM 3418 C CA . PHE E 1 15 ? 5.962 8.934 37.622 1.00 6.35 3 PHE E CA 1
ATOM 3419 C C . PHE E 1 15 ? 6.608 8.935 39.004 1.00 5.73 3 PHE E C 1
ATOM 3420 O O . PHE E 1 15 ? 7.823 9.118 39.123 1.00 7.87 3 PHE E O 1
ATOM 3428 N N . ASN E 1 16 ? 5.812 8.658 40.027 1.00 7.30 4 ASN E N 1
ATOM 3429 C CA . ASN E 1 16 ? 6.327 8.447 41.373 1.00 6.70 4 ASN E CA 1
ATOM 3430 C C . ASN E 1 16 ? 6.697 6.971 41.492 1.00 8.27 4 ASN E C 1
ATOM 3431 O O . ASN E 1 16 ? 5.946 6.056 41.131 1.00 7.41 4 ASN E O 1
ATOM 3436 N N . ILE E 1 17 ? 7.899 6.746 41.987 1.00 6.28 5 ILE E N 1
ATOM 3437 C CA . ILE E 1 17 ? 8.303 5.386 42.322 1.00 8.72 5 ILE E CA 1
ATOM 3438 C C . ILE E 1 17 ? 7.520 4.883 43.523 1.00 7.45 5 ILE E C 1
ATOM 3439 O O . ILE E 1 17 ? 7.478 5.514 44.584 1.00 8.84 5 ILE E O 1
ATOM 3444 N N . GLN E 1 18 ? 6.939 3.689 43.396 1.00 7.62 6 GLN E N 1
ATOM 3445 C CA . GLN E 1 18 ? 6.049 3.150 44.420 1.00 6.79 6 GLN E CA 1
ATOM 3446 C C . GLN E 1 18 ? 6.712 2.341 45.549 1.00 7.68 6 GLN E C 1
ATOM 3447 O O . GLN E 1 18 ? 6.225 2.238 46.679 1.00 8.28 6 GLN E O 1
ATOM 3453 N N . ASP E 1 19 ? 7.799 1.653 45.206 1.00 10.11 7 ASP E N 1
ATOM 3454 C CA . ASP E 1 19 ? 8.559 0.741 46.060 1.00 11.90 7 ASP E CA 1
ATOM 3455 C C . ASP E 1 19 ? 9.882 0.329 45.429 1.00 9.31 7 ASP E C 1
ATOM 3456 O O . ASP E 1 19 ? 10.184 0.746 44.304 1.00 7.44 7 ASP E O 1
ATOM 3461 N N . GLY E 1 20 ? 10.606 -0.486 46.188 1.00 8.08 8 GLY E N 1
ATOM 3462 C CA . GLY E 1 20 ? 11.853 -1.038 45.658 1.00 8.70 8 GLY E CA 1
ATOM 3463 C C . GLY E 1 20 ? 11.732 -1.675 44.287 1.00 7.47 8 GLY E C 1
ATOM 3464 O O . GLY E 1 20 ? 12.470 -1.311 43.364 1.00 8.86 8 GLY E O 1
ATOM 3465 N N . PRO E 1 21 ? 10.912 -2.711 44.125 1.00 8.73 9 PRO E N 1
ATOM 3466 C CA . PRO E 1 21 ? 10.767 -3.347 42.813 1.00 8.97 9 PRO E CA 1
ATOM 3467 C C . PRO E 1 21 ? 10.414 -2.396 41.670 1.00 9.01 9 PRO E C 1
ATOM 3468 O O . PRO E 1 21 ? 10.863 -2.607 40.540 1.00 8.55 9 PRO E O 1
ATOM 3472 N N . ASP E 1 22 ? 9.560 -1.420 41.978 1.00 8.58 10 ASP E N 1
ATOM 3473 C CA . ASP E 1 22 ? 9.222 -0.432 40.963 1.00 9.74 10 ASP E CA 1
ATOM 3474 C C . ASP E 1 22 ? 10.462 0.326 40.489 1.00 8.85 10 ASP E C 1
ATOM 3475 O O . ASP E 1 22 ? 10.637 0.618 39.295 1.00 9.08 10 ASP E O 1
ATOM 3480 N N . PHE E 1 23 ? 11.327 0.653 41.444 1.00 8.40 11 PHE E N 1
ATOM 3481 C CA . PHE E 1 23 ? 12.582 1.319 41.084 1.00 10.28 11 PHE E CA 1
ATOM 3482 C C . PHE E 1 23 ? 13.452 0.335 40.272 1.00 8.11 11 PHE E C 1
ATOM 3483 O O . PHE E 1 23 ? 14.096 0.737 39.286 1.00 8.05 11 PHE E O 1
ATOM 3491 N N . GLN E 1 24 ? 13.578 -0.917 40.716 1.00 9.03 12 GLN E N 1
ATOM 3492 C CA . GLN E 1 24 ? 14.359 -1.830 39.886 1.00 11.45 12 GLN E CA 1
ATOM 3493 C C . GLN E 1 24 ? 13.846 -1.894 38.440 1.00 9.83 12 GLN E C 1
ATOM 3494 O O . GLN E 1 24 ? 14.602 -2.017 37.479 1.00 6.15 12 GLN E O 1
ATOM 3500 N N . ASP E 1 25 ? 12.526 -1.875 38.269 1.00 8.73 13 ASP E N 1
ATOM 3501 C CA . ASP E 1 25 ? 11.877 -2.138 36.978 1.00 10.49 13 ASP E CA 1
ATOM 3502 C C . ASP E 1 25 ? 11.997 -0.907 36.090 1.00 8.63 13 ASP E C 1
ATOM 3503 O O . ASP E 1 25 ? 12.476 -0.972 34.960 1.00 11.54 13 ASP E O 1
ATOM 3508 N N . ARG E 1 26 ? 11.529 0.235 36.576 1.00 8.08 14 ARG E N 1
ATOM 3509 C CA . ARG E 1 26 ? 11.322 1.413 35.756 1.00 7.46 14 ARG E CA 1
ATOM 3510 C C . ARG E 1 26 ? 12.568 2.287 35.762 1.00 7.55 14 ARG E C 1
ATOM 3511 O O . ARG E 1 26 ? 12.657 3.174 34.916 1.00 12.02 14 ARG E O 1
ATOM 3519 N N . VAL E 1 27 ? 13.521 2.085 36.665 1.00 9.33 15 VAL E N 1
ATOM 3520 C CA . VAL E 1 27 ? 14.800 2.824 36.682 1.00 8.86 15 VAL E CA 1
ATOM 3521 C C . VAL E 1 27 ? 15.983 1.923 36.350 1.00 7.55 15 VAL E C 1
ATOM 3522 O O . VAL E 1 27 ? 16.632 2.143 35.334 1.00 10.44 15 VAL E O 1
ATOM 3526 N N . VAL E 1 28 ? 16.270 0.938 37.188 1.00 9.01 16 VAL E N 1
ATOM 3527 C CA . VAL E 1 28 ? 17.467 0.121 36.936 1.00 7.75 16 VAL E CA 1
ATOM 3528 C C . VAL E 1 28 ? 17.369 -0.543 35.560 1.00 8.72 16 VAL E C 1
ATOM 3529 O O . VAL E 1 28 ? 18.335 -0.620 34.788 1.00 7.66 16 VAL E O 1
ATOM 3533 N N . ASN E 1 29 ? 16.197 -1.064 35.209 1.00 10.76 17 ASN E N 1
ATOM 3534 C CA . ASN E 1 29 ? 16.014 -1.819 33.975 1.00 7.18 17 ASN E CA 1
ATOM 3535 C C . ASN E 1 29 ? 15.405 -0.991 32.839 1.00 15.28 17 ASN E C 1
ATOM 3536 O O . ASN E 1 29 ? 14.842 -1.555 31.895 1.00 10.98 17 ASN E O 1
ATOM 3541 N N . SER E 1 30 ? 15.540 0.337 32.922 1.00 11.53 18 SER E N 1
ATOM 3542 C CA . SER E 1 30 ? 14.970 1.163 31.869 1.00 13.09 18 SER E CA 1
ATOM 3543 C C . SER E 1 30 ? 15.788 1.023 30.590 1.00 12.95 18 SER E C 1
ATOM 3544 O O . SER E 1 30 ? 17.014 0.966 30.668 1.00 12.92 18 SER E O 1
ATOM 3547 N N . GLU E 1 31 ? 15.068 0.975 29.476 1.00 12.24 19 GLU E N 1
ATOM 3548 C CA . GLU E 1 31 ? 15.651 0.885 28.138 1.00 14.32 19 GLU E CA 1
ATOM 3549 C C . GLU E 1 31 ? 15.978 2.304 27.648 1.00 15.52 19 GLU E C 1
ATOM 3550 O O . GLU E 1 31 ? 16.609 2.444 26.593 1.00 17.36 19 GLU E O 1
ATOM 3556 N N . THR E 1 32 ? 15.452 3.331 28.316 1.00 13.51 20 THR E N 1
ATOM 3557 C CA . THR E 1 32 ? 15.655 4.748 28.038 1.00 11.21 20 THR E CA 1
ATOM 3558 C C . THR E 1 32 ? 16.449 5.380 29.165 1.00 10.49 20 THR E C 1
ATOM 3559 O O . THR E 1 32 ? 16.453 4.913 30.312 1.00 10.72 20 THR E O 1
ATOM 3563 N N . PRO E 1 33 ? 17.177 6.458 28.876 1.00 10.26 21 PRO E N 1
ATOM 3564 C CA . PRO E 1 33 ? 17.777 7.240 29.959 1.00 8.57 21 PRO E CA 1
ATOM 3565 C C . PRO E 1 33 ? 16.685 7.590 30.966 1.00 9.46 21 PRO E C 1
ATOM 3566 O O . PRO E 1 33 ? 15.520 7.895 30.644 1.00 8.75 21 PRO E O 1
ATOM 3570 N N . VAL E 1 34 ? 17.124 7.731 32.211 1.00 7.98 22 VAL E N 1
ATOM 3571 C CA . VAL E 1 34 ? 16.251 8.121 33.301 1.00 9.35 22 VAL E CA 1
ATOM 3572 C C . VAL E 1 34 ? 16.796 9.288 34.110 1.00 9.48 22 VAL E C 1
ATOM 3573 O O . VAL E 1 34 ? 17.986 9.339 34.402 1.00 8.65 22 VAL E O 1
ATOM 3577 N N . VAL E 1 35 ? 15.958 10.221 34.534 1.00 9.15 23 VAL E N 1
ATOM 3578 C CA . VAL E 1 35 ? 16.281 11.276 35.475 1.00 7.95 23 VAL E CA 1
ATOM 3579 C C . VAL E 1 35 ? 15.584 10.818 36.745 1.00 11.88 23 VAL E C 1
ATOM 3580 O O . VAL E 1 35 ? 14.374 10.700 36.755 1.00 9.70 23 VAL E O 1
ATOM 3584 N N . VAL E 1 36 ? 16.367 10.586 37.791 1.00 9.92 24 VAL E N 1
ATOM 3585 C CA . VAL E 1 36 ? 15.753 10.303 39.087 1.00 11.20 24 VAL E CA 1
ATOM 3586 C C . VAL E 1 36 ? 15.789 11.488 40.013 1.00 10.64 24 VAL E C 1
ATOM 3587 O O . VAL E 1 36 ? 16.845 12.065 40.200 1.00 9.15 24 VAL E O 1
ATOM 3591 N N . ASP E 1 37 ? 14.610 11.893 40.477 1.00 10.06 25 ASP E N 1
ATOM 3592 C CA . ASP E 1 37 ? 14.482 13.089 41.282 1.00 9.90 25 ASP E CA 1
ATOM 3593 C C . ASP E 1 37 ? 14.215 12.608 42.703 1.00 11.43 25 ASP E C 1
ATOM 3594 O O . ASP E 1 37 ? 13.092 12.168 42.959 1.00 7.77 25 ASP E O 1
ATOM 3599 N N . PHE E 1 38 ? 15.214 12.735 43.571 1.00 8.33 26 PHE E N 1
ATOM 3600 C CA . PHE E 1 38 ? 15.012 12.592 45.012 1.00 10.06 26 PHE E CA 1
ATOM 3601 C C . PHE E 1 38 ? 14.533 13.891 45.657 1.00 11.04 26 PHE E C 1
ATOM 3602 O O . PHE E 1 38 ? 15.212 14.919 45.545 1.00 9.32 26 PHE E O 1
ATOM 3610 N N . HIS E 1 39 ? 13.377 13.837 46.320 1.00 9.41 27 HIS E N 1
ATOM 3611 C CA . HIS E 1 39 ? 12.602 14.969 46.810 1.00 9.59 27 HIS E CA 1
ATOM 3612 C C . HIS E 1 39 ? 11.820 14.593 48.064 1.00 5.93 27 HIS E C 1
ATOM 3613 O O . HIS E 1 39 ? 11.777 13.409 48.417 1.00 4.69 27 HIS E O 1
ATOM 3620 N N . ALA E 1 40 ? 11.216 15.584 48.717 1.00 7.40 28 ALA E N 1
ATOM 3621 C CA . ALA E 1 40 ? 10.327 15.342 49.873 1.00 4.90 28 ALA E CA 1
ATOM 3622 C C . ALA E 1 40 ? 9.476 16.595 50.014 1.00 5.60 28 ALA E C 1
ATOM 3623 O O . ALA E 1 40 ? 9.911 17.631 49.484 1.00 7.73 28 ALA E O 1
ATOM 3625 N N . GLN E 1 41 ? 8.356 16.496 50.723 1.00 6.19 29 GLN E N 1
ATOM 3626 C CA . GLN E 1 41 ? 7.494 17.647 50.911 1.00 7.92 29 GLN E CA 1
ATOM 3627 C C . GLN E 1 41 ? 8.117 18.868 51.568 1.00 8.41 29 GLN E C 1
ATOM 3628 O O . GLN E 1 41 ? 7.598 19.988 51.392 1.00 6.01 29 GLN E O 1
ATOM 3634 N N . TRP E 1 42 ? 9.096 18.632 52.452 1.00 5.82 30 TRP E N 1
ATOM 3635 C CA . TRP E 1 42 ? 9.764 19.650 53.231 1.00 2.39 30 TRP E CA 1
ATOM 3636 C C . TRP E 1 42 ? 10.845 20.371 52.421 1.00 5.88 30 TRP E C 1
ATOM 3637 O O . TRP E 1 42 ? 11.357 21.369 52.906 1.00 5.94 30 TRP E O 1
ATOM 3648 N N . CYS E 1 43 ? 11.152 19.897 51.218 1.00 6.58 31 CYS E N 1
ATOM 3649 C CA . CYS E 1 43 ? 12.188 20.440 50.344 1.00 11.77 31 CYS E CA 1
ATOM 3650 C C . CYS E 1 43 ? 11.452 21.457 49.484 1.00 11.91 31 CYS E C 1
ATOM 3651 O O . CYS E 1 43 ? 10.748 21.101 48.537 1.00 20.81 31 CYS E O 1
ATOM 3654 N N . GLY E 1 44 ? 11.634 22.738 49.758 1.00 15.97 32 GLY E N 1
ATOM 3655 C CA . GLY E 1 44 ? 11.044 23.795 48.960 1.00 15.94 32 GLY E CA 1
ATOM 3656 C C . GLY E 1 44 ? 11.768 23.944 47.622 1.00 15.88 32 GLY E C 1
ATOM 3657 O O . GLY E 1 44 ? 11.013 23.946 46.658 1.00 16.05 32 GLY E O 1
ATOM 3658 N N . PRO E 1 45 ? 13.080 23.980 47.436 1.00 15.47 33 PRO E N 1
ATOM 3659 C CA . PRO E 1 45 ? 13.649 24.060 46.081 1.00 16.62 33 PRO E CA 1
ATOM 3660 C C . PRO E 1 45 ? 13.074 23.061 45.073 1.00 16.17 33 PRO E C 1
ATOM 3661 O O . PRO E 1 45 ? 12.922 23.322 43.865 1.00 17.11 33 PRO E O 1
ATOM 3665 N N . CYS E 1 46 ? 12.696 21.899 45.589 1.00 12.10 34 CYS E N 1
ATOM 3666 C CA . CYS E 1 46 ? 11.953 20.896 44.829 1.00 17.76 34 CYS E CA 1
ATOM 3667 C C . CYS E 1 46 ? 10.695 21.405 44.115 1.00 19.62 34 CYS E C 1
ATOM 3668 O O . CYS E 1 46 ? 10.283 20.999 43.031 1.00 15.66 34 CYS E O 1
ATOM 3671 N N . LYS E 1 47 ? 9.997 22.307 44.781 1.00 20.70 35 LYS E N 1
ATOM 3672 C CA . LYS E 1 47 ? 8.656 22.634 44.321 1.00 24.53 35 LYS E CA 1
ATOM 3673 C C . LYS E 1 47 ? 8.731 23.477 43.059 1.00 17.96 35 LYS E C 1
ATOM 3674 O O . LYS E 1 47 ? 7.741 23.539 42.337 1.00 20.42 35 LYS E O 1
ATOM 3680 N N . ILE E 1 48 ? 9.853 24.150 42.825 1.00 20.30 36 ILE E N 1
ATOM 3681 C CA . ILE E 1 48 ? 10.145 24.835 41.566 1.00 20.01 36 ILE E CA 1
ATOM 3682 C C . ILE E 1 48 ? 10.743 23.823 40.582 1.00 20.77 36 ILE E C 1
ATOM 3683 O O . ILE E 1 48 ? 10.196 23.715 39.484 1.00 19.08 36 ILE E O 1
ATOM 3688 N N . LEU E 1 49 ? 11.840 23.149 40.926 1.00 18.42 37 LEU E N 1
ATOM 3689 C CA . LEU E 1 49 ? 12.473 22.174 40.039 1.00 17.42 37 LEU E CA 1
ATOM 3690 C C . LEU E 1 49 ? 11.684 20.946 39.603 1.00 19.70 37 LEU E C 1
ATOM 3691 O O . LEU E 1 49 ? 11.782 20.537 38.434 1.00 19.37 37 LEU E O 1
ATOM 3696 N N . GLY E 1 50 ? 10.922 20.370 40.525 1.00 16.01 38 GLY E N 1
ATOM 3697 C CA . GLY E 1 50 ? 10.091 19.202 40.279 1.00 16.04 38 GLY E CA 1
ATOM 3698 C C . GLY E 1 50 ? 9.209 19.287 39.044 1.00 18.38 38 GLY E C 1
ATOM 3699 O O . GLY E 1 50 ? 9.413 18.634 38.015 1.00 15.24 38 GLY E O 1
ATOM 3700 N N . PRO E 1 51 ? 8.226 20.184 39.110 1.00 15.13 39 PRO E N 1
ATOM 3701 C CA . PRO E 1 51 ? 7.348 20.511 37.977 1.00 15.31 39 PRO E CA 1
ATOM 3702 C C . PRO E 1 51 ? 8.072 20.900 36.694 1.00 14.31 39 PRO E C 1
ATOM 3703 O O . PRO E 1 51 ? 7.690 20.581 35.574 1.00 13.38 39 PRO E O 1
ATOM 3707 N N . ARG E 1 52 ? 9.133 21.689 36.858 1.00 12.56 40 ARG E N 1
ATOM 3708 C CA . ARG E 1 52 ? 9.889 22.242 35.770 1.00 14.34 40 ARG E CA 1
ATOM 3709 C C . ARG E 1 52 ? 10.495 21.100 34.969 1.00 11.42 40 ARG E C 1
ATOM 3710 O O . ARG E 1 52 ? 10.500 21.078 33.731 1.00 11.58 40 ARG E O 1
ATOM 3718 N N . LEU E 1 53 ? 11.084 20.185 35.729 1.00 14.00 41 LEU E N 1
ATOM 3719 C CA . LEU E 1 53 ? 11.697 19.052 35.041 1.00 13.09 41 LEU E CA 1
ATOM 3720 C C . LEU E 1 53 ? 10.658 18.068 34.540 1.00 12.10 41 LEU E C 1
ATOM 3721 O O . LEU E 1 53 ? 10.835 17.479 33.484 1.00 11.11 41 LEU E O 1
ATOM 3726 N N . GLU E 1 54 ? 9.487 17.991 35.159 1.00 10.97 42 GLU E N 1
ATOM 3727 C CA . GLU E 1 54 ? 8.456 17.066 34.710 1.00 11.56 42 GLU E CA 1
ATOM 3728 C C . GLU E 1 54 ? 7.919 17.554 33.377 1.00 9.37 42 GLU E C 1
ATOM 3729 O O . GLU E 1 54 ? 7.642 16.748 32.522 1.00 9.37 42 GLU E O 1
ATOM 3735 N N . LYS E 1 55 ? 7.686 18.846 33.173 1.00 11.29 43 LYS E N 1
ATOM 3736 C CA . LYS E 1 55 ? 7.132 19.371 31.940 1.00 9.61 43 LYS E CA 1
ATOM 3737 C C . LYS E 1 55 ? 8.088 19.119 30.780 1.00 9.23 43 LYS E C 1
ATOM 3738 O O . LYS E 1 55 ? 7.692 18.758 29.668 1.00 8.52 43 LYS E O 1
ATOM 3744 N N . MET E 1 56 ? 9.381 19.343 31.007 1.00 10.05 44 MET E N 1
ATOM 3745 C CA . MET E 1 56 ? 10.416 19.119 30.023 1.00 11.01 44 MET E CA 1
ATOM 3746 C C . MET E 1 56 ? 10.483 17.658 29.581 1.00 7.54 44 MET E C 1
ATOM 3747 O O . MET E 1 56 ? 10.588 17.337 28.386 1.00 7.80 44 MET E O 1
ATOM 3752 N N . VAL E 1 57 ? 10.465 16.802 30.591 1.00 7.03 45 VAL E N 1
ATOM 3753 C CA . VAL E 1 57 ? 10.437 15.357 30.345 1.00 9.04 45 VAL E CA 1
ATOM 3754 C C . VAL E 1 57 ? 9.209 14.897 29.568 1.00 7.13 45 VAL E C 1
ATOM 3755 O O . VAL E 1 57 ? 9.307 14.215 28.533 1.00 9.13 45 VAL E O 1
ATOM 3759 N N . ALA E 1 58 ? 8.060 15.445 29.956 1.00 7.85 46 ALA E N 1
ATOM 3760 C CA . ALA E 1 58 ? 6.805 14.998 29.374 1.00 5.67 46 ALA E CA 1
ATOM 3761 C C . ALA E 1 58 ? 6.869 15.290 27.872 1.00 8.58 46 ALA E C 1
ATOM 3762 O O . ALA E 1 58 ? 6.447 14.463 27.079 1.00 9.78 46 ALA E O 1
ATOM 3764 N N . LYS E 1 59 ? 7.426 16.435 27.484 1.00 6.46 47 LYS E N 1
ATOM 3765 C CA . LYS E 1 59 ? 7.460 16.853 26.096 1.00 8.86 47 LYS E CA 1
ATOM 3766 C C . LYS E 1 59 ? 8.350 16.016 25.190 1.00 9.03 47 LYS E C 1
ATOM 3767 O O . LYS E 1 59 ? 8.178 16.047 23.976 1.00 5.12 47 LYS E O 1
ATOM 3773 N N . GLN E 1 60 ? 9.225 15.216 25.779 1.00 6.24 48 GLN E N 1
ATOM 3774 C CA . GLN E 1 60 ? 10.064 14.315 25.035 1.00 7.55 48 GLN E CA 1
ATOM 3775 C C . GLN E 1 60 ? 9.381 13.020 24.581 1.00 7.68 48 GLN E C 1
ATOM 3776 O O . GLN E 1 60 ? 10.046 12.260 23.863 1.00 7.77 48 GLN E O 1
ATOM 3782 N N . HIS E 1 61 ? 8.173 12.739 25.066 1.00 6.87 49 HIS E N 1
ATOM 3783 C CA . HIS E 1 61 ? 7.331 11.615 24.671 1.00 6.99 49 HIS E CA 1
ATOM 3784 C C . HIS E 1 61 ? 8.113 10.297 24.553 1.00 6.05 49 HIS E C 1
ATOM 3785 O O . HIS E 1 61 ? 8.086 9.580 23.549 1.00 8.74 49 HIS E O 1
ATOM 3792 N N . GLY E 1 62 ? 8.782 9.944 25.644 1.00 5.49 50 GLY E N 1
ATOM 3793 C CA . GLY E 1 62 ? 9.513 8.689 25.722 1.00 5.68 50 GLY E CA 1
ATOM 3794 C C . GLY E 1 62 ? 11.001 8.638 25.503 1.00 9.50 50 GLY E C 1
ATOM 3795 O O . GLY E 1 62 ? 11.576 7.572 25.720 1.00 8.90 50 GLY E O 1
ATOM 3796 N N . LYS E 1 63 ? 11.618 9.731 25.073 1.00 6.73 51 LYS E N 1
ATOM 3797 C CA . LYS E 1 63 ? 13.056 9.7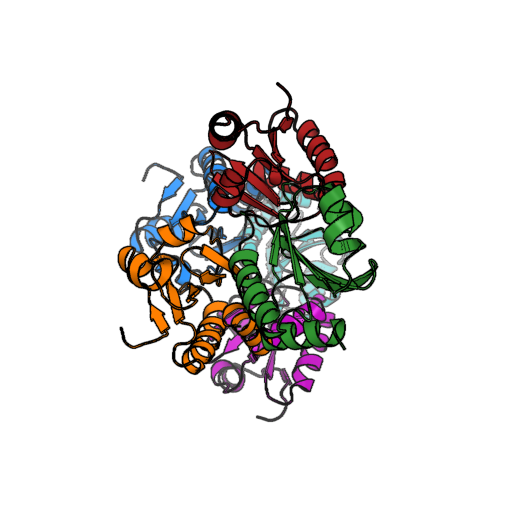25 24.840 1.00 6.66 51 LYS E CA 1
ATOM 3798 C C . LYS E 1 63 ? 13.867 9.706 26.134 1.00 7.67 51 LYS E C 1
ATOM 3799 O O . LYS E 1 63 ? 15.032 9.282 26.120 1.00 8.75 51 LYS E O 1
ATOM 3805 N N . VAL E 1 64 ? 13.202 10.109 27.215 1.00 6.59 52 VAL E N 1
ATOM 3806 C CA . VAL E 1 64 ? 13.703 10.037 28.582 1.00 9.00 52 VAL E CA 1
ATOM 3807 C C . VAL E 1 64 ? 12.483 9.799 29.469 1.00 9.54 52 VAL E C 1
ATOM 3808 O O . VAL E 1 64 ? 11.332 10.126 29.147 1.00 8.58 52 VAL E O 1
ATOM 3812 N N . VAL E 1 65 ? 12.741 9.369 30.698 1.00 5.06 53 VAL E N 1
ATOM 3813 C CA . VAL E 1 65 ? 11.686 9.207 31.692 1.00 7.61 53 VAL E CA 1
ATOM 3814 C C . VAL E 1 65 ? 12.181 9.837 32.999 1.00 6.93 53 VAL E C 1
ATOM 3815 O O . VAL E 1 65 ? 13.391 9.963 33.225 1.00 6.91 53 VAL E O 1
ATOM 3819 N N . MET E 1 66 ? 11.235 10.278 33.822 1.00 7.54 54 MET E N 1
ATOM 3820 C CA . MET E 1 66 ? 11.479 10.861 35.151 1.00 6.09 54 MET E CA 1
ATOM 3821 C C . MET E 1 66 ? 10.861 10.097 36.313 1.00 8.27 54 MET E C 1
ATOM 3822 O O . MET E 1 66 ? 9.614 9.979 36.368 1.00 6.57 54 MET E O 1
ATOM 3827 N N . ALA E 1 67 ? 11.719 9.552 37.181 1.00 6.72 55 ALA E N 1
ATOM 3828 C CA . ALA E 1 67 ? 11.326 8.698 38.281 1.00 6.96 55 ALA E CA 1
ATOM 3829 C C . ALA E 1 67 ? 11.459 9.541 39.549 1.00 7.66 55 ALA E C 1
ATOM 3830 O O . ALA E 1 67 ? 12.573 9.936 39.906 1.00 7.01 55 ALA E O 1
ATOM 3832 N N . LYS E 1 68 ? 10.353 9.906 40.201 1.00 7.07 56 LYS E N 1
ATOM 3833 C CA . LYS E 1 68 ? 10.382 10.733 41.398 1.00 8.12 56 LYS E CA 1
ATOM 3834 C C . LYS E 1 68 ? 10.381 9.804 42.606 1.00 10.80 56 LYS E C 1
ATOM 3835 O O . LYS E 1 68 ? 9.548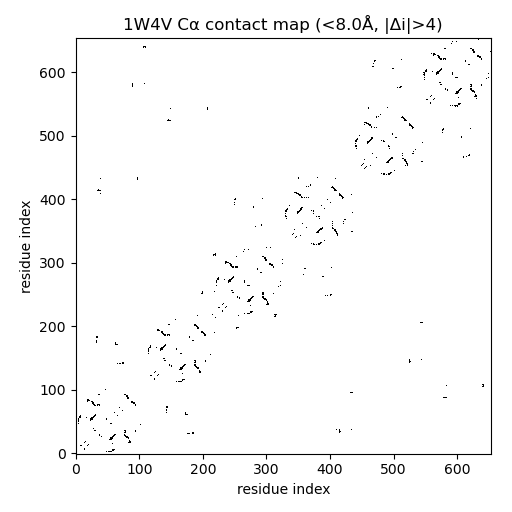 8.900 42.662 1.00 7.20 56 LYS E O 1
ATOM 3841 N N . VAL E 1 69 ? 11.331 10.014 43.514 1.00 10.03 57 VAL E N 1
ATOM 3842 C CA . VAL E 1 69 ? 11.451 9.198 44.715 1.00 10.03 57 VAL E CA 1
ATOM 3843 C C . VAL E 1 69 ? 11.365 10.141 45.907 1.00 11.17 57 VAL E C 1
ATOM 3844 O O . VAL E 1 69 ? 12.238 10.984 46.131 1.00 8.55 57 VAL E O 1
ATOM 3848 N N . ASP E 1 70 ? 10.284 9.963 46.650 1.00 7.31 58 ASP E N 1
ATOM 3849 C CA . ASP E 1 70 ? 10.062 10.671 47.908 1.00 8.71 58 ASP E CA 1
ATOM 3850 C C . ASP E 1 70 ? 10.919 9.924 48.905 1.00 10.42 58 ASP E C 1
ATOM 3851 O O . ASP E 1 70 ? 10.719 8.719 49.079 1.00 9.61 58 ASP E O 1
ATOM 3856 N N . ILE E 1 71 ? 11.875 10.660 49.477 1.00 9.35 59 ILE E N 1
ATOM 3857 C CA . ILE E 1 71 ? 12.878 10.054 50.350 1.00 6.05 59 ILE E CA 1
ATOM 3858 C C . ILE E 1 71 ? 12.322 9.838 51.768 1.00 4.77 59 ILE E C 1
ATOM 3859 O O . ILE E 1 71 ? 12.944 9.099 52.518 1.00 7.05 59 ILE E O 1
ATOM 3864 N N . ASP E 1 72 ? 11.163 10.390 52.122 1.00 5.20 60 ASP E N 1
ATOM 3865 C CA . ASP E 1 72 ? 10.432 10.112 53.355 1.00 7.86 60 ASP E CA 1
ATOM 3866 C C . ASP E 1 72 ? 9.752 8.752 53.223 1.00 9.13 60 ASP E C 1
ATOM 3867 O O . ASP E 1 72 ? 9.764 7.939 54.131 1.00 9.83 60 ASP E O 1
ATOM 3872 N N . ASP E 1 73 ? 9.169 8.453 52.065 1.00 10.38 61 ASP E N 1
ATOM 3873 C CA . ASP E 1 73 ? 8.496 7.177 51.853 1.00 10.50 61 ASP E CA 1
ATOM 3874 C C . ASP E 1 73 ? 9.478 6.086 51.435 1.00 9.20 61 ASP E C 1
ATOM 3875 O O . ASP E 1 73 ? 9.191 4.929 51.717 1.00 8.44 61 ASP E O 1
ATOM 3880 N N . HIS E 1 74 ? 10.637 6.455 50.902 1.00 8.64 62 HIS E N 1
ATOM 3881 C CA . HIS E 1 74 ? 11.646 5.525 50.389 1.00 10.86 62 HIS E CA 1
ATOM 3882 C C . HIS E 1 74 ? 13.054 5.888 50.860 1.00 9.40 62 HIS E C 1
ATOM 3883 O O . HIS E 1 74 ? 13.929 6.197 50.072 1.00 8.56 62 HIS E O 1
ATOM 3890 N N . THR E 1 75 ? 13.198 5.875 52.182 1.00 5.53 63 THR E N 1
ATOM 3891 C CA . THR E 1 75 ? 14.477 6.339 52.707 1.00 7.39 63 THR E CA 1
ATOM 3892 C C . THR E 1 75 ? 15.591 5.357 52.342 1.00 7.61 63 THR E C 1
ATOM 3893 O O . THR E 1 75 ? 16.743 5.729 52.144 1.00 5.50 63 THR E O 1
ATOM 3897 N N . ASP E 1 76 ? 15.287 4.060 52.255 1.00 10.25 64 ASP E N 1
ATOM 3898 C CA . ASP E 1 76 ? 16.250 3.067 51.765 1.00 10.86 64 ASP E CA 1
ATOM 3899 C C . ASP E 1 76 ? 16.952 3.415 50.454 1.00 11.46 64 ASP E C 1
ATOM 3900 O O . ASP E 1 76 ? 18.176 3.254 50.275 1.00 11.16 64 ASP E O 1
ATOM 3905 N N . LEU E 1 77 ? 16.170 3.907 49.500 1.00 10.69 65 LEU E N 1
ATOM 3906 C CA . LEU E 1 77 ? 16.721 4.392 48.241 1.00 12.53 65 LEU E CA 1
ATOM 3907 C C . LEU E 1 77 ? 17.553 5.658 48.429 1.00 9.99 65 LEU E C 1
ATOM 3908 O O . LEU E 1 77 ? 18.575 5.810 47.773 1.00 10.52 65 LEU E O 1
ATOM 3913 N N . ALA E 1 78 ? 17.169 6.549 49.337 1.00 12.15 66 ALA E N 1
ATOM 3914 C CA . ALA E 1 78 ? 17.952 7.749 49.609 1.00 12.24 66 ALA E CA 1
ATOM 3915 C C . ALA E 1 78 ? 19.330 7.308 50.117 1.00 11.65 66 ALA E C 1
ATOM 3916 O O . ALA E 1 78 ? 20.354 7.819 49.629 1.00 13.42 66 ALA E O 1
ATOM 3918 N N . ILE E 1 79 ? 19.387 6.336 51.030 1.00 11.25 67 ILE E N 1
ATOM 3919 C CA . ILE E 1 79 ? 20.632 5.850 51.629 1.00 10.63 67 ILE E CA 1
ATOM 3920 C C . ILE E 1 79 ? 21.456 5.111 50.588 1.00 9.00 67 ILE E C 1
ATOM 3921 O O . ILE E 1 79 ? 22.660 5.377 50.384 1.00 11.25 67 ILE E O 1
ATOM 3926 N N . GLU E 1 80 ? 20.783 4.223 49.859 1.00 12.14 68 GLU E N 1
ATOM 3927 C CA . GLU E 1 80 ? 21.442 3.509 48.762 1.00 13.06 68 GLU E CA 1
ATOM 3928 C C . GLU E 1 80 ? 22.095 4.299 47.626 1.00 14.31 68 GLU E C 1
ATOM 3929 O O . GLU E 1 80 ? 23.218 3.934 47.211 1.00 11.49 68 GLU E O 1
ATOM 3935 N N . TYR E 1 81 ? 21.422 5.392 47.267 1.00 11.71 69 TYR E N 1
ATOM 3936 C CA . TYR E 1 81 ? 22.031 6.284 46.268 1.00 15.41 69 TYR E CA 1
ATOM 3937 C C . TYR E 1 81 ? 22.701 7.546 46.823 1.00 19.44 69 TYR E C 1
ATOM 3938 O O . TYR E 1 81 ? 23.122 8.426 46.067 1.00 17.98 69 TYR E O 1
ATOM 3947 N N . GLU E 1 82 ? 22.889 7.615 48.141 1.00 15.55 70 GLU E N 1
ATOM 3948 C CA . GLU E 1 82 ? 23.813 8.526 48.816 1.00 15.47 70 GLU E CA 1
ATOM 3949 C C . GLU E 1 82 ? 23.437 10.004 48.752 1.00 16.32 70 GLU E C 1
ATOM 3950 O O . GLU E 1 82 ? 24.216 10.922 48.504 1.00 15.05 70 GLU E O 1
ATOM 3956 N N . VAL E 1 83 ? 22.144 10.243 48.920 1.00 14.00 71 VAL E N 1
ATOM 3957 C CA . VAL E 1 83 ? 21.555 11.565 49.082 1.00 13.67 71 VAL E CA 1
ATOM 3958 C C . VAL E 1 83 ? 22.091 12.299 50.303 1.00 12.25 71 VAL E C 1
ATOM 3959 O O . VAL E 1 83 ? 22.114 11.779 51.422 1.00 16.68 71 VAL E O 1
ATOM 3963 N N . SER E 1 84 ? 22.575 13.521 50.116 1.00 12.55 72 SER E N 1
ATOM 3964 C CA . SER E 1 84 ? 23.090 14.376 51.175 1.00 11.84 72 SER E CA 1
ATOM 3965 C C . SER E 1 84 ? 22.180 15.584 51.342 1.00 12.71 72 SER E C 1
ATOM 3966 O O . SER E 1 84 ? 22.191 16.251 52.375 1.00 17.11 72 SER E O 1
ATOM 3969 N N . ALA E 1 85 ? 21.373 15.863 50.329 1.00 10.37 73 ALA E N 1
ATOM 3970 C CA . ALA E 1 85 ? 20.365 16.918 50.389 1.00 12.15 73 ALA E CA 1
ATOM 3971 C C . A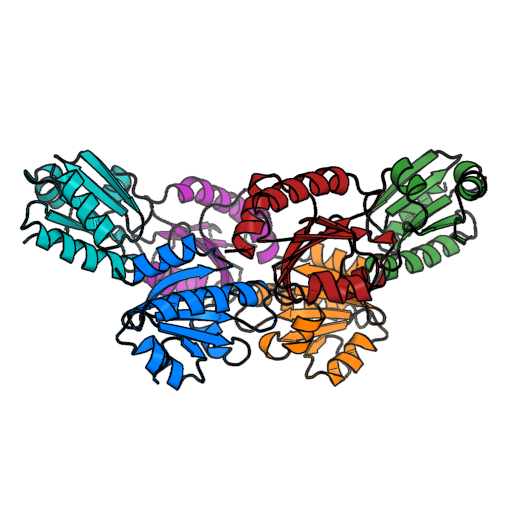LA E 1 85 ? 19.344 16.648 49.283 1.00 9.11 73 ALA E C 1
ATOM 3972 O O . ALA E 1 85 ? 19.564 15.789 48.411 1.00 6.64 73 ALA E O 1
ATOM 3974 N N . VAL E 1 86 ? 18.279 17.441 49.388 1.00 8.54 74 VAL E N 1
ATOM 3975 C CA . VAL E 1 86 ? 17.288 17.424 48.316 1.00 7.67 74 VAL E CA 1
ATOM 3976 C C . VAL E 1 86 ? 17.106 18.854 47.818 1.00 9.06 74 VAL E C 1
ATOM 3977 O O . VAL E 1 86 ? 17.302 19.822 48.540 1.00 10.05 74 VAL E O 1
ATOM 3981 N N . PRO E 1 87 ? 16.799 19.060 46.539 1.00 10.06 75 PRO E N 1
ATOM 3982 C CA . PRO E 1 87 ? 16.637 17.967 45.580 1.00 10.23 75 PRO E CA 1
ATOM 3983 C C . PRO E 1 87 ? 17.969 17.356 45.190 1.00 9.89 75 PRO E C 1
ATOM 3984 O O . PRO E 1 87 ? 18.982 18.043 45.173 1.00 7.83 75 PRO E O 1
ATOM 3988 N N . THR E 1 88 ? 17.987 16.066 44.887 1.00 8.03 76 THR E N 1
ATOM 3989 C CA . THR E 1 88 ? 19.130 15.480 44.178 1.00 6.29 76 THR E CA 1
ATOM 3990 C C . THR E 1 88 ? 18.579 14.809 42.922 1.00 6.31 76 THR E C 1
ATOM 3991 O O . THR E 1 88 ? 17.619 14.021 42.990 1.00 6.78 76 THR E O 1
ATOM 3995 N N . VAL E 1 89 ? 19.242 15.033 41.794 1.00 6.10 77 VAL E N 1
ATOM 3996 C CA . VAL E 1 89 ? 18.773 14.500 40.514 1.00 7.80 77 VAL E CA 1
ATOM 3997 C C . VAL E 1 89 ? 19.940 13.680 39.977 1.00 5.71 77 VAL E C 1
ATOM 3998 O O . VAL E 1 89 ? 21.012 14.233 39.801 1.00 6.64 77 VAL E O 1
ATOM 4002 N N . LEU E 1 90 ? 19.695 12.403 39.702 1.00 6.96 78 LEU E N 1
ATOM 4003 C CA . LEU E 1 90 ? 20.661 11.522 39.052 1.00 5.81 78 LEU E CA 1
ATOM 4004 C C . LEU E 1 90 ? 20.213 11.294 37.614 1.00 8.88 78 LEU E C 1
ATOM 4005 O O . LEU E 1 90 ? 19.007 11.202 37.342 1.00 9.64 78 LEU E O 1
ATOM 4010 N N . ALA E 1 91 ? 21.165 11.275 36.687 1.00 7.10 79 ALA E N 1
ATOM 4011 C CA . ALA E 1 91 ? 20.873 10.730 35.369 1.00 7.25 79 ALA E CA 1
ATOM 4012 C C . ALA E 1 91 ? 21.418 9.311 35.418 1.00 9.84 79 ALA E C 1
ATOM 4013 O O . ALA E 1 91 ? 22.550 9.098 35.873 1.00 7.26 79 ALA E O 1
ATOM 4015 N N . MET E 1 92 ? 20.596 8.356 34.979 1.00 8.64 80 MET E N 1
ATOM 4016 C CA . MET E 1 92 ? 20.990 6.942 34.896 1.00 8.92 80 MET E CA 1
ATOM 4017 C C . MET E 1 92 ? 20.814 6.430 33.471 1.00 7.87 80 MET E C 1
ATOM 4018 O O . MET E 1 92 ? 19.897 6.797 32.748 1.00 8.95 80 MET E O 1
ATOM 4023 N N . LYS E 1 93 ? 21.608 5.433 33.131 1.00 8.55 81 LYS E N 1
ATOM 4024 C CA . LYS E 1 93 ? 21.474 4.709 31.880 1.00 12.56 81 LYS E CA 1
ATOM 4025 C C . LYS E 1 93 ? 22.045 3.321 32.167 1.00 13.89 81 LYS E C 1
ATOM 4026 O O . LYS E 1 93 ? 23.096 3.215 32.806 1.00 10.29 81 LYS E O 1
ATOM 4032 N N . ASN E 1 94 ? 21.331 2.335 31.626 1.00 13.70 82 ASN E N 1
ATOM 4033 C CA . ASN E 1 94 ? 21.806 0.970 31.851 1.00 16.53 82 ASN E CA 1
ATOM 4034 C C . ASN E 1 94 ? 22.135 0.665 33.313 1.00 15.66 82 ASN E C 1
ATOM 4035 O O . ASN E 1 94 ? 23.082 -0.044 33.653 1.00 15.30 82 ASN E O 1
ATOM 4040 N N . GLY E 1 95 ? 21.406 1.326 34.202 1.00 17.49 83 GLY E N 1
ATOM 4041 C CA . GLY E 1 95 ? 21.369 0.896 35.594 1.00 13.57 83 GLY E CA 1
ATOM 4042 C C . GLY E 1 95 ? 22.457 1.580 36.393 1.00 13.74 83 GLY E C 1
ATOM 4043 O O . GLY E 1 95 ? 22.492 1.410 37.623 1.00 17.37 83 GLY E O 1
ATOM 4044 N N . ASP E 1 96 ? 23.289 2.353 35.710 1.00 16.10 84 ASP E N 1
ATOM 4045 C CA . ASP E 1 96 ? 24.315 3.174 36.357 1.00 18.89 84 ASP E CA 1
ATOM 4046 C C . ASP E 1 96 ? 24.094 4.672 36.452 1.00 15.46 84 ASP E C 1
ATOM 4047 O O . ASP E 1 96 ? 23.501 5.210 35.522 1.00 16.56 84 ASP E O 1
ATOM 4052 N N . VAL E 1 97 ? 24.594 5.277 37.521 1.00 12.84 85 VAL E N 1
ATOM 4053 C CA . VAL E 1 97 ? 24.512 6.731 37.585 1.00 10.77 85 VAL E CA 1
ATOM 4054 C C . VAL E 1 97 ? 25.580 7.221 36.633 1.00 12.28 85 VAL E C 1
ATOM 4055 O O . VAL E 1 97 ? 26.719 6.801 36.774 1.00 9.29 85 VAL E O 1
ATOM 4059 N N . VAL E 1 98 ? 25.200 8.074 35.687 1.00 8.63 86 VAL E N 1
ATOM 4060 C CA . VAL E 1 98 ? 26.095 8.732 34.750 1.00 11.44 86 VAL E CA 1
ATOM 4061 C C . VAL E 1 98 ? 26.254 10.224 34.961 1.00 9.42 86 VAL E C 1
ATOM 4062 O O . VAL E 1 98 ? 27.127 10.847 34.365 1.00 9.05 86 VAL E O 1
ATOM 4066 N N . ASP E 1 99 ? 25.421 10.790 35.828 1.00 9.54 87 ASP E N 1
ATOM 4067 C CA . ASP E 1 99 ? 25.483 12.214 36.150 1.00 9.62 87 ASP E CA 1
ATOM 4068 C C . ASP E 1 99 ? 24.627 12.485 37.395 1.00 11.05 87 ASP E C 1
ATOM 4069 O O . ASP E 1 99 ? 23.749 11.709 37.788 1.00 7.29 87 ASP E O 1
ATOM 4074 N N . LYS E 1 100 ? 24.860 13.659 37.973 1.00 11.45 88 LYS E N 1
ATOM 4075 C CA . LYS E 1 100 ? 24.290 14.099 39.237 1.00 11.50 88 LYS E CA 1
ATOM 4076 C C . LYS E 1 100 ? 24.293 15.610 39.395 1.00 12.01 88 LYS E C 1
ATOM 4077 O O . LYS E 1 100 ? 25.319 16.231 39.113 1.00 11.31 88 LYS E O 1
ATOM 4083 N N . PHE E 1 101 ? 23.207 16.229 39.842 1.00 10.63 89 PHE E N 1
ATOM 4084 C CA . PHE E 1 101 ? 23.323 17.551 40.426 1.00 11.03 89 PHE E CA 1
ATOM 4085 C C . PHE E 1 101 ? 22.446 17.677 41.666 1.00 9.57 89 PHE E C 1
ATOM 4086 O O . PHE E 1 101 ? 21.434 16.979 41.773 1.00 8.83 89 PHE E O 1
ATOM 4094 N N . VAL E 1 102 ? 22.910 18.569 42.536 1.00 10.53 90 VAL E N 1
ATOM 4095 C CA . VAL E 1 102 ? 22.164 18.850 43.764 1.00 12.36 90 VAL E CA 1
ATOM 4096 C C . VAL E 1 102 ? 21.653 20.287 43.786 1.00 14.22 90 VAL E C 1
ATOM 4097 O O . VAL E 1 102 ? 22.413 21.189 43.419 1.00 14.89 90 VAL E O 1
ATOM 4101 N N . GLY E 1 103 ? 20.428 20.504 44.242 1.00 14.76 91 GLY E N 1
ATOM 4102 C CA . GLY E 1 103 ? 19.875 21.841 44.319 1.00 16.33 91 GLY E CA 1
ATOM 4103 C C . GLY E 1 103 ? 19.136 22.235 43.058 1.00 19.10 91 GLY E C 1
ATOM 4104 O O . GLY E 1 103 ? 18.889 21.408 42.184 1.00 18.58 91 GLY E O 1
ATOM 4105 N N . ILE E 1 104 ? 18.814 23.521 42.967 1.00 22.06 92 ILE E N 1
ATOM 4106 C CA . ILE E 1 104 ? 17.974 24.030 41.881 1.00 21.71 92 ILE E CA 1
ATOM 4107 C C . ILE E 1 104 ? 18.855 24.343 40.679 1.00 20.91 92 ILE E C 1
ATOM 4108 O O . ILE E 1 104 ? 20.071 24.414 40.827 1.00 19.85 92 ILE E O 1
ATOM 4113 N N . LYS E 1 105 ? 18.208 24.502 39.532 1.00 20.82 93 LYS E N 1
ATOM 4114 C CA . LYS E 1 105 ? 18.888 24.676 38.252 1.00 21.83 93 LYS E CA 1
ATOM 4115 C C . LYS E 1 105 ? 17.842 25.387 37.400 1.00 21.17 93 LYS E C 1
ATOM 4116 O O . LYS E 1 105 ? 16.694 24.923 37.345 1.00 27.83 93 LYS E O 1
ATOM 4122 N N . ASP E 1 106 ? 18.229 26.484 36.755 1.00 20.95 94 ASP E N 1
ATOM 4123 C CA . ASP E 1 106 ? 17.618 27.251 35.669 1.00 22.11 94 ASP E CA 1
ATOM 4124 C C . ASP E 1 106 ? 16.851 26.374 34.690 1.00 21.64 94 ASP E C 1
ATOM 4125 O O . ASP E 1 106 ? 17.287 25.247 34.445 1.00 14.81 94 ASP E O 1
ATOM 4130 N N . GLU E 1 107 ? 15.833 26.927 34.032 1.00 19.49 95 GLU E N 1
ATOM 4131 C CA . GLU E 1 107 ? 15.203 26.293 32.868 1.00 16.13 95 GLU E CA 1
ATOM 4132 C C . GLU E 1 107 ? 16.307 26.002 31.849 1.00 15.94 95 GLU E C 1
ATOM 4133 O O . GLU E 1 107 ? 16.314 24.909 31.292 1.00 15.14 95 GLU E O 1
ATOM 4139 N N . ASP E 1 108 ? 17.180 26.953 31.527 1.00 11.95 96 ASP E N 1
ATOM 4140 C CA . ASP E 1 108 ? 18.252 26.769 30.537 1.00 13.55 96 ASP E CA 1
ATOM 4141 C C . ASP E 1 108 ? 19.250 25.689 30.974 1.00 14.52 96 ASP E C 1
ATOM 4142 O O . ASP E 1 108 ? 19.627 24.839 30.164 1.00 9.53 96 ASP E O 1
ATOM 4147 N N . GLN E 1 109 ? 19.647 25.673 32.245 1.00 13.16 97 GLN E N 1
ATOM 4148 C CA . GLN E 1 109 ? 20.440 24.572 32.796 1.00 14.78 97 GLN E CA 1
ATOM 4149 C C . GLN E 1 109 ? 19.747 23.218 32.680 1.00 11.37 97 GLN E C 1
ATOM 4150 O O . GLN E 1 109 ? 20.363 22.237 32.263 1.00 14.09 97 GLN E O 1
ATOM 4156 N N . LEU E 1 110 ? 18.466 23.135 33.018 1.00 11.11 98 LEU E N 1
ATOM 4157 C CA . LEU E 1 110 ? 17.777 21.861 32.874 1.00 11.60 98 LEU E CA 1
ATOM 4158 C C . LEU E 1 110 ? 17.660 21.400 31.432 1.00 10.48 98 LEU E C 1
ATOM 4159 O O . LEU E 1 110 ? 17.771 20.209 31.160 1.00 12.56 98 LEU E O 1
ATOM 4164 N N . GLU E 1 111 ? 17.324 22.290 30.504 1.00 12.11 99 GLU E N 1
ATOM 4165 C CA . GLU E 1 111 ? 17.191 21.919 29.097 1.00 12.87 99 GLU E CA 1
ATOM 4166 C C . GLU E 1 111 ? 18.542 21.389 28.635 1.00 10.61 99 GLU E C 1
ATOM 4167 O O . GLU E 1 111 ? 18.513 20.403 27.925 1.00 11.72 99 GLU E O 1
ATOM 4173 N N . ALA E 1 112 ? 19.643 22.040 28.994 1.00 8.30 100 ALA E N 1
ATOM 4174 C CA . ALA E 1 112 ? 20.983 21.601 28.577 1.00 7.61 100 ALA E CA 1
ATOM 4175 C C . ALA E 1 112 ? 21.247 20.211 29.176 1.00 6.03 100 ALA E C 1
ATOM 4176 O O . ALA E 1 112 ? 21.738 19.316 28.488 1.00 7.06 100 ALA E O 1
ATOM 4178 N N . PHE E 1 113 ? 20.944 19.986 30.451 1.00 9.87 101 PHE E N 1
ATOM 4179 C CA . PHE E 1 113 ? 21.126 18.699 31.116 1.00 9.01 101 PHE E CA 1
ATOM 4180 C C . PHE E 1 113 ? 20.443 17.579 30.332 1.00 10.93 101 PHE E C 1
ATOM 4181 O O . PHE E 1 113 ? 20.959 16.478 30.108 1.00 7.82 101 PHE E O 1
ATOM 4189 N N . LEU E 1 114 ? 19.181 17.773 29.971 1.00 11.24 102 LEU E N 1
ATOM 4190 C CA . LEU E 1 114 ? 18.407 16.702 29.354 1.00 7.93 102 LEU E CA 1
ATOM 4191 C C . LEU E 1 114 ? 18.833 16.544 27.896 1.00 7.72 102 LEU E C 1
ATOM 4192 O O . LEU E 1 114 ? 18.859 15.435 27.398 1.00 9.59 102 LEU E O 1
ATOM 4197 N N . LYS E 1 115 ? 19.267 17.573 27.171 1.00 8.53 103 LYS E N 1
ATOM 4198 C CA . LYS E 1 115 ? 19.665 17.362 25.785 1.00 11.42 103 LYS E CA 1
ATOM 4199 C C . LYS E 1 115 ? 21.006 16.618 25.768 1.00 11.72 103 LYS E C 1
ATOM 4200 O O . LYS E 1 115 ? 21.251 15.829 24.858 1.00 11.98 103 LYS E O 1
ATOM 4206 N N . LYS E 1 116 ? 21.851 16.848 26.762 1.00 9.40 104 LYS E N 1
ATOM 4207 C CA . LYS E 1 116 ? 23.120 16.144 26.865 1.00 9.53 104 LYS E CA 1
ATOM 4208 C C . LYS E 1 116 ? 22.907 14.692 27.228 1.00 6.98 104 LYS E C 1
ATOM 4209 O O . LYS E 1 116 ? 23.679 13.862 26.736 1.00 6.99 104 LYS E O 1
ATOM 4215 N N . LEU E 1 117 ? 21.973 14.439 28.141 1.00 5.84 105 LEU E N 1
ATOM 4216 C CA . LEU E 1 117 ? 21.671 13.055 28.454 1.00 6.71 105 LEU E CA 1
ATOM 4217 C C . LEU E 1 117 ? 21.104 12.285 27.273 1.00 5.54 105 LEU E C 1
ATOM 4218 O O . LEU E 1 117 ? 21.558 11.200 26.961 1.00 6.01 105 LEU E O 1
ATOM 4223 N N . ILE E 1 118 ? 20.126 12.846 26.580 1.00 7.18 106 ILE E N 1
ATOM 4224 C CA . ILE E 1 118 ? 19.448 12.151 25.498 1.00 7.53 106 ILE E CA 1
ATOM 4225 C C . ILE E 1 118 ? 20.305 12.033 24.248 1.00 6.75 106 ILE E C 1
ATOM 4226 O O . ILE E 1 118 ? 20.336 10.994 23.571 1.00 7.57 106 ILE E O 1
ATOM 4231 N N . GLY E 1 119 ? 21.027 13.106 23.935 1.00 8.93 107 GLY E N 1
ATOM 4232 C CA . GLY E 1 119 ? 21.825 13.207 22.732 1.00 7.01 107 GLY E CA 1
ATOM 4233 C C . GLY E 1 119 ? 21.100 13.847 21.563 1.00 9.78 107 GLY E C 1
ATOM 4234 O O . GLY E 1 119 ? 21.770 14.317 20.635 1.00 8.20 107 GLY E O 1
ATOM 4236 N N . SER F 1 12 ? 18.113 11.644 79.856 1.00 30.11 0 SER F N 1
ATOM 4237 C CA . SER F 1 12 ? 16.925 12.445 80.278 1.00 27.66 0 SER F CA 1
ATOM 4238 C C . SER F 1 12 ? 17.019 13.796 79.569 1.00 22.32 0 SER F C 1
ATOM 4239 O O . SER F 1 12 ? 15.927 14.366 79.425 1.00 28.82 0 SER F O 1
ATOM 4242 N N . THR F 1 13 ? 18.203 14.266 79.173 1.00 19.82 1 THR F N 1
ATOM 4243 C CA . THR F 1 13 ? 18.206 15.559 78.484 1.00 13.91 1 THR F CA 1
ATOM 4244 C C . THR F 1 13 ? 18.112 15.413 76.974 1.00 13.41 1 THR F C 1
ATOM 4245 O O . THR F 1 13 ? 18.050 16.470 76.358 1.00 13.49 1 THR F O 1
ATOM 4249 N N . THR F 1 14 ? 18.145 14.190 76.458 1.00 11.82 2 THR F N 1
ATOM 4250 C CA . THR F 1 14 ? 18.100 14.001 75.000 1.00 12.97 2 THR F CA 1
ATOM 4251 C C . THR F 1 14 ? 17.014 12.947 74.748 1.00 16.56 2 THR F C 1
ATOM 4252 O O . THR F 1 14 ? 16.976 11.916 75.415 1.00 15.55 2 THR F O 1
ATOM 4256 N N . PHE F 1 15 ? 16.066 13.171 73.840 1.00 13.28 3 PHE F N 1
ATOM 4257 C CA . PHE F 1 15 ? 15.113 12.105 73.546 1.00 13.00 3 PHE F CA 1
ATOM 4258 C C . PHE F 1 15 ? 14.800 12.179 72.058 1.00 13.29 3 PHE F C 1
ATOM 4259 O O . PHE F 1 15 ? 14.982 13.239 71.464 1.00 15.18 3 PHE F O 1
ATOM 4267 N N . ASN F 1 16 ? 14.216 11.102 71.538 1.00 12.90 4 ASN F N 1
ATOM 4268 C CA . ASN F 1 16 ? 13.618 11.003 70.218 1.00 14.34 4 ASN F CA 1
ATOM 4269 C C . ASN F 1 16 ? 12.110 11.289 70.183 1.00 11.90 4 ASN F C 1
ATOM 4270 O O . ASN F 1 16 ? 11.348 10.640 70.890 1.00 10.70 4 ASN F O 1
ATOM 4275 N N . ILE F 1 17 ? 11.673 12.240 69.355 1.00 10.90 5 ILE F N 1
ATOM 4276 C CA . ILE F 1 17 ? 10.253 12.486 69.102 1.00 11.75 5 ILE F CA 1
ATOM 4277 C C . ILE F 1 17 ? 9.643 11.3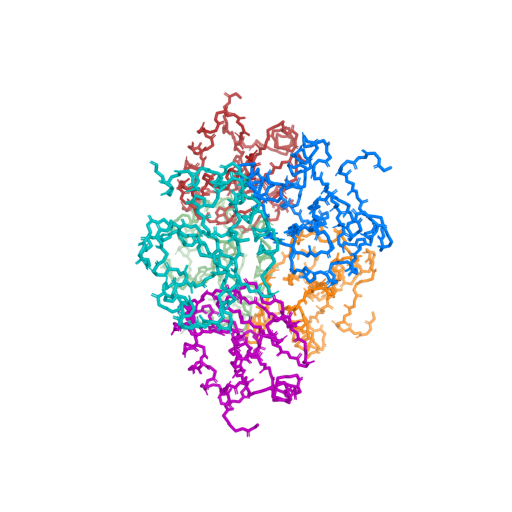83 68.243 1.00 9.99 5 ILE F C 1
ATOM 4278 O O . ILE F 1 17 ? 10.137 11.074 67.156 1.00 12.82 5 ILE F O 1
ATOM 4283 N N . GLN F 1 18 ? 8.550 10.829 68.752 1.00 13.44 6 GLN F N 1
ATOM 4284 C CA . GLN F 1 18 ? 7.896 9.664 68.186 1.00 12.57 6 GLN F CA 1
ATOM 4285 C C . GLN F 1 18 ? 6.769 9.987 67.220 1.00 11.87 6 GLN F C 1
ATOM 4286 O O . GLN F 1 18 ? 6.555 9.204 66.290 1.00 11.30 6 GLN F O 1
ATOM 4292 N N . ASP F 1 19 ? 6.086 11.107 67.466 1.00 9.30 7 ASP F N 1
ATOM 4293 C CA . ASP F 1 19 ? 4.917 11.482 66.702 1.00 11.66 7 ASP F CA 1
ATOM 4294 C C . ASP F 1 19 ? 4.485 12.916 67.054 1.00 13.93 7 ASP F C 1
ATOM 4295 O O . ASP F 1 19 ? 5.169 13.588 67.862 1.00 9.80 7 ASP F O 1
ATOM 4300 N N . GLY F 1 20 ? 3.308 13.274 66.535 1.00 8.87 8 GLY F N 1
ATOM 4301 C CA . GLY F 1 20 ? 2.792 14.629 66.686 1.00 8.08 8 GLY F CA 1
ATOM 4302 C C . GLY F 1 20 ? 2.554 14.971 68.150 1.00 9.33 8 GLY F C 1
ATOM 4303 O O . GLY F 1 20 ? 2.923 16.035 68.644 1.00 9.56 8 GLY F O 1
ATOM 4304 N N . PRO F 1 21 ? 1.761 14.149 68.825 1.00 11.79 9 PRO F N 1
ATOM 4305 C CA . PRO F 1 21 ? 1.446 14.359 70.238 1.00 11.61 9 PRO F CA 1
ATOM 4306 C C . PRO F 1 21 ? 2.672 14.457 71.125 1.00 12.52 9 PRO F C 1
ATOM 4307 O O . PRO F 1 21 ? 2.617 15.254 72.062 1.00 9.50 9 PRO F O 1
ATOM 4311 N N . ASP F 1 22 ? 3.711 13.700 70.769 1.00 10.87 10 ASP F N 1
ATOM 4312 C CA . ASP F 1 22 ? 4.929 13.670 71.574 1.00 9.43 10 ASP F CA 1
ATOM 4313 C C . ASP F 1 22 ? 5.614 15.020 71.359 1.00 9.36 10 ASP F C 1
ATOM 4314 O O . ASP F 1 22 ? 6.082 15.649 72.312 1.00 7.47 10 ASP F O 1
ATOM 4319 N N . PHE F 1 23 ? 5.640 15.553 70.141 1.00 8.41 11 PHE F N 1
ATOM 4320 C CA . PHE F 1 23 ? 6.175 16.893 69.947 1.00 8.33 11 PHE F CA 1
ATOM 4321 C C . PHE F 1 23 ? 5.374 17.980 70.685 1.00 8.75 11 PHE F C 1
ATOM 4322 O O . PHE F 1 23 ? 6.000 18.872 71.247 1.00 9.60 11 PHE F O 1
ATOM 4330 N N . GLN F 1 24 ? 4.048 17.938 70.701 1.00 8.14 12 GLN F N 1
ATOM 4331 C CA . GLN F 1 24 ? 3.215 18.894 71.417 1.00 8.75 12 GLN F CA 1
ATOM 4332 C C . GLN F 1 24 ? 3.616 18.733 72.891 1.00 8.17 12 GLN F C 1
ATOM 4333 O O . GLN F 1 24 ? 3.848 19.719 73.592 1.00 10.42 12 GLN F O 1
ATOM 4339 N N . ASP F 1 25 ? 3.722 17.509 73.401 1.00 9.66 13 ASP F N 1
ATOM 4340 C CA . ASP F 1 25 ? 3.978 17.324 74.821 1.00 11.48 13 ASP F CA 1
ATOM 4341 C C . ASP F 1 25 ? 5.393 17.759 75.234 1.00 11.45 13 ASP F C 1
ATOM 4342 O O . ASP F 1 25 ? 5.514 18.506 76.202 1.00 11.04 13 ASP F O 1
ATOM 4347 N N . ARG F 1 26 ? 6.396 17.102 74.666 1.00 7.31 14 ARG F N 1
ATOM 4348 C CA . ARG F 1 26 ? 7.767 17.322 75.093 1.00 12.29 14 ARG F CA 1
ATOM 4349 C C . ARG F 1 26 ? 8.536 18.465 74.436 1.00 8.94 14 ARG F C 1
ATOM 4350 O O . ARG F 1 26 ? 9.618 18.739 74.934 1.00 9.76 14 ARG F O 1
ATOM 4358 N N . VAL F 1 27 ? 8.021 19.177 73.443 1.00 10.14 15 VAL F N 1
ATOM 4359 C CA . VAL F 1 27 ? 8.710 20.328 72.854 1.00 8.19 15 VAL F CA 1
ATOM 4360 C C . VAL F 1 27 ? 7.821 21.553 73.058 1.00 9.36 15 VAL F C 1
ATOM 4361 O O . VAL F 1 27 ? 8.186 22.486 73.780 1.00 11.02 15 VAL F O 1
ATOM 4365 N N . VAL F 1 28 ? 6.639 21.586 72.451 1.00 11.33 16 VAL F N 1
ATOM 4366 C CA . VAL F 1 28 ? 5.789 22.773 72.598 1.00 7.94 16 VAL F CA 1
ATOM 4367 C C . VAL F 1 28 ? 5.467 23.135 74.036 1.00 10.70 16 VAL F C 1
ATOM 4368 O O . VAL F 1 28 ? 5.488 24.293 74.444 1.00 7.92 16 VAL F O 1
ATOM 4372 N N . ASN F 1 29 ? 5.127 22.116 74.817 1.00 6.31 17 ASN F N 1
ATOM 4373 C CA . ASN F 1 29 ? 4.753 22.252 76.219 1.00 7.40 17 ASN F CA 1
ATOM 4374 C C . ASN F 1 29 ? 5.875 22.122 77.234 1.00 6.25 17 ASN F C 1
ATOM 4375 O O . ASN F 1 29 ? 5.688 22.193 78.458 1.00 5.64 17 ASN F O 1
ATOM 4380 N N . SER F 1 30 ? 7.107 21.934 76.784 1.00 9.51 18 SER F N 1
ATOM 4381 C CA . SER F 1 30 ? 8.285 21.949 77.646 1.00 9.16 18 SER F CA 1
ATOM 4382 C C . SER F 1 30 ? 8.350 23.266 78.407 1.00 11.74 18 SER F C 1
ATOM 4383 O O . SER F 1 30 ? 8.239 24.314 77.763 1.00 10.15 18 SER F O 1
ATOM 4386 N N . GLU F 1 31 ? 8.553 23.221 79.724 1.00 8.28 19 GLU F N 1
ATOM 4387 C CA . GLU F 1 31 ? 8.751 24.445 80.477 1.00 11.31 19 GLU F CA 1
ATOM 4388 C C . GLU F 1 31 ? 10.235 24.825 80.459 1.00 15.27 19 GLU F C 1
ATOM 4389 O O . GLU F 1 31 ? 10.663 25.843 81.021 1.00 12.52 19 GLU F O 1
ATOM 4395 N N . THR F 1 32 ? 11.044 23.961 79.859 1.00 12.22 20 THR F N 1
ATOM 4396 C CA . THR F 1 32 ? 12.465 24.243 79.696 1.00 15.94 20 THR F CA 1
ATOM 4397 C C . THR F 1 32 ? 12.743 24.514 78.220 1.00 11.54 20 THR F C 1
ATOM 4398 O O . THR F 1 32 ? 12.076 23.941 77.358 1.00 13.50 20 THR F O 1
ATOM 4402 N N . PRO F 1 33 ? 13.672 25.414 77.906 1.00 14.98 21 PRO F N 1
ATOM 4403 C CA . PRO F 1 33 ? 14.010 25.647 76.496 1.00 12.99 21 PRO F CA 1
ATOM 4404 C C . PRO F 1 33 ? 14.426 24.345 75.813 1.00 13.12 21 PRO F C 1
ATOM 4405 O O . PRO F 1 33 ? 14.931 23.467 76.520 1.00 12.36 21 PRO F O 1
ATOM 4409 N N . VAL F 1 34 ? 14.248 24.260 74.496 1.00 13.32 22 VAL F N 1
ATOM 4410 C CA . VAL F 1 34 ? 14.434 22.996 73.781 1.00 12.15 22 VAL F CA 1
ATOM 4411 C C . VAL F 1 34 ? 15.233 23.292 72.533 1.00 11.74 22 VAL F C 1
ATOM 4412 O O . VAL F 1 34 ? 14.919 24.255 71.842 1.00 14.84 22 VAL F O 1
ATOM 4416 N N . VAL F 1 35 ? 16.196 22.430 72.245 1.00 9.48 23 VAL F N 1
ATOM 4417 C CA . VAL F 1 35 ? 16.831 22.498 70.939 1.00 10.33 23 VAL F CA 1
ATOM 4418 C C . VAL F 1 35 ? 16.329 21.279 70.207 1.00 10.66 23 VAL F C 1
ATOM 4419 O O . VAL F 1 35 ? 16.401 20.149 70.657 1.00 8.23 23 VAL F O 1
ATOM 4423 N N . VAL F 1 36 ? 15.768 21.529 69.031 1.00 12.26 24 VAL F N 1
ATOM 4424 C CA . VAL F 1 36 ? 15.160 20.449 68.265 1.00 10.97 24 VAL F CA 1
ATOM 4425 C C . VAL F 1 36 ? 16.085 20.119 67.104 1.00 7.68 24 VAL F C 1
ATOM 4426 O O . VAL F 1 36 ? 16.421 20.965 66.294 1.00 11.31 24 VAL F O 1
ATOM 4430 N N . ASP F 1 37 ? 16.610 18.903 67.072 1.00 7.87 25 ASP F N 1
ATOM 4431 C CA . ASP F 1 37 ? 17.622 18.469 66.122 1.00 9.09 25 ASP F CA 1
ATOM 4432 C C . ASP F 1 37 ? 16.975 17.677 64.984 1.00 8.88 25 ASP F C 1
ATOM 4433 O O . ASP F 1 37 ? 16.716 16.494 65.206 1.00 9.42 25 ASP F O 1
ATOM 4438 N N . PHE F 1 38 ? 16.883 18.272 63.802 1.00 10.85 26 PHE F N 1
ATOM 4439 C CA . PHE F 1 38 ? 16.358 17.612 62.608 1.00 11.43 26 PHE F CA 1
ATOM 4440 C C . PHE F 1 38 ? 17.510 16.880 61.933 1.00 12.32 26 PHE F C 1
ATOM 4441 O O . PHE F 1 38 ? 18.497 17.552 61.641 1.00 10.05 26 PHE F O 1
ATOM 4449 N N . HIS F 1 39 ? 17.449 15.557 61.854 1.00 10.14 27 HIS F N 1
ATOM 4450 C CA . HIS F 1 39 ? 18.486 14.647 61.386 1.00 11.14 27 HIS F CA 1
ATOM 4451 C C . HIS F 1 39 ? 17.877 13.664 60.369 1.00 12.23 27 HIS F C 1
ATOM 4452 O O . HIS F 1 39 ? 16.650 13.656 60.138 1.00 9.33 27 HIS F O 1
ATOM 4459 N N . ALA F 1 40 ? 18.726 12.927 59.642 1.00 12.08 28 ALA F N 1
ATOM 4460 C CA . ALA F 1 40 ? 18.272 11.844 58.784 1.00 11.63 28 ALA F CA 1
ATOM 4461 C C . ALA F 1 40 ? 19.346 10.755 58.758 1.00 11.47 28 ALA F C 1
ATOM 4462 O O . ALA F 1 40 ? 20.515 11.088 58.888 1.00 11.28 28 ALA F O 1
ATOM 4464 N N . GLN F 1 41 ? 18.983 9.514 58.452 1.00 10.16 29 GLN F N 1
ATOM 4465 C CA . GLN F 1 41 ? 19.883 8.380 58.338 1.00 11.62 29 GLN F CA 1
ATOM 4466 C C . GLN F 1 41 ? 20.920 8.559 57.249 1.00 7.74 29 GLN F C 1
ATOM 4467 O O . GLN F 1 41 ? 22.018 8.046 57.377 1.00 8.06 29 GLN F O 1
ATOM 4473 N N . TRP F 1 42 ? 20.567 9.274 56.190 1.00 7.36 30 TRP F N 1
ATOM 4474 C CA . TRP F 1 42 ? 21.415 9.509 55.040 1.00 6.73 30 TRP F CA 1
ATOM 4475 C C . TRP F 1 42 ? 22.313 10.722 55.214 1.00 6.47 30 TRP F C 1
ATOM 4476 O O . TRP F 1 42 ? 23.125 11.006 54.334 1.00 6.02 30 TRP F O 1
ATOM 4487 N N . CYS F 1 43 ? 22.243 11.385 56.364 1.00 7.68 31 CYS F N 1
ATOM 4488 C CA . CYS F 1 43 ? 22.937 12.652 56.578 1.00 10.52 31 CYS F CA 1
ATOM 4489 C C . CYS F 1 43 ? 24.282 12.469 57.285 1.00 7.36 31 CYS F C 1
ATOM 4490 O O . CYS F 1 43 ? 24.345 12.118 58.458 1.00 11.24 31 CYS F O 1
ATOM 4493 N N . GLY F 1 44 ? 25.362 12.688 56.546 1.00 9.47 32 GLY F N 1
ATOM 4494 C CA . GLY F 1 44 ? 26.679 12.504 57.138 1.00 9.31 32 GLY F CA 1
ATOM 4495 C C . GLY F 1 44 ? 27.016 13.466 58.250 1.00 7.18 32 GLY F C 1
ATOM 4496 O O . GLY F 1 44 ? 27.556 13.056 59.288 1.00 7.08 32 GLY F O 1
ATOM 4497 N N . PRO F 1 45 ? 26.822 14.763 57.999 1.00 9.06 33 PRO F N 1
ATOM 4498 C CA . PRO F 1 45 ? 27.142 15.738 59.042 1.00 7.40 33 PRO F CA 1
ATOM 4499 C C . PRO F 1 45 ? 26.410 15.514 60.366 1.00 5.77 33 PRO F C 1
ATOM 4500 O O . PRO F 1 45 ? 26.952 15.802 61.432 1.00 9.02 33 PRO F O 1
ATOM 4504 N N . CYS F 1 46 ? 25.222 14.920 60.274 1.00 9.32 34 CYS F N 1
ATOM 4505 C CA . CYS F 1 46 ? 24.378 14.592 61.418 1.00 9.91 34 CYS F CA 1
ATOM 4506 C C . CYS F 1 46 ? 25.142 13.666 62.358 1.00 10.28 34 CYS F C 1
ATOM 4507 O O . CYS F 1 46 ? 24.898 13.744 63.565 1.00 8.77 34 CYS F O 1
ATOM 4510 N N . LYS F 1 47 ? 25.944 12.773 61.797 1.00 9.82 35 LYS F N 1
ATOM 4511 C CA . LYS F 1 47 ? 26.729 11.804 62.541 1.00 11.87 35 LYS F CA 1
ATOM 4512 C C . LYS F 1 47 ? 27.715 12.489 63.483 1.00 12.37 35 LYS F C 1
ATOM 4513 O O . LYS F 1 47 ? 28.074 11.907 64.521 1.00 12.73 35 LYS F O 1
ATOM 4519 N N . ILE F 1 48 ? 28.207 13.662 63.096 1.00 11.33 36 ILE F N 1
ATOM 4520 C CA . ILE F 1 48 ? 29.069 14.502 63.915 1.00 9.26 36 ILE F CA 1
ATOM 4521 C C . ILE F 1 48 ? 28.266 15.313 64.926 1.00 10.11 36 ILE F C 1
ATOM 4522 O O . ILE F 1 48 ? 28.531 15.328 66.126 1.00 9.05 36 ILE F O 1
ATOM 4527 N N . LEU F 1 49 ? 27.302 16.059 64.399 1.00 9.63 37 LEU F N 1
ATOM 4528 C CA . LEU F 1 49 ? 26.589 17.052 65.186 1.00 10.94 37 LEU F CA 1
ATOM 4529 C C . LEU F 1 49 ? 25.687 16.420 66.252 1.00 10.13 37 LEU F C 1
ATOM 4530 O O . LEU F 1 49 ? 25.618 16.912 67.382 1.00 9.76 37 LEU F O 1
ATOM 4535 N N . GLY F 1 50 ? 24.923 15.388 65.930 1.00 9.99 38 GLY F N 1
ATOM 4536 C CA . GLY F 1 50 ? 24.033 14.794 66.919 1.00 11.47 38 GLY F CA 1
ATOM 4537 C C . GLY F 1 50 ? 24.666 14.446 68.254 1.00 7.96 38 GLY F C 1
ATOM 4538 O O . GLY F 1 50 ? 24.251 14.853 69.350 1.00 9.81 38 GLY F O 1
ATOM 4539 N N . PRO F 1 51 ? 25.709 13.629 68.223 1.00 8.92 39 PRO F N 1
ATOM 4540 C CA . PRO F 1 51 ? 26.397 13.263 69.471 1.00 10.94 39 PRO F CA 1
ATOM 4541 C C . PRO F 1 51 ? 27.076 14.421 70.194 1.00 10.78 39 PRO F C 1
ATOM 4542 O O . PRO F 1 51 ? 27.132 14.453 71.427 1.00 8.58 39 PRO F O 1
ATOM 4546 N N . ARG F 1 52 ? 27.588 15.383 69.438 1.00 7.31 40 ARG F N 1
ATOM 4547 C CA . ARG F 1 52 ? 28.214 16.573 70.015 1.00 6.14 40 ARG F CA 1
ATOM 4548 C C . ARG F 1 52 ? 27.151 17.415 70.699 1.00 10.32 40 ARG F C 1
ATOM 4549 O O . ARG F 1 52 ? 27.317 17.836 71.855 1.00 10.95 40 ARG F O 1
ATOM 4557 N N . LEU F 1 53 ? 26.000 17.579 70.059 1.00 8.92 41 LEU F N 1
ATOM 4558 C CA . LEU F 1 53 ? 24.992 18.445 70.663 1.00 8.99 41 LEU F CA 1
ATOM 4559 C C . LEU F 1 53 ? 24.426 17.772 71.912 1.00 9.77 41 LEU F C 1
ATOM 4560 O O . LEU F 1 53 ? 24.172 18.441 72.919 1.00 8.46 41 LEU F O 1
ATOM 4565 N N . GLU F 1 54 ? 24.274 16.452 71.865 1.00 9.71 42 GLU F N 1
ATOM 4566 C CA . GLU F 1 54 ? 23.857 15.744 73.079 1.00 11.90 42 GLU F CA 1
ATOM 4567 C C . GLU F 1 54 ? 24.829 15.975 74.227 1.00 15.53 42 GLU F C 1
ATOM 4568 O O . GLU F 1 54 ? 24.402 16.157 75.380 1.00 9.21 42 GLU F O 1
ATOM 4574 N N . LYS F 1 55 ? 26.125 15.955 73.917 1.00 9.58 43 LYS F N 1
ATOM 4575 C CA . LYS F 1 55 ? 27.182 16.133 74.912 1.00 10.07 43 LYS F CA 1
ATOM 4576 C C . LYS F 1 55 ? 27.086 17.516 75.546 1.00 10.91 43 LYS F C 1
ATOM 4577 O O . LYS F 1 55 ? 27.073 17.579 76.780 1.00 8.00 43 LYS F O 1
ATOM 4583 N N . MET F 1 56 ? 26.938 18.530 74.702 1.00 9.19 44 MET F N 1
ATOM 4584 C CA . MET F 1 56 ? 26.854 19.916 75.134 1.00 11.25 44 MET F CA 1
ATOM 4585 C C . MET F 1 56 ? 25.561 20.257 75.880 1.00 8.45 44 MET F C 1
ATOM 4586 O O . MET F 1 56 ? 25.515 21.151 76.732 1.00 11.49 44 MET F O 1
ATOM 4591 N N . VAL F 1 57 ? 24.531 19.512 75.498 1.00 10.15 45 VAL F N 1
ATOM 4592 C CA . VAL F 1 57 ? 23.259 19.752 76.186 1.00 13.46 45 VAL F CA 1
ATOM 4593 C C . VAL F 1 57 ? 23.324 19.143 77.578 1.00 12.39 45 VAL F C 1
ATOM 4594 O O . VAL F 1 57 ? 22.893 19.746 78.566 1.00 11.29 45 VAL F O 1
ATOM 4598 N N . ALA F 1 58 ? 23.938 17.969 77.688 1.00 12.31 46 ALA F N 1
ATOM 4599 C CA . ALA F 1 58 ? 23.992 17.313 78.992 1.00 17.23 46 ALA F CA 1
ATOM 4600 C C . ALA F 1 58 ? 24.846 18.134 79.954 1.00 18.31 46 ALA F C 1
ATOM 4601 O O . ALA F 1 58 ? 24.567 18.150 81.150 1.00 12.70 46 ALA F O 1
ATOM 4603 N N . LYS F 1 59 ? 25.877 18.805 79.437 1.00 15.03 47 LYS F N 1
ATOM 4604 C CA . LYS F 1 59 ? 26.532 19.764 80.318 1.00 14.14 47 LYS F CA 1
ATOM 4605 C C . LYS F 1 59 ? 25.783 20.997 80.819 1.00 14.27 47 LYS F C 1
ATOM 4606 O O . LYS F 1 59 ? 26.221 21.666 81.758 1.00 12.20 47 LYS F O 1
ATOM 4612 N N . GLN F 1 60 ? 24.600 21.316 80.311 1.00 11.93 48 GLN F N 1
ATOM 4613 C CA . GLN F 1 60 ? 23.779 22.344 80.949 1.00 15.16 48 GLN F CA 1
ATOM 4614 C C . GLN F 1 60 ? 22.848 21.826 82.040 1.00 16.55 48 GLN F C 1
ATOM 4615 O O . GLN F 1 60 ? 22.000 22.584 82.514 1.00 10.30 48 GLN F O 1
ATOM 4621 N N . HIS F 1 61 ? 23.061 20.576 82.443 1.00 19.10 49 HIS F N 1
ATOM 4622 C CA . HIS F 1 61 ? 22.420 19.960 83.607 1.00 22.56 49 HIS F CA 1
ATOM 4623 C C . HIS F 1 61 ? 20.905 20.214 83.615 1.00 22.10 49 HIS F C 1
ATOM 4624 O O . HIS F 1 61 ? 20.334 20.572 84.645 1.00 19.12 49 HIS F O 1
ATOM 4631 N N . GLY F 1 62 ? 20.367 20.000 82.368 1.00 21.71 50 GLY F N 1
ATOM 4632 C CA . GLY F 1 62 ? 18.859 19.900 81.724 1.00 27.13 50 GLY F CA 1
ATOM 4633 C C . GLY F 1 62 ? 18.252 21.280 81.569 1.00 29.39 50 GLY F C 1
ATOM 4634 O O . GLY F 1 62 ? 17.024 21.597 81.906 1.00 28.50 50 GLY F O 1
ATOM 4635 N N . LYS F 1 63 ? 19.284 22.120 81.373 1.00 22.91 51 LYS F N 1
ATOM 4636 C CA . LYS F 1 63 ? 18.764 23.659 81.605 1.00 19.45 51 LYS F CA 1
ATOM 4637 C C . LYS F 1 63 ? 18.019 23.831 80.274 1.00 17.01 51 LYS F C 1
ATOM 4638 O O . LYS F 1 63 ? 17.320 24.780 79.937 1.00 14.04 51 LYS F O 1
ATOM 4644 N N . VAL F 1 64 ? 18.390 22.813 79.508 1.00 11.02 52 VAL F N 1
ATOM 4645 C CA . VAL F 1 64 ? 17.794 22.730 78.188 1.00 14.13 52 VAL F CA 1
ATOM 4646 C C . VAL F 1 64 ? 17.789 21.234 77.858 1.00 10.57 52 VAL F C 1
ATOM 4647 O O . VAL F 1 64 ? 18.469 20.322 78.351 1.00 12.95 52 VAL F O 1
ATOM 4651 N N . VAL F 1 65 ? 16.850 20.892 76.978 1.00 12.54 53 VAL F N 1
ATOM 4652 C CA . VAL F 1 65 ? 16.711 19.498 76.589 1.00 7.60 53 VAL F CA 1
ATOM 4653 C C . VAL F 1 65 ? 16.742 19.413 75.070 1.00 10.53 53 VAL F C 1
ATOM 4654 O O . VAL F 1 65 ? 16.467 20.412 74.424 1.00 8.43 53 VAL F O 1
ATOM 4658 N N . MET F 1 66 ? 17.125 18.249 74.565 1.00 10.65 54 MET F N 1
ATOM 4659 C CA . MET F 1 66 ? 17.284 18.106 73.124 1.00 9.82 54 MET F CA 1
ATOM 4660 C C . MET F 1 66 ? 16.229 17.138 72.651 1.00 10.86 54 MET F C 1
ATOM 4661 O O . MET F 1 66 ? 16.171 16.007 73.120 1.00 9.14 54 MET F O 1
ATOM 4666 N N . ALA F 1 67 ? 15.481 17.563 71.634 1.00 11.93 55 ALA F N 1
ATOM 4667 C CA . ALA F 1 67 ? 14.523 16.679 70.967 1.00 11.30 55 ALA F CA 1
ATOM 4668 C C . ALA F 1 67 ? 14.999 16.330 69.551 1.00 11.55 55 ALA F C 1
ATOM 4669 O O . ALA F 1 67 ? 15.158 17.195 68.694 1.00 9.79 55 ALA F O 1
ATOM 4671 N N . LYS F 1 68 ? 15.298 15.060 69.325 1.00 11.05 56 LYS F N 1
ATOM 4672 C CA . LYS F 1 68 ? 15.707 14.586 68.014 1.00 11.65 56 LYS F CA 1
ATOM 4673 C C . LYS F 1 68 ? 14.481 14.238 67.159 1.00 11.72 56 LYS F C 1
ATOM 4674 O O . LYS F 1 68 ? 13.579 13.558 67.656 1.00 9.33 56 LYS F O 1
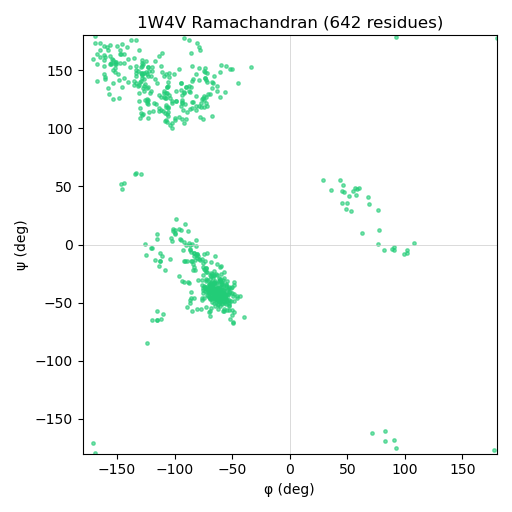ATOM 4680 N N . VAL F 1 69 ? 14.540 14.690 65.910 1.00 10.55 57 VAL F N 1
ATOM 4681 C CA . VAL F 1 69 ? 13.446 14.495 64.966 1.00 10.37 57 VAL F CA 1
ATOM 4682 C C . VAL F 1 69 ? 14.076 13.921 63.710 1.00 7.91 57 VAL F C 1
ATOM 4683 O O . VAL F 1 69 ? 14.802 14.628 63.012 1.00 10.51 57 VAL F O 1
ATOM 4687 N N . ASP F 1 70 ? 13.830 12.644 63.432 1.00 9.90 58 ASP F N 1
ATOM 4688 C CA . ASP F 1 70 ? 14.112 12.030 62.139 1.00 7.54 58 ASP F CA 1
ATOM 4689 C C . ASP F 1 70 ? 13.168 12.637 61.104 1.00 9.29 58 ASP F C 1
ATOM 4690 O O . ASP F 1 70 ? 11.934 12.448 61.117 1.00 8.84 58 ASP F O 1
ATOM 4695 N N . ILE F 1 71 ? 13.753 13.422 60.209 1.00 8.77 59 ILE F N 1
ATOM 4696 C CA . ILE F 1 71 ? 12.997 14.252 59.292 1.00 8.57 59 ILE F CA 1
ATOM 4697 C C . ILE F 1 71 ? 12.162 13.376 58.363 1.00 10.60 59 ILE F C 1
ATOM 4698 O O . ILE F 1 71 ? 11.032 13.725 58.046 1.00 11.42 59 ILE F O 1
ATOM 4703 N N . ASP F 1 72 ? 12.655 12.199 57.987 1.00 12.14 60 ASP F N 1
ATOM 4704 C CA . ASP F 1 72 ? 11.864 11.322 57.134 1.00 9.95 60 ASP F CA 1
ATOM 4705 C C . ASP F 1 72 ? 10.692 10.618 57.819 1.00 11.06 60 ASP F C 1
ATOM 4706 O O . ASP F 1 72 ? 9.847 10.086 57.083 1.00 9.58 60 ASP F O 1
ATOM 4711 N N . ASP F 1 73 ? 10.631 10.611 59.156 1.00 9.76 61 ASP F N 1
ATOM 4712 C CA . ASP F 1 73 ? 9.451 10.099 59.834 1.00 10.28 61 ASP F CA 1
ATOM 4713 C C . ASP F 1 73 ? 8.568 11.233 60.366 1.00 9.47 61 ASP F C 1
ATOM 4714 O O . ASP F 1 73 ? 7.636 10.983 61.130 1.00 8.89 61 ASP F O 1
ATOM 4719 N N . HIS F 1 74 ? 8.909 12.482 60.057 1.00 9.39 62 HIS F N 1
ATOM 4720 C CA . HIS F 1 74 ? 8.175 13.650 60.567 1.00 8.58 62 HIS F CA 1
ATOM 4721 C C . HIS F 1 74 ? 8.093 14.768 59.534 1.00 8.83 62 HIS F C 1
ATOM 4722 O O . HIS F 1 74 ? 8.440 15.942 59.739 1.00 8.81 62 HIS F O 1
ATOM 4729 N N . THR F 1 75 ? 7.618 14.389 58.351 1.00 7.47 63 THR F N 1
ATOM 4730 C CA . THR F 1 75 ? 7.429 15.336 57.275 1.00 5.42 63 THR F CA 1
ATOM 4731 C C . THR F 1 75 ? 6.653 16.531 57.778 1.00 9.94 63 THR F C 1
ATOM 4732 O O . THR F 1 75 ? 7.060 17.660 57.513 1.00 10.72 63 THR F O 1
ATOM 4736 N N . ASP F 1 76 ? 5.616 16.286 58.592 1.00 8.92 64 ASP F N 1
ATOM 4737 C CA . ASP F 1 76 ? 4.808 17.376 59.133 1.00 11.59 64 ASP F CA 1
ATOM 4738 C C . ASP F 1 76 ? 5.525 18.488 59.916 1.00 8.90 64 ASP F C 1
ATOM 4739 O O . ASP F 1 76 ? 5.333 19.671 59.615 1.00 7.33 64 ASP F O 1
ATOM 4744 N N . LEU F 1 77 ? 6.399 18.080 60.829 1.00 10.22 65 LEU F N 1
ATOM 4745 C CA . LEU F 1 77 ? 7.216 19.008 61.636 1.00 9.37 65 LEU F CA 1
ATOM 4746 C C . LEU F 1 77 ? 8.222 19.776 60.792 1.00 11.57 65 LEU F C 1
ATOM 4747 O O . LEU F 1 77 ? 8.392 20.984 60.981 1.00 10.31 65 LEU F O 1
ATOM 4752 N N . ALA F 1 78 ? 8.757 19.136 59.751 1.00 10.01 66 ALA F N 1
ATOM 4753 C CA . ALA F 1 78 ? 9.709 19.789 58.862 1.00 10.57 66 ALA F CA 1
ATOM 4754 C C . ALA F 1 78 ? 8.983 20.820 58.027 1.00 9.67 66 ALA F C 1
ATOM 4755 O O . ALA F 1 78 ? 9.486 21.901 57.783 1.00 11.33 66 ALA F O 1
ATOM 4757 N N . ILE F 1 79 ? 7.761 20.517 57.604 1.00 11.16 67 ILE F N 1
ATOM 4758 C CA . ILE F 1 79 ? 6.917 21.463 56.881 1.00 11.01 67 ILE F CA 1
ATOM 4759 C C . ILE F 1 79 ? 6.531 22.575 57.846 1.00 8.42 67 ILE F C 1
ATOM 4760 O O . ILE F 1 79 ? 6.597 23.752 57.490 1.00 9.24 67 ILE F O 1
ATOM 4765 N N . GLU F 1 80 ? 6.054 22.235 59.029 1.00 9.74 68 GLU F N 1
ATOM 4766 C CA . GLU F 1 80 ? 5.572 23.259 59.939 1.00 9.83 68 GLU F CA 1
ATOM 4767 C C . GLU F 1 80 ? 6.624 24.333 60.192 1.00 9.11 68 GLU F C 1
ATOM 4768 O O . GLU F 1 80 ? 6.315 25.524 60.259 1.00 8.49 68 GLU F O 1
ATOM 4774 N N . TYR F 1 81 ? 7.842 23.864 60.422 1.00 7.93 69 TYR F N 1
ATOM 4775 C CA . TYR F 1 81 ? 8.946 24.746 60.786 1.00 9.34 69 TYR F CA 1
ATOM 4776 C C . TYR F 1 81 ? 9.918 25.129 59.675 1.00 9.01 69 TYR F C 1
ATOM 4777 O O . TYR F 1 81 ? 10.972 25.725 59.887 1.00 8.32 69 TYR F O 1
ATOM 4786 N N . GLU F 1 82 ? 9.534 24.765 58.461 1.00 11.32 70 GLU F N 1
ATOM 4787 C CA . GLU F 1 82 ? 10.239 25.209 57.266 1.00 10.34 70 GLU F CA 1
ATOM 4788 C C . GLU F 1 82 ? 11.688 24.730 57.325 1.00 13.07 70 GLU F C 1
ATOM 4789 O O . GLU F 1 82 ? 12.634 25.488 57.084 1.00 10.18 70 GLU F O 1
ATOM 4795 N N . VAL F 1 83 ? 11.826 23.445 57.633 1.00 12.40 71 VAL F N 1
ATOM 4796 C CA . VAL F 1 83 ? 13.142 22.835 57.693 1.00 12.02 71 VAL F CA 1
ATOM 4797 C C . VAL F 1 83 ? 13.326 22.119 56.363 1.00 11.96 71 VAL F C 1
ATOM 4798 O O . VAL F 1 83 ? 12.518 21.280 55.984 1.00 11.44 71 VAL F O 1
ATOM 4802 N N . SER F 1 84 ? 14.409 22.536 55.733 1.00 11.12 72 SER F N 1
ATOM 4803 C CA . SER F 1 84 ? 14.521 22.173 54.325 1.00 12.66 72 SER F CA 1
ATOM 4804 C C . SER F 1 84 ? 15.844 21.468 54.051 1.00 9.85 72 SER F C 1
ATOM 4805 O O . SER F 1 84 ? 16.118 21.034 52.929 1.00 10.01 72 SER F O 1
ATOM 4808 N N . ALA F 1 85 ? 16.631 21.315 55.107 1.00 11.44 73 ALA F N 1
ATOM 4809 C CA . ALA F 1 85 ? 17.933 20.658 55.010 1.00 12.05 73 ALA F CA 1
ATOM 4810 C C . ALA F 1 85 ? 18.228 20.093 56.391 1.00 11.45 73 ALA F C 1
ATOM 4811 O O . ALA F 1 85 ? 17.657 20.547 57.384 1.00 11.12 73 ALA F O 1
ATOM 4813 N N . VAL F 1 86 ? 19.122 19.118 56.427 1.00 10.64 74 VAL F N 1
ATOM 4814 C CA . VAL F 1 86 ? 19.581 18.633 57.732 1.00 11.44 74 VAL F CA 1
ATOM 4815 C C . VAL F 1 86 ? 21.104 18.652 57.735 1.00 11.57 74 VAL F C 1
ATOM 4816 O O . VAL F 1 86 ? 21.712 18.521 56.669 1.00 12.99 74 VAL F O 1
ATOM 4820 N N . PRO F 1 87 ? 21.751 18.784 58.888 1.00 8.93 75 PRO F N 1
ATOM 4821 C CA . PRO F 1 87 ? 21.104 18.996 60.190 1.00 10.67 75 PRO F CA 1
ATOM 4822 C C . PRO F 1 87 ? 20.593 20.422 60.225 1.00 10.88 75 PRO F C 1
ATOM 4823 O O . PRO F 1 87 ? 21.221 21.333 59.694 1.00 13.68 75 PRO F O 1
ATOM 4827 N N . THR F 1 88 ? 19.439 20.620 60.847 1.00 11.44 76 THR F N 1
ATOM 4828 C CA . THR F 1 88 ? 18.995 21.940 61.306 1.00 11.10 76 THR F CA 1
ATOM 4829 C C . THR F 1 88 ? 18.627 21.797 62.788 1.00 12.68 76 THR F C 1
ATOM 4830 O O . THR F 1 88 ? 17.966 20.826 63.178 1.00 12.13 76 THR F O 1
ATOM 4834 N N . VAL F 1 89 ? 19.101 22.761 63.572 1.00 9.80 77 VAL F N 1
ATOM 4835 C CA . VAL F 1 89 ? 18.762 22.833 65.002 1.00 8.26 77 VAL F CA 1
ATOM 4836 C C . VAL F 1 89 ? 17.999 24.131 65.164 1.00 8.59 77 VAL F C 1
ATOM 4837 O O . VAL F 1 89 ? 18.506 25.207 64.846 1.00 9.72 77 VAL F O 1
ATOM 4841 N N . LEU F 1 90 ? 16.779 23.967 65.648 1.00 10.43 78 LEU F N 1
ATOM 4842 C CA . LEU F 1 90 ? 15.834 24.981 66.127 1.00 12.05 78 LEU F CA 1
ATOM 4843 C C . LEU F 1 90 ? 15.761 25.071 67.650 1.00 9.75 78 LEU F C 1
ATOM 4844 O O . LEU F 1 90 ? 15.560 24.100 68.389 1.00 13.98 78 LEU F O 1
ATOM 4849 N N . ALA F 1 91 ? 16.041 26.249 68.186 1.00 11.21 79 ALA F N 1
ATOM 4850 C CA . ALA F 1 91 ? 15.977 26.505 69.625 1.00 9.12 79 ALA F CA 1
ATOM 4851 C C . ALA F 1 91 ? 14.565 27.056 69.806 1.00 11.96 79 ALA F C 1
ATOM 4852 O O . ALA F 1 91 ? 14.170 28.010 69.134 1.00 11.62 79 ALA F O 1
ATOM 4854 N N . MET F 1 92 ? 13.806 26.370 70.645 1.00 10.20 80 MET F N 1
ATOM 4855 C CA . MET F 1 92 ? 12.437 26.837 70.868 1.00 12.03 80 MET F CA 1
ATOM 4856 C C . MET F 1 92 ? 12.104 27.125 72.324 1.00 12.58 80 MET F C 1
ATOM 4857 O O . MET F 1 92 ? 12.685 26.592 73.279 1.00 10.28 80 MET F O 1
ATOM 4862 N N . LYS F 1 93 ? 11.144 28.040 72.471 1.00 12.65 81 LYS F N 1
ATOM 4863 C CA . LYS F 1 93 ? 10.528 28.343 73.753 1.00 11.65 81 LYS F CA 1
ATOM 4864 C C . LYS F 1 93 ? 9.030 28.301 73.479 1.00 13.10 81 LYS F C 1
ATOM 4865 O O . LYS F 1 93 ? 8.509 29.091 72.688 1.00 12.89 81 LYS F O 1
ATOM 4871 N N . ASN F 1 94 ? 8.317 27.460 74.226 1.00 14.30 82 ASN F N 1
ATOM 4872 C CA . ASN F 1 94 ? 6.890 27.217 73.996 1.00 14.38 82 ASN F CA 1
ATOM 4873 C C . ASN F 1 94 ? 6.589 26.902 72.527 1.00 13.74 82 ASN F C 1
ATOM 4874 O O . ASN F 1 94 ? 5.562 27.303 71.974 1.00 16.82 82 ASN F O 1
ATOM 4879 N N . GLY F 1 95 ? 7.447 26.197 71.799 1.00 14.81 83 GLY F N 1
ATOM 4880 C CA . GLY F 1 95 ? 7.167 25.772 70.437 1.00 11.83 83 GLY F CA 1
ATOM 4881 C C . GLY F 1 95 ? 7.424 26.837 69.381 1.00 14.20 83 GLY F C 1
ATOM 4882 O O . GLY F 1 95 ? 7.194 26.564 68.208 1.00 14.18 83 GLY F O 1
ATOM 4883 N N . ASP F 1 96 ? 7.780 28.059 69.765 1.00 14.97 84 ASP F N 1
ATOM 4884 C CA . ASP F 1 96 ? 8.202 29.146 68.882 1.00 15.60 84 ASP F CA 1
ATOM 4885 C C . ASP F 1 96 ? 9.729 29.143 68.782 1.00 13.18 84 ASP F C 1
ATOM 4886 O O . ASP F 1 96 ? 10.468 29.106 69.776 1.00 13.58 84 ASP F O 1
ATOM 4891 N N . VAL F 1 97 ? 10.192 29.367 67.562 1.00 13.03 85 VAL F N 1
ATOM 4892 C CA . VAL F 1 97 ? 11.629 29.290 67.297 1.00 13.32 85 VAL F CA 1
ATOM 4893 C C . VAL F 1 97 ? 12.202 30.629 67.750 1.00 14.01 85 VAL F C 1
ATOM 4894 O O . VAL F 1 97 ? 11.620 31.660 67.411 1.00 17.13 85 VAL F O 1
ATOM 4898 N N . VAL F 1 98 ? 13.237 30.653 68.584 1.00 11.72 86 VAL F N 1
ATOM 4899 C CA . VAL F 1 98 ? 13.913 31.867 69.020 1.00 12.08 86 VAL F CA 1
ATOM 4900 C C . VAL F 1 98 ? 15.303 32.051 68.414 1.00 12.12 86 VAL F C 1
ATOM 4901 O O . VAL F 1 98 ? 15.827 33.167 68.346 1.00 13.57 86 VAL F O 1
ATOM 4905 N N . ASP F 1 99 ? 15.908 30.953 67.962 1.00 12.50 87 ASP F N 1
ATOM 4906 C CA . ASP F 1 99 ? 17.232 30.867 67.344 1.00 14.20 87 ASP F CA 1
ATOM 4907 C C . ASP F 1 99 ? 17.299 29.592 66.498 1.00 13.48 87 ASP F C 1
ATOM 4908 O O . ASP F 1 99 ? 16.517 28.650 66.586 1.00 13.70 87 ASP F O 1
ATOM 4913 N N . LYS F 1 100 ? 18.332 29.510 65.675 1.00 17.42 88 LYS F N 1
ATOM 4914 C CA . LYS F 1 100 ? 18.566 28.364 64.818 1.00 13.93 88 LYS F CA 1
ATOM 4915 C C . LYS F 1 100 ? 19.927 28.424 64.142 1.00 16.55 88 LYS F C 1
ATOM 4916 O O . LYS F 1 100 ? 20.559 29.486 64.053 1.00 14.47 88 LYS F O 1
ATOM 4922 N N . PHE F 1 101 ? 20.369 27.249 63.698 1.00 12.86 89 PHE F N 1
ATOM 4923 C CA . PHE F 1 101 ? 21.538 27.121 62.835 1.00 14.05 89 PHE F CA 1
ATOM 4924 C C . PHE F 1 101 ? 21.403 25.841 62.010 1.00 15.83 89 PHE F C 1
ATOM 4925 O O . PHE F 1 101 ? 20.592 24.960 62.346 1.00 12.47 89 PHE F O 1
ATOM 4933 N N . VAL F 1 102 ? 22.148 25.861 60.905 1.00 14.34 90 VAL F N 1
ATOM 4934 C CA . VAL F 1 102 ? 22.215 24.699 60.011 1.00 14.23 90 VAL F CA 1
ATOM 4935 C C . VAL F 1 102 ? 23.648 24.229 59.946 1.00 14.16 90 VAL F C 1
ATOM 4936 O O . VAL F 1 102 ? 24.590 25.016 59.985 1.00 16.22 90 VAL F O 1
ATOM 4940 N N . GLY F 1 103 ? 23.808 22.927 59.755 1.00 13.08 91 GLY F N 1
ATOM 4941 C CA . GLY F 1 103 ? 25.123 22.338 59.627 1.00 13.67 91 GLY F CA 1
ATOM 4942 C C . GLY F 1 103 ? 25.788 22.064 60.951 1.00 15.10 91 GLY F C 1
ATOM 4943 O O . GLY F 1 103 ? 25.122 22.115 61.976 1.00 12.36 91 GLY F O 1
ATOM 4944 N N . ILE F 1 104 ? 27.083 21.738 60.887 1.00 14.36 92 ILE F N 1
ATOM 4945 C CA . ILE F 1 104 ? 27.831 21.419 62.087 1.00 10.24 92 ILE F CA 1
ATOM 4946 C C . ILE F 1 104 ? 28.281 22.699 62.783 1.00 10.44 92 ILE F C 1
ATOM 4947 O O . ILE F 1 104 ? 28.604 23.692 62.133 1.00 14.47 92 ILE F O 1
ATOM 4952 N N . LYS F 1 105 ? 28.354 22.680 64.105 1.00 10.79 93 LYS F N 1
ATOM 4953 C CA . LYS F 1 105 ? 28.991 23.681 64.953 1.00 11.97 93 LYS F CA 1
ATOM 4954 C C . LYS F 1 105 ? 29.952 22.969 65.900 1.00 10.62 93 LYS F C 1
ATOM 4955 O O . LYS F 1 105 ? 29.668 21.843 66.307 1.00 10.42 93 LYS F O 1
ATOM 4961 N N . ASP F 1 106 ? 31.049 23.631 66.251 1.00 11.68 94 ASP F N 1
ATOM 4962 C CA . ASP F 1 106 ? 32.023 23.162 67.226 1.00 9.15 94 ASP F CA 1
ATOM 4963 C C . ASP F 1 106 ? 31.521 23.376 68.652 1.00 10.51 94 ASP F C 1
ATOM 4964 O O . ASP F 1 106 ? 30.456 23.956 68.846 1.00 9.19 94 ASP F O 1
ATOM 4969 N N . GLU F 1 107 ? 32.217 22.745 69.585 1.00 6.70 95 GLU F N 1
ATOM 4970 C CA . GLU F 1 107 ? 31.723 22.736 70.963 1.00 7.82 95 GLU F CA 1
ATOM 4971 C C . GLU F 1 107 ? 31.541 24.150 71.510 1.00 10.54 95 GLU F C 1
ATOM 4972 O O . GLU F 1 107 ? 30.570 24.459 72.209 1.00 9.94 95 GLU F O 1
ATOM 4978 N N . ASP F 1 108 ? 32.504 25.016 71.220 1.00 7.88 96 ASP F N 1
ATOM 4979 C CA . ASP F 1 108 ? 32.392 26.377 71.735 1.00 12.98 96 ASP F CA 1
ATOM 4980 C C . ASP F 1 108 ? 31.120 27.046 71.226 1.00 13.81 96 ASP F C 1
ATOM 4981 O O . ASP F 1 108 ? 30.435 27.764 71.947 1.00 12.65 96 ASP F O 1
ATOM 4986 N N . GLN F 1 109 ? 30.854 26.932 69.930 1.00 13.21 97 GLN F N 1
ATOM 4987 C CA . GLN F 1 109 ? 29.708 27.576 69.297 1.00 12.85 97 GLN F CA 1
ATOM 4988 C C . GLN F 1 109 ? 28.421 27.055 69.933 1.00 12.79 97 GLN F C 1
ATOM 4989 O O . GLN F 1 109 ? 27.457 27.807 70.123 1.00 9.58 97 GLN F O 1
ATOM 4995 N N . LEU F 1 110 ? 28.433 25.753 70.204 1.00 10.91 98 LEU F N 1
ATOM 4996 C CA . LEU F 1 110 ? 27.248 25.116 70.761 1.00 10.48 98 LEU F CA 1
ATOM 4997 C C . LEU F 1 110 ? 27.035 25.528 72.210 1.00 13.37 98 LEU F C 1
ATOM 4998 O O . LEU F 1 110 ? 25.883 25.768 72.568 1.00 12.59 98 LEU F O 1
ATOM 5003 N N . GLU F 1 111 ? 28.078 25.578 73.035 1.00 11.95 99 GLU F N 1
ATOM 5004 C CA . GLU F 1 111 ? 27.899 26.111 74.375 1.00 11.70 99 GLU F CA 1
ATOM 5005 C C . GLU F 1 111 ? 27.358 27.542 74.376 1.00 13.08 99 GLU F C 1
ATOM 5006 O O . GLU F 1 111 ? 26.440 27.881 75.143 1.00 11.38 99 GLU F O 1
ATOM 5012 N N . ALA F 1 112 ? 27.852 28.349 73.439 1.00 11.59 100 ALA F N 1
ATOM 5013 C CA . ALA F 1 112 ? 27.362 29.724 73.328 1.00 15.34 100 ALA F CA 1
ATOM 5014 C C . ALA F 1 112 ? 25.892 29.853 72.918 1.00 17.17 100 ALA F C 1
ATOM 5015 O O . ALA F 1 112 ? 25.196 30.718 73.466 1.00 13.09 100 ALA F O 1
ATOM 5017 N N . PHE F 1 113 ? 25.499 28.992 71.978 1.00 13.59 101 PHE F N 1
ATOM 5018 C CA . PHE F 1 113 ? 24.146 28.869 71.454 1.00 14.19 101 PHE F CA 1
ATOM 5019 C C . PHE F 1 113 ? 23.193 28.445 72.574 1.00 14.24 101 PHE F C 1
ATOM 5020 O O . PHE F 1 113 ? 22.129 29.031 72.804 1.00 13.59 101 PHE F O 1
ATOM 5028 N N . LEU F 1 114 ? 23.682 27.470 73.337 1.00 13.34 102 LEU F N 1
ATOM 5029 C CA . LEU F 1 114 ? 22.958 26.930 74.483 1.00 13.31 102 LEU F CA 1
ATOM 5030 C C . LEU F 1 114 ? 22.870 27.976 75.582 1.00 11.53 102 LEU F C 1
ATOM 5031 O O . LEU F 1 114 ? 21.831 28.075 76.233 1.00 15.56 102 LEU F O 1
ATOM 5036 N N . LYS F 1 115 ? 23.914 28.765 75.818 1.00 15.62 103 LYS F N 1
ATOM 5037 C CA . LYS F 1 115 ? 23.927 29.780 76.870 1.00 12.72 103 LYS F CA 1
ATOM 5038 C C . LYS F 1 115 ? 23.044 30.971 76.504 1.00 13.21 103 LYS F C 1
ATOM 5039 O O . LYS F 1 115 ? 22.318 31.531 77.340 1.00 9.17 103 LYS F O 1
ATOM 5045 N N . LYS F 1 116 ? 23.051 31.307 75.213 1.00 13.34 104 LYS F N 1
ATOM 5046 C CA . LYS F 1 116 ? 22.117 32.312 74.704 1.00 15.64 104 LYS F CA 1
ATOM 5047 C C . LYS F 1 116 ? 20.652 31.957 74.964 1.00 14.75 104 LYS F C 1
ATOM 5048 O O . LYS F 1 116 ? 19.845 32.719 75.493 1.00 12.51 104 LYS F O 1
ATOM 5054 N N . LEU F 1 117 ? 20.330 30.715 74.625 1.00 12.57 105 LEU F N 1
ATOM 5055 C CA . LEU F 1 117 ? 18.972 30.208 74.706 1.00 12.14 105 LEU F CA 1
ATOM 5056 C C . LEU F 1 117 ? 18.480 30.278 76.143 1.00 12.26 105 LEU F C 1
ATOM 5057 O O . LEU F 1 117 ? 17.393 30.769 76.421 1.00 12.45 105 LEU F O 1
ATOM 5062 N N . ILE F 1 118 ? 19.303 29.788 77.062 1.00 14.24 106 ILE F N 1
ATOM 5063 C CA . ILE F 1 118 ? 18.909 29.679 78.460 1.00 10.63 106 ILE F CA 1
ATOM 5064 C C . ILE F 1 118 ? 18.699 31.028 79.129 1.00 16.85 106 ILE F C 1
ATOM 5065 O O . ILE F 1 118 ? 17.842 31.168 80.002 1.00 15.90 106 ILE F O 1
ATOM 5070 N N . GLY F 1 119 ? 19.512 32.010 78.752 1.00 16.29 107 GLY F N 1
ATOM 5071 C CA . GLY F 1 119 ? 19.461 33.394 79.188 1.00 17.49 107 GLY F CA 1
ATOM 5072 C C . GLY F 1 119 ? 19.947 33.512 80.619 1.00 16.05 107 GLY F C 1
ATOM 5073 O O . GLY F 1 119 ? 19.512 34.395 81.360 1.00 21.20 107 GLY F O 1
#

Radius of gyration: 29.28 Å; Cα contacts (8 Å, |Δi|>4): 1285; chains: 6; bounding box: 62×56×93 Å

InterPro domains:
  IPR005746 Thioredoxin [TIGR01068] (69-163)
  IPR013766 Thioredoxin domain [PF00085] (69-163)
  IPR013766 Thioredoxin domain [PS51352] (50-166)
  IPR017937 Thioredoxin, conserved site [PS00194] (82-100)
  IPR036249 Thioredoxin-like superfamily [SSF52833] (63-165)

B-factor: mean 15.01, std 10.77, range [2.0, 66.47]

CATH classification: 3.40.30.10

Secondary structure (DSSP, 8-state):
---SEEE--SHHHHIIIIIT-SS-EEEEEE-TT-HHHHHHHHHHHHHHHHTTTSSEEEEEETTTTHHHHHHTT--SSSEEEEEETTEEEEEEES---HHHHHHHHHHHH-/---SEEE--SHHHHIIIIIT-SS-EEEEEE-TT-HHHHHHHHHHHHHHHTTTTSSEEEEEEGGG-HHHHHHTT--SSSEEEEEETTEEEEEEES---HHHHHHHHHHHH-/-EEE--SHHHHIIIIIT-SS-EEEEEE-TT-HHHHHHHHHHHHHHHTTTTSSEEEEEEGGG-HHHHHHTT--SSSEEEEEETTEEEEEEES---HHHHHHHHHHHH-/--SEEE--SHHHHIIIIIT-SS-EEEEEE-TT-HHHHHHHHHHHHHHHTTTTSSEEEEEETTT-HHHHHHHT--SSSEEEEEETTEEEEEEES---HHHHHHHHHHHH-/---SEEE--SHHHHIIIIIT-SS-EEEEEE-TT-SHHHHHHHHHHHHHHHTTTSSEEEEEETTT-HHHHHHTT-SSSSEEEEEETTEEEEEEES---HHHHHHHHHHHH-/--EEE--SHHHHIIIIIT-SS-EEEEEE-TT-HHHHHHHHHHHHHHHTTTSSSEEEEEEGGG-HHHHHHTT--SSSEEEEEETTEEEEEEES---HHHHHHHHHHHH-